Protein AF-A0A2G9SBF3-F1 (afdb_monomer)

Organism: Aquarana catesbeiana (NCBI:txid8400)

Sequence (450 aa):
YYYSLKDISVGGMCICYGHARSCPWDEVAQKLQCQCERNTCGESCNECCPGYHQNPWRPGTISVGNKCEKCNCHNKAEDCYYDQTVADRNMSLNNNEQYIGGGVCMNCTQFTAGINCESCIEGYYRPHKVSPYEEAPCYPCECDPFGSVSPVCVVDDKHAMQGSLPGKCHCKEGYTGTKCDQCAFGYKAYPHCVRCNCSLIGSVNDDPCTDQCICKEHVEGENCDRCKSGFYNLQERNPEGCTECFCFGVSGDCDELFWHTTQMSDIHGWHVSDLHGSERMYPQQDLFDGPHQISINNSEARKTLHSVYYWEAPSSYLGNKLTSYGGFLRYTVSYDIPVESLDGELVYNVDLVMQPYEEYTAEIKLLPENFLDFYTKRPVDRDRLMTVLANINRLLIRATYNNAKSAVTRLSSVTLDTATPNVIDLLPAVQVENCECPPGYAGTSCEVKS

Solvent-accessible surface area (backbone atoms only — not comparable to full-atom values): 24630 Å² total; per-residue (Å²): 141,82,88,84,81,92,78,87,88,84,89,81,76,85,73,19,50,61,33,41,95,51,52,56,77,35,82,88,78,72,41,72,34,36,52,47,39,59,49,26,25,66,66,33,29,81,37,50,29,86,17,12,20,18,47,83,80,56,71,21,48,99,87,45,66,56,59,41,38,57,45,34,18,47,88,30,34,77,35,36,44,65,38,70,70,38,29,78,65,42,64,10,45,32,83,85,77,41,55,50,36,14,23,32,43,41,79,44,39,64,54,25,23,65,48,29,24,68,45,38,32,92,41,22,13,25,52,81,92,61,51,56,64,48,90,71,40,39,42,74,36,70,32,28,82,73,23,20,75,48,59,51,33,26,35,25,73,90,66,35,54,97,95,54,52,34,44,32,31,48,49,35,91,45,27,28,69,55,30,8,79,39,44,19,91,57,27,41,63,70,81,62,47,38,73,31,69,24,27,83,42,18,29,71,52,93,59,31,68,50,94,75,53,44,48,19,82,32,26,31,69,82,30,10,77,40,51,33,91,38,22,25,53,79,30,65,89,38,84,39,10,27,43,74,51,71,16,74,85,77,34,52,51,40,40,51,27,84,28,16,45,40,76,49,68,75,82,70,72,48,27,37,23,33,95,84,63,84,43,76,50,69,56,70,90,51,96,79,56,54,102,63,47,50,48,44,51,38,55,64,46,44,76,72,39,63,92,64,36,22,39,34,59,28,73,90,80,33,39,68,42,51,53,24,38,66,28,40,44,32,35,31,43,35,38,37,50,56,76,86,65,69,86,76,75,90,79,89,80,90,91,70,90,78,67,58,58,55,76,49,76,49,80,44,55,48,47,32,93,74,40,59,39,88,86,80,66,40,77,39,48,62,69,60,48,51,57,42,25,55,48,29,86,78,51,75,43,82,54,63,85,67,88,60,55,72,24,36,36,32,45,30,69,50,32,36,29,31,44,37,85,90,57,93,87,53,61,60,28,42,70,21,60,35,33,62,53,58,95,56,36,36,65,50,33,34,78,38,79,104

Mean predicted aligned error: 12.18 Å

Structure (mmCIF, N/CA/C/O backbone):
data_AF-A0A2G9SBF3-F1
#
_entry.id   AF-A0A2G9SBF3-F1
#
loop_
_atom_site.group_PDB
_atom_site.id
_atom_site.type_symbol
_atom_site.label_atom_id
_atom_site.label_alt_id
_atom_site.label_comp_id
_atom_site.label_asym_id
_atom_site.label_entity_id
_atom_site.label_seq_id
_atom_site.pdbx_PDB_ins_code
_atom_site.Cartn_x
_atom_site.Cartn_y
_atom_site.Cartn_z
_atom_site.occupancy
_atom_site.B_iso_or_equiv
_atom_site.auth_seq_id
_atom_site.auth_comp_id
_atom_site.auth_asym_id
_atom_site.auth_atom_id
_atom_site.pdbx_PDB_model_num
ATOM 1 N N . TYR A 1 1 ? 21.551 28.337 -91.932 1.00 57.91 1 TYR A N 1
ATOM 2 C CA . TYR A 1 1 ? 21.945 28.915 -90.633 1.00 57.91 1 TYR A CA 1
ATOM 3 C C . TYR A 1 1 ? 22.255 27.772 -89.681 1.00 57.91 1 TYR A C 1
ATOM 5 O O . TYR A 1 1 ? 21.426 26.878 -89.579 1.00 57.91 1 TYR A O 1
ATOM 13 N N . TYR A 1 2 ? 23.440 27.748 -89.067 1.00 77.94 2 TYR A N 1
ATOM 14 C CA . TYR A 1 2 ? 23.852 26.729 -88.091 1.00 77.94 2 TYR A CA 1
ATOM 15 C C . TYR A 1 2 ? 24.561 27.394 -86.907 1.00 77.94 2 TYR A C 1
ATOM 17 O O . TYR A 1 2 ? 25.133 28.474 -87.058 1.00 77.94 2 TYR A O 1
ATOM 25 N N . TYR A 1 3 ? 24.519 26.746 -85.744 1.00 82.25 3 TYR A N 1
ATOM 26 C CA . TYR A 1 3 ? 25.309 27.130 -84.575 1.00 82.25 3 TYR A CA 1
ATOM 27 C C . TYR A 1 3 ? 26.646 26.386 -84.597 1.00 82.25 3 TYR A C 1
ATOM 29 O O . TYR A 1 3 ? 26.692 25.212 -84.961 1.00 82.25 3 TYR A O 1
ATOM 37 N N . SER A 1 4 ? 27.729 27.054 -84.201 1.00 84.44 4 SER A N 1
ATOM 38 C CA . SER A 1 4 ? 29.027 26.413 -83.974 1.00 84.44 4 SER A CA 1
ATOM 39 C C . SER A 1 4 ? 29.553 26.838 -82.609 1.00 84.44 4 SER A C 1
ATOM 41 O O . SER A 1 4 ? 29.644 28.035 -82.334 1.00 84.44 4 SER A O 1
ATOM 43 N N . LEU A 1 5 ? 29.890 25.864 -81.772 1.00 87.12 5 LEU A N 1
ATOM 44 C CA . LEU A 1 5 ? 30.454 26.069 -80.444 1.00 87.12 5 LEU A CA 1
ATOM 45 C C . LEU A 1 5 ? 31.962 25.847 -80.516 1.00 87.12 5 LEU A C 1
ATOM 47 O O . LEU A 1 5 ? 32.412 24.823 -81.025 1.00 87.12 5 LEU A O 1
ATOM 51 N N . LYS A 1 6 ? 32.732 26.822 -80.028 1.00 89.50 6 LYS A N 1
ATOM 52 C CA . LYS A 1 6 ? 34.196 26.731 -79.971 1.00 89.50 6 LYS A CA 1
ATOM 53 C C . LYS A 1 6 ? 34.674 25.987 -78.723 1.00 89.50 6 LYS A C 1
ATOM 55 O O . LYS A 1 6 ? 35.661 25.270 -78.801 1.00 89.50 6 LYS A O 1
ATOM 60 N N . ASP A 1 7 ? 33.988 26.187 -77.601 1.00 90.69 7 ASP A N 1
ATOM 61 C CA . ASP A 1 7 ? 34.281 25.555 -76.317 1.00 90.69 7 ASP A CA 1
ATOM 62 C C . ASP A 1 7 ? 33.029 25.572 -75.427 1.00 90.69 7 ASP A C 1
ATOM 64 O O . ASP A 1 7 ? 32.196 26.477 -75.548 1.00 90.69 7 ASP A O 1
ATOM 68 N N . ILE A 1 8 ? 32.907 24.578 -74.546 1.00 86.94 8 ILE A N 1
ATOM 69 C CA . ILE A 1 8 ? 31.938 24.556 -73.447 1.00 86.94 8 ILE A CA 1
ATOM 70 C C . ILE A 1 8 ? 32.706 24.182 -72.184 1.00 86.94 8 ILE A C 1
ATOM 72 O O . ILE A 1 8 ? 33.192 23.061 -72.059 1.00 86.94 8 ILE A O 1
ATOM 76 N N . SER A 1 9 ? 32.741 25.102 -71.224 1.00 88.88 9 SER A N 1
ATOM 77 C CA . SER A 1 9 ? 33.284 24.856 -69.893 1.00 88.88 9 SER A CA 1
ATOM 78 C C . SER A 1 9 ? 32.162 24.869 -68.861 1.00 88.88 9 SER A C 1
ATOM 80 O O . SER A 1 9 ? 31.344 25.790 -68.831 1.00 88.88 9 SER A O 1
ATOM 82 N N . VAL A 1 10 ? 32.126 23.836 -68.019 1.00 86.06 10 VAL A N 1
ATOM 83 C CA . VAL A 1 10 ? 31.181 23.702 -66.906 1.00 86.06 10 VAL A CA 1
ATOM 84 C C . VAL A 1 10 ? 31.989 23.513 -65.628 1.00 86.06 10 VAL A C 1
ATOM 86 O O . VAL A 1 10 ? 32.541 22.444 -65.379 1.00 86.06 10 VAL A O 1
ATOM 89 N N . GLY A 1 11 ? 32.083 24.574 -64.828 1.00 84.94 11 GLY A N 1
ATOM 90 C CA . GLY A 1 11 ? 32.665 24.509 -63.490 1.00 84.94 11 GLY A CA 1
ATOM 91 C C . GLY A 1 11 ? 31.658 23.950 -62.487 1.00 84.94 11 GLY A C 1
ATOM 92 O O . GLY A 1 11 ? 30.490 24.334 -62.504 1.00 84.94 11 GLY A O 1
ATOM 93 N N . GLY A 1 12 ? 32.108 23.066 -61.598 1.00 85.62 12 GLY A N 1
ATOM 94 C CA . GLY A 1 12 ? 31.272 22.473 -60.559 1.00 85.62 12 GLY A CA 1
ATOM 95 C C . GLY A 1 12 ? 32.092 21.961 -59.379 1.00 85.62 12 GLY A C 1
ATOM 96 O O . GLY A 1 12 ? 33.311 21.823 -59.463 1.00 85.62 12 GLY A O 1
ATOM 97 N N . MET A 1 13 ? 31.403 21.687 -58.274 1.00 87.12 13 MET A N 1
ATOM 98 C CA . MET A 1 13 ? 31.958 21.050 -57.081 1.00 87.12 13 MET A CA 1
ATOM 99 C C . MET A 1 13 ? 31.027 19.927 -56.633 1.00 87.12 13 MET A C 1
ATOM 101 O O . MET A 1 13 ? 29.812 20.022 -56.808 1.00 87.12 13 MET A O 1
ATOM 105 N N . CYS A 1 14 ? 31.585 18.875 -56.040 1.00 89.31 14 CYS A N 1
ATOM 106 C CA . CYS A 1 14 ? 30.773 17.816 -55.457 1.00 89.31 14 CYS A CA 1
ATOM 107 C C . CYS A 1 14 ? 29.955 18.347 -54.277 1.00 89.31 14 CYS A C 1
ATOM 109 O O . CYS A 1 14 ? 30.471 19.055 -53.407 1.00 89.31 14 CYS A O 1
ATOM 111 N N . ILE A 1 15 ? 28.675 17.984 -54.242 1.00 92.25 15 ILE A N 1
ATOM 112 C CA . ILE A 1 15 ? 27.766 18.359 -53.162 1.00 92.25 15 ILE A CA 1
ATOM 113 C C . ILE A 1 15 ? 27.890 17.303 -52.066 1.00 92.25 15 ILE A C 1
ATOM 115 O O . ILE A 1 15 ? 27.311 16.227 -52.170 1.00 92.25 15 ILE A O 1
ATOM 119 N N . CYS A 1 16 ? 28.657 17.630 -51.026 1.00 93.75 16 CYS A N 1
ATOM 120 C CA . CYS A 1 16 ? 28.867 16.764 -49.861 1.00 93.75 16 CYS A CA 1
ATOM 121 C C . CYS A 1 16 ? 28.348 17.389 -48.550 1.00 93.75 16 CYS A C 1
ATOM 123 O O . CYS A 1 16 ? 28.812 17.042 -47.467 1.00 93.75 16 CYS A O 1
ATOM 125 N N . TYR A 1 17 ? 27.490 18.414 -48.648 1.00 93.44 17 TYR A N 1
ATOM 126 C CA . TYR A 1 17 ? 26.896 19.156 -47.521 1.00 93.44 17 TYR A CA 1
ATOM 127 C C . TYR A 1 17 ? 27.879 19.592 -46.414 1.00 93.44 17 TYR A C 1
ATOM 129 O O . TYR A 1 17 ? 27.507 19.672 -45.247 1.00 93.44 17 TYR A O 1
ATOM 137 N N . GLY A 1 18 ? 29.136 19.885 -46.767 1.00 91.56 18 GLY A N 1
ATOM 138 C CA . GLY A 1 18 ? 30.164 20.320 -45.812 1.00 91.56 18 GLY A CA 1
ATOM 139 C C . GLY A 1 18 ? 30.776 19.203 -44.956 1.00 91.56 18 GLY A C 1
ATOM 140 O O . GLY A 1 18 ? 31.465 19.505 -43.978 1.00 91.56 18 GLY A O 1
ATOM 141 N N . HIS A 1 19 ? 30.547 17.939 -45.327 1.00 94.62 19 HIS A N 1
ATOM 142 C CA . HIS A 1 19 ? 30.987 16.747 -44.595 1.00 94.62 19 HIS A CA 1
ATOM 143 C C . HIS A 1 19 ? 32.034 15.902 -45.325 1.00 94.62 19 HIS A C 1
ATOM 145 O O . HIS A 1 19 ? 32.412 14.853 -44.823 1.00 94.62 19 HIS A O 1
ATOM 151 N N . ALA A 1 20 ? 32.545 16.345 -46.473 1.00 93.50 20 ALA A N 1
ATOM 152 C CA . ALA A 1 20 ? 33.676 15.705 -47.142 1.00 93.50 20 ALA A CA 1
ATOM 153 C C . ALA A 1 20 ? 34.645 16.755 -47.688 1.00 93.50 20 ALA A C 1
ATOM 155 O O . ALA A 1 20 ? 34.234 17.844 -48.099 1.00 93.50 20 ALA A O 1
ATOM 156 N N . ARG A 1 21 ? 35.935 16.411 -47.713 1.00 90.44 21 ARG A N 1
ATOM 157 C CA . ARG A 1 21 ? 36.997 17.244 -48.305 1.00 90.44 21 ARG A CA 1
ATOM 158 C C . ARG A 1 21 ? 37.285 16.899 -49.767 1.00 90.44 21 ARG A C 1
ATOM 160 O O . ARG A 1 21 ? 37.868 17.712 -50.479 1.00 90.44 21 ARG A O 1
ATOM 167 N N . SER A 1 22 ? 36.876 15.713 -50.205 1.00 91.62 22 SER A N 1
ATOM 168 C CA . SER A 1 22 ? 37.153 15.152 -51.528 1.00 91.62 22 SER A CA 1
ATOM 169 C C . SER A 1 22 ? 36.027 14.225 -51.983 1.00 91.62 22 SER A C 1
ATOM 171 O O . SER A 1 22 ? 35.306 13.641 -51.172 1.00 91.62 22 SER A O 1
ATOM 173 N N . CYS A 1 23 ? 35.897 14.085 -53.301 1.00 92.81 23 CYS A N 1
ATOM 174 C CA . CYS A 1 23 ? 34.967 13.171 -53.957 1.00 92.81 23 CYS A CA 1
ATOM 175 C C . CYS A 1 23 ? 35.697 12.379 -55.057 1.00 92.81 23 CYS A C 1
ATOM 177 O O . CYS A 1 23 ? 35.617 12.738 -56.233 1.00 92.81 23 CYS A O 1
ATOM 179 N N . PRO A 1 24 ? 36.512 11.374 -54.698 1.00 92.25 24 PRO A N 1
ATOM 180 C CA . PRO A 1 24 ? 37.206 10.560 -55.687 1.00 92.25 24 PRO A CA 1
ATOM 181 C C . PRO A 1 24 ? 36.224 9.747 -56.541 1.00 92.25 24 PRO A C 1
ATOM 183 O O . PRO A 1 24 ? 35.046 9.593 -56.218 1.00 92.25 24 PRO A O 1
ATOM 186 N N . TRP A 1 25 ? 36.740 9.219 -57.646 1.00 89.75 25 TRP A N 1
ATOM 187 C CA . TRP A 1 25 ? 36.023 8.269 -58.486 1.00 89.75 25 TRP A CA 1
ATOM 188 C C . TRP A 1 25 ? 35.882 6.921 -57.773 1.00 89.75 25 TRP A C 1
ATOM 190 O O . TRP A 1 25 ? 36.884 6.347 -57.348 1.00 89.75 25 TRP A O 1
ATOM 200 N N . ASP A 1 26 ? 34.653 6.424 -57.663 1.00 87.88 26 ASP A N 1
ATOM 201 C CA . ASP A 1 26 ? 34.345 5.079 -57.187 1.00 87.88 26 ASP A CA 1
ATOM 202 C C . ASP A 1 26 ? 34.255 4.120 -58.386 1.00 87.88 26 ASP A C 1
ATOM 204 O O . ASP A 1 26 ? 33.416 4.284 -59.277 1.00 87.88 26 ASP A O 1
ATOM 208 N N . GLU A 1 27 ? 35.139 3.119 -58.427 1.00 89.19 27 GLU A N 1
ATOM 209 C CA . GLU A 1 27 ? 35.211 2.153 -59.530 1.00 89.19 27 GLU A CA 1
ATOM 210 C C . GLU A 1 27 ? 34.026 1.179 -59.568 1.00 89.19 27 GLU A C 1
ATOM 212 O O . GLU A 1 27 ? 33.677 0.689 -60.643 1.00 89.19 27 GLU A O 1
ATOM 217 N N . VAL A 1 28 ? 33.384 0.910 -58.430 1.00 87.69 28 VAL A N 1
ATOM 218 C CA . VAL A 1 28 ? 32.243 -0.009 -58.337 1.00 87.69 28 VAL A CA 1
ATOM 219 C C . VAL A 1 28 ? 30.970 0.704 -58.775 1.00 87.69 28 VAL A C 1
ATOM 221 O O . VAL A 1 28 ? 30.210 0.182 -59.589 1.00 87.69 28 VAL A O 1
ATOM 224 N N . ALA A 1 29 ? 30.753 1.917 -58.270 1.00 83.62 29 ALA A N 1
ATOM 225 C CA . ALA A 1 29 ? 29.569 2.710 -58.572 1.00 83.62 29 ALA A CA 1
ATOM 226 C C . ALA A 1 29 ? 29.686 3.520 -59.878 1.00 83.62 29 ALA A C 1
ATOM 228 O O . ALA A 1 29 ? 28.693 4.105 -60.315 1.00 83.62 29 ALA A O 1
ATOM 229 N N . GLN A 1 30 ? 30.877 3.556 -60.494 1.00 89.81 30 GLN A N 1
ATOM 230 C CA . GLN A 1 30 ? 31.182 4.284 -61.734 1.00 89.81 30 GLN A CA 1
ATOM 231 C C . GLN A 1 30 ? 30.765 5.765 -61.668 1.00 89.81 30 GLN A C 1
ATOM 233 O O . GLN A 1 30 ? 30.199 6.319 -62.614 1.00 89.81 30 GLN A O 1
ATOM 238 N N . LYS A 1 31 ? 31.016 6.410 -60.522 1.00 87.38 31 LYS A N 1
ATOM 239 C CA . LYS A 1 31 ? 30.671 7.817 -60.270 1.00 87.38 31 LYS A CA 1
ATOM 240 C C . LYS A 1 31 ? 31.597 8.466 -59.246 1.00 87.38 31 LYS A C 1
ATOM 242 O O . LYS A 1 31 ? 32.291 7.784 -58.500 1.00 87.38 31 LYS A O 1
ATOM 247 N N . LEU A 1 32 ? 31.589 9.799 -59.191 1.00 87.31 32 LEU A N 1
ATOM 248 C CA . LEU A 1 32 ? 32.262 10.558 -58.132 1.00 87.31 32 LEU A CA 1
ATOM 249 C C . LEU A 1 32 ? 31.429 10.484 -56.847 1.00 87.31 32 LEU A C 1
ATOM 251 O O . LEU A 1 32 ? 30.266 10.886 -56.854 1.00 87.31 32 LEU A O 1
ATOM 255 N N . GLN A 1 33 ? 32.025 10.002 -55.757 1.00 90.69 33 GLN A N 1
ATOM 256 C CA . GLN A 1 33 ? 31.345 9.816 -54.473 1.00 90.69 33 GLN A CA 1
ATOM 257 C C . GLN A 1 33 ? 32.085 10.548 -53.356 1.00 90.69 33 GLN A C 1
ATOM 259 O O . GLN A 1 33 ? 33.313 10.536 -53.299 1.00 90.69 33 GLN A O 1
ATOM 264 N N . CYS A 1 34 ? 31.343 11.204 -52.462 1.00 93.88 34 CYS A N 1
ATOM 265 C CA . CYS A 1 34 ? 31.932 11.930 -51.343 1.00 93.88 34 CYS A CA 1
ATOM 266 C C . CYS A 1 34 ? 32.614 10.971 -50.353 1.00 93.88 34 CYS A C 1
ATOM 268 O O . CYS A 1 34 ? 32.027 9.980 -49.923 1.00 93.88 34 CYS A O 1
ATOM 270 N N . GLN A 1 35 ? 33.840 11.296 -49.933 1.00 94.25 35 GLN A N 1
ATOM 271 C CA . GLN A 1 35 ? 34.484 10.644 -48.789 1.00 94.25 35 GLN A CA 1
ATOM 272 C C . GLN A 1 35 ? 33.958 11.268 -47.498 1.00 94.25 35 GLN A C 1
ATOM 274 O O . GLN A 1 35 ? 34.522 12.239 -46.991 1.00 94.25 35 GLN A O 1
ATOM 279 N N . CYS A 1 36 ? 32.832 10.750 -47.016 1.00 94.06 36 CYS A N 1
ATOM 280 C CA . CYS A 1 36 ? 32.137 11.329 -45.878 1.00 94.06 36 CYS A CA 1
ATOM 281 C C . CYS A 1 36 ? 32.938 11.220 -44.575 1.00 94.06 36 CYS A C 1
ATOM 283 O O . CYS A 1 36 ? 33.479 10.175 -44.219 1.00 94.06 36 CYS A O 1
ATOM 285 N N . GLU A 1 37 ? 32.992 12.332 -43.851 1.00 93.38 37 GLU A N 1
ATOM 286 C CA . GLU A 1 37 ? 33.578 12.476 -42.526 1.00 93.38 37 GLU A CA 1
ATOM 287 C C . GLU A 1 37 ? 32.460 12.680 -41.484 1.00 93.38 37 GLU A C 1
ATOM 289 O O . GLU A 1 37 ? 31.266 12.707 -41.790 1.00 93.38 37 GLU A O 1
ATOM 294 N N . ARG A 1 38 ? 32.841 12.852 -40.211 1.00 92.50 38 ARG A N 1
ATOM 295 C CA . ARG A 1 38 ? 31.926 13.272 -39.128 1.00 92.50 38 ARG A CA 1
ATOM 296 C C . ARG A 1 38 ? 30.706 12.357 -38.935 1.00 92.50 38 ARG A C 1
ATOM 298 O O . ARG A 1 38 ? 29.650 12.817 -38.501 1.00 92.50 38 ARG A O 1
ATOM 305 N N . ASN A 1 39 ? 30.897 11.062 -39.186 1.00 96.31 39 ASN A N 1
ATOM 306 C CA . ASN A 1 39 ? 29.877 10.018 -39.059 1.00 96.31 39 ASN A CA 1
ATOM 307 C C . ASN A 1 39 ? 28.639 10.267 -39.935 1.00 96.31 39 ASN A C 1
ATOM 309 O O . ASN A 1 39 ? 27.523 9.915 -39.553 1.00 96.31 39 ASN A O 1
ATOM 313 N N . THR A 1 40 ? 28.842 10.900 -41.089 1.00 96.31 40 THR A N 1
ATOM 314 C CA . THR A 1 40 ? 27.826 11.004 -42.137 1.00 96.31 40 THR A CA 1
ATOM 315 C C . THR A 1 40 ? 28.063 9.936 -43.192 1.00 96.31 40 THR A C 1
ATOM 317 O O . THR A 1 40 ? 29.199 9.529 -43.434 1.00 96.31 40 THR A O 1
ATOM 320 N N . CYS A 1 41 ? 26.978 9.461 -43.783 1.00 95.00 41 CYS A N 1
ATOM 321 C CA . CYS A 1 41 ? 26.955 8.385 -44.758 1.00 95.00 41 CYS A CA 1
ATOM 322 C C . CYS A 1 41 ? 26.063 8.788 -45.947 1.00 95.00 41 CYS A C 1
ATOM 324 O O . CYS A 1 41 ? 25.537 9.905 -46.001 1.00 95.00 41 CYS A O 1
ATOM 326 N N . GLY A 1 42 ? 25.954 7.900 -46.932 1.00 91.69 42 GLY A N 1
ATOM 327 C CA . GLY A 1 42 ? 25.294 8.176 -48.205 1.00 91.69 42 GLY A CA 1
ATOM 328 C C . GLY A 1 42 ? 26.248 8.772 -49.241 1.00 91.69 42 GLY A C 1
ATOM 329 O O . GLY A 1 42 ? 27.372 9.177 -48.945 1.00 91.69 42 GLY A O 1
ATOM 330 N N . GLU A 1 43 ? 25.802 8.827 -50.492 1.00 89.62 43 GLU A N 1
ATOM 331 C CA . GLU A 1 43 ? 26.644 9.213 -51.637 1.00 89.62 43 GLU A CA 1
ATOM 332 C C . GLU A 1 43 ? 27.140 10.663 -51.558 1.00 89.62 43 GLU A C 1
ATOM 334 O O . GLU A 1 43 ? 28.233 10.991 -52.029 1.00 89.62 43 GLU A O 1
ATOM 339 N N . SER A 1 44 ? 26.332 11.513 -50.924 1.00 92.62 44 SER A N 1
ATOM 340 C CA . SER A 1 44 ? 26.573 12.940 -50.732 1.00 92.62 44 SER A CA 1
ATOM 341 C C . SER A 1 44 ? 26.726 13.325 -49.261 1.00 92.62 44 SER A C 1
ATOM 343 O O . SER A 1 44 ? 26.692 14.511 -48.950 1.00 92.62 44 SER A O 1
ATOM 345 N N . CYS A 1 45 ? 26.892 12.369 -48.342 1.00 95.19 45 CYS A N 1
ATOM 346 C CA . CYS A 1 45 ? 26.938 12.645 -46.897 1.00 95.19 45 CYS A CA 1
ATOM 347 C C . CYS A 1 45 ? 25.638 13.276 -46.362 1.00 95.19 45 CYS A C 1
ATOM 349 O O . CYS A 1 45 ? 25.652 14.147 -45.487 1.00 95.19 45 CYS A O 1
ATOM 351 N N . ASN A 1 46 ? 24.513 12.884 -46.960 1.00 94.50 46 ASN A N 1
ATOM 352 C CA . ASN A 1 46 ? 23.181 13.453 -46.754 1.00 94.50 46 ASN A CA 1
ATOM 353 C C . ASN A 1 46 ? 22.387 12.774 -45.627 1.00 94.50 46 ASN A C 1
ATOM 355 O O . ASN A 1 46 ? 21.229 13.119 -45.407 1.00 94.50 46 ASN A O 1
ATOM 359 N N . GLU A 1 47 ? 22.997 11.822 -44.928 1.00 96.19 47 GLU A N 1
ATOM 360 C CA . GLU A 1 47 ? 22.414 11.115 -43.792 1.00 96.19 47 GLU A CA 1
ATOM 361 C C . GLU A 1 47 ? 23.483 10.829 -42.731 1.00 96.19 47 GLU A C 1
ATOM 363 O O . GLU A 1 47 ? 24.688 10.945 -42.980 1.00 96.19 47 GLU A O 1
ATOM 368 N N . CYS A 1 48 ? 23.050 10.498 -41.517 1.00 97.75 48 CYS A N 1
ATOM 369 C CA . CYS A 1 48 ? 23.956 9.987 -40.496 1.00 97.75 48 CYS A CA 1
ATOM 370 C C . CYS A 1 48 ? 24.242 8.505 -40.757 1.00 97.75 48 CYS A C 1
ATOM 372 O O . CYS A 1 48 ? 23.426 7.788 -41.327 1.00 97.75 48 CYS A O 1
ATOM 374 N N . CYS A 1 49 ? 25.424 8.042 -40.359 1.00 97.31 49 CYS A N 1
ATOM 375 C CA . CYS A 1 49 ? 25.741 6.621 -40.443 1.00 97.31 49 CYS A CA 1
ATOM 376 C C . CYS A 1 49 ? 24.886 5.790 -39.470 1.00 97.31 49 CYS A C 1
ATOM 378 O O . CYS A 1 49 ? 24.480 6.317 -38.428 1.00 97.31 49 CYS A O 1
ATOM 380 N N . PRO A 1 50 ? 24.677 4.488 -39.752 1.00 97.00 50 PRO A N 1
ATOM 381 C CA . PRO A 1 50 ? 24.039 3.562 -38.817 1.00 97.00 50 PRO A CA 1
ATOM 382 C C . PRO A 1 50 ? 24.632 3.673 -37.406 1.00 97.00 50 PRO A C 1
ATOM 384 O O . PRO A 1 50 ? 25.852 3.731 -37.235 1.00 97.00 50 PRO A O 1
ATOM 387 N N . GLY A 1 51 ? 23.765 3.775 -36.402 1.00 96.88 51 GLY A N 1
ATOM 388 C CA . GLY A 1 51 ? 24.117 3.965 -34.995 1.00 96.88 51 GLY A CA 1
ATOM 389 C C . GLY A 1 51 ? 24.413 5.411 -34.579 1.00 96.88 51 GLY A C 1
ATOM 390 O O . GLY A 1 51 ? 24.666 5.645 -33.398 1.00 96.88 51 GLY A O 1
ATOM 391 N N . TYR A 1 52 ? 24.371 6.393 -35.493 1.00 97.81 52 TYR A N 1
ATOM 392 C CA . TYR A 1 52 ? 24.689 7.808 -35.224 1.00 97.81 52 TYR A CA 1
ATOM 393 C C . TYR A 1 52 ? 23.484 8.760 -35.291 1.00 97.81 52 TYR A C 1
ATOM 395 O O . TYR A 1 52 ? 23.621 9.932 -35.647 1.00 97.81 52 TYR A O 1
ATOM 403 N N . HIS A 1 53 ? 22.305 8.273 -34.909 1.00 97.69 53 HIS A N 1
ATOM 404 C CA . HIS A 1 53 ? 21.042 9.012 -34.974 1.00 97.69 53 HIS A CA 1
ATOM 405 C C . HIS A 1 53 ? 20.591 9.607 -33.626 1.00 97.69 53 HIS A C 1
ATOM 407 O O . HIS A 1 53 ? 19.395 9.778 -33.402 1.00 97.69 53 HIS A O 1
ATOM 413 N N . GLN A 1 54 ? 21.513 9.967 -32.718 1.00 97.69 54 GLN A N 1
ATOM 414 C CA . GLN A 1 54 ? 21.129 10.605 -31.443 1.00 97.69 54 GLN A CA 1
ATOM 415 C C . GLN A 1 54 ? 20.461 11.975 -31.656 1.00 97.69 54 GLN A C 1
ATOM 417 O O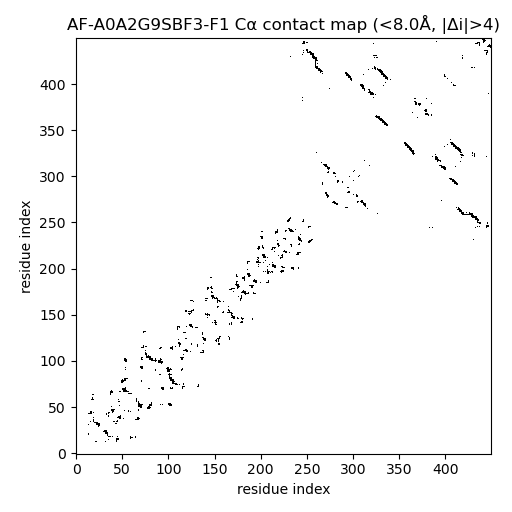 . GLN A 1 54 ? 19.596 12.389 -30.885 1.00 97.69 54 GLN A O 1
ATOM 422 N N . ASN A 1 55 ? 20.853 12.675 -32.721 1.00 95.69 55 ASN A N 1
ATOM 423 C CA . ASN A 1 55 ? 20.364 13.992 -33.112 1.00 95.69 55 ASN A CA 1
ATOM 424 C C . ASN A 1 55 ? 20.007 13.998 -34.609 1.00 95.69 55 ASN A C 1
ATOM 426 O O . ASN A 1 55 ? 20.570 13.201 -35.365 1.00 95.69 55 ASN A O 1
ATOM 430 N N . PRO A 1 56 ? 19.127 14.907 -35.070 1.00 95.88 56 PRO A N 1
ATOM 431 C CA . PRO A 1 56 ? 18.778 14.984 -36.481 1.00 95.88 56 PRO A CA 1
ATOM 432 C C . PRO A 1 56 ? 19.979 15.459 -37.308 1.00 95.88 56 PRO A C 1
ATOM 434 O O . PRO A 1 56 ? 20.732 16.342 -36.883 1.00 95.88 56 PRO A O 1
ATOM 437 N N . TRP A 1 57 ? 20.131 14.907 -38.514 1.00 96.38 57 TRP A N 1
ATOM 438 C CA . TRP A 1 57 ? 21.188 15.304 -39.445 1.00 96.38 57 TRP A CA 1
ATOM 439 C C . TRP A 1 57 ? 21.098 16.799 -39.788 1.00 96.38 57 TRP A C 1
ATOM 441 O O . TRP A 1 57 ? 20.011 17.351 -39.982 1.00 96.38 57 TRP A O 1
ATOM 451 N N . ARG A 1 58 ? 22.254 17.465 -39.881 1.00 95.25 58 ARG A N 1
ATOM 452 C CA . ARG A 1 58 ? 22.367 18.868 -40.307 1.00 95.25 58 ARG A CA 1
ATOM 453 C C . ARG A 1 58 ? 23.572 19.044 -41.237 1.00 95.25 58 ARG A C 1
ATOM 455 O O . ARG A 1 58 ? 24.602 18.401 -41.018 1.00 95.25 58 ARG A O 1
ATOM 462 N N . PRO A 1 59 ? 23.498 19.939 -42.238 1.00 94.00 59 PRO A N 1
ATOM 463 C CA . PRO A 1 59 ? 24.636 20.225 -43.107 1.00 94.00 59 PRO A CA 1
ATOM 464 C C . PRO A 1 59 ? 25.780 20.869 -42.313 1.00 94.00 59 PRO A C 1
ATOM 466 O O . PRO A 1 59 ? 25.543 21.696 -41.432 1.00 94.00 59 PRO A O 1
ATOM 469 N N . GLY A 1 60 ? 27.025 20.512 -42.619 1.00 90.31 60 GLY A N 1
ATOM 470 C CA . GLY A 1 60 ? 28.218 21.104 -42.020 1.00 90.31 60 GLY A CA 1
ATOM 471 C C . GLY A 1 60 ? 28.505 22.503 -42.569 1.00 90.31 60 GLY A C 1
ATOM 472 O O . GLY A 1 60 ? 28.301 22.784 -43.749 1.00 90.31 60 GLY A O 1
ATOM 473 N N . THR A 1 61 ? 29.023 23.388 -41.719 1.00 85.88 61 THR A N 1
ATOM 474 C CA . THR A 1 61 ? 29.545 24.703 -42.117 1.00 85.88 61 THR A CA 1
ATOM 475 C C . THR A 1 61 ? 31.043 24.801 -41.815 1.00 85.88 61 THR A C 1
ATOM 477 O O . THR A 1 61 ? 31.643 23.902 -41.225 1.00 85.88 61 THR A O 1
ATOM 480 N N . ILE A 1 62 ? 31.673 25.902 -42.233 1.00 76.44 62 ILE A N 1
ATOM 481 C CA . ILE A 1 62 ? 33.104 26.157 -41.987 1.00 76.44 62 ILE A CA 1
ATOM 482 C C . ILE A 1 62 ? 33.394 26.291 -40.480 1.00 76.44 62 ILE A C 1
ATOM 484 O O . ILE A 1 62 ? 34.463 25.896 -40.024 1.00 76.44 62 ILE A O 1
ATOM 488 N N . SER A 1 63 ? 32.444 26.822 -39.703 1.00 79.50 63 SER A N 1
ATOM 489 C CA . SER A 1 63 ? 32.578 27.053 -38.260 1.00 79.50 63 SER A CA 1
ATOM 490 C C . SER A 1 63 ? 31.949 25.958 -37.395 1.00 79.50 63 SER A C 1
ATOM 492 O O . SER A 1 63 ? 32.410 25.735 -36.279 1.00 79.50 63 SER A O 1
ATOM 494 N N . VAL A 1 64 ? 30.915 25.267 -37.887 1.00 82.50 64 VAL A N 1
ATOM 495 C CA . VAL A 1 64 ? 30.169 24.255 -37.128 1.00 82.50 64 VAL A CA 1
ATOM 496 C C . VAL A 1 64 ? 30.158 22.942 -37.894 1.00 82.50 64 VAL A C 1
ATOM 498 O O . VAL A 1 64 ? 29.581 22.829 -38.972 1.00 82.50 64 VAL A O 1
ATOM 501 N N . GLY A 1 65 ? 30.785 21.924 -37.308 1.00 81.44 65 GLY A N 1
ATOM 502 C CA . GLY A 1 65 ? 30.968 20.645 -37.981 1.00 81.44 65 GLY A CA 1
ATOM 503 C C . GLY A 1 65 ? 29.691 19.820 -38.168 1.00 81.44 65 GLY A C 1
ATOM 504 O O . GLY A 1 65 ? 29.650 19.018 -39.094 1.00 81.44 65 GLY A O 1
ATOM 505 N N . ASN A 1 66 ? 28.677 20.007 -37.308 1.00 91.19 66 ASN A N 1
ATOM 506 C CA . ASN A 1 66 ? 27.417 19.243 -37.291 1.00 91.19 66 ASN A CA 1
ATOM 507 C C . ASN A 1 66 ? 27.629 17.726 -37.438 1.00 91.19 66 ASN A C 1
ATOM 509 O O . ASN A 1 66 ? 27.045 17.069 -38.293 1.00 91.19 66 ASN A O 1
ATOM 513 N N . LYS A 1 67 ? 28.524 17.189 -36.604 1.00 94.12 67 LYS A N 1
ATOM 514 C CA . LYS A 1 67 ? 28.848 15.762 -36.556 1.00 94.12 67 LYS A CA 1
ATOM 515 C C . LYS A 1 67 ? 27.655 14.961 -36.028 1.00 94.12 67 LYS A C 1
ATOM 517 O O . LYS A 1 67 ? 27.078 15.347 -35.014 1.00 94.12 67 LYS A O 1
ATOM 522 N N . CYS A 1 68 ? 27.362 13.824 -36.654 1.00 96.62 68 CYS A N 1
ATOM 523 C CA . CYS A 1 68 ? 26.353 12.894 -36.156 1.00 96.62 68 CYS A CA 1
ATOM 524 C C . CYS A 1 68 ? 26.840 12.182 -34.881 1.00 96.62 68 CYS A C 1
ATOM 526 O O . CYS A 1 68 ? 27.986 11.713 -34.796 1.00 96.62 68 CYS A O 1
ATOM 528 N N . GLU A 1 69 ? 25.971 12.125 -33.874 1.00 96.69 69 GLU A N 1
ATOM 529 C CA . GLU A 1 69 ? 26.273 11.596 -32.543 1.00 96.69 69 GLU A CA 1
ATOM 530 C C . GLU A 1 69 ? 25.776 10.155 -32.396 1.00 96.69 69 GLU A C 1
ATOM 532 O O . GLU A 1 69 ? 24.651 9.838 -32.773 1.00 96.69 69 GLU A O 1
ATOM 537 N N . LYS A 1 70 ? 26.633 9.290 -31.835 1.00 97.50 70 LYS A N 1
ATOM 538 C CA . LYS A 1 70 ? 26.335 7.870 -31.624 1.00 97.50 70 LYS A CA 1
ATOM 539 C C . LYS A 1 70 ? 25.221 7.712 -30.590 1.00 97.50 70 LYS A C 1
ATOM 541 O O . LYS A 1 70 ? 25.320 8.308 -29.521 1.00 97.50 70 LYS A O 1
ATOM 546 N N . CYS A 1 71 ? 24.228 6.877 -30.862 1.00 98.06 71 CYS A N 1
ATOM 547 C CA . CYS A 1 71 ? 23.230 6.510 -29.864 1.00 98.06 71 CYS A CA 1
ATOM 548 C C . CYS A 1 71 ? 23.860 5.703 -28.726 1.00 98.06 71 CYS A C 1
ATOM 550 O O . CYS A 1 71 ? 24.780 4.909 -28.948 1.00 98.06 71 CYS A O 1
ATOM 552 N N . ASN A 1 72 ? 23.344 5.877 -27.511 1.00 98.12 72 ASN A N 1
ATOM 553 C CA . ASN A 1 72 ? 23.697 5.009 -26.396 1.00 98.12 72 ASN A CA 1
ATOM 554 C C . ASN A 1 72 ? 22.708 3.841 -26.326 1.00 98.12 72 ASN A C 1
ATOM 556 O O . ASN A 1 72 ? 21.560 4.024 -25.939 1.00 98.12 72 ASN A O 1
ATOM 560 N N . CYS A 1 73 ? 23.157 2.645 -26.692 1.00 97.88 73 CYS A N 1
ATOM 561 C CA . CYS A 1 73 ? 22.340 1.431 -26.648 1.00 97.88 73 CYS A CA 1
ATOM 562 C C . CYS A 1 73 ? 22.862 0.393 -25.648 1.00 97.88 73 CYS A C 1
ATOM 564 O O . CYS A 1 73 ? 22.623 -0.796 -25.831 1.00 97.88 73 CYS A O 1
ATOM 566 N N . HIS A 1 74 ? 23.671 0.798 -24.661 1.00 96.94 74 HIS A N 1
ATOM 567 C CA . HIS A 1 74 ? 24.276 -0.101 -23.663 1.00 96.94 74 HIS A CA 1
ATOM 568 C C . HIS A 1 74 ? 25.027 -1.323 -24.247 1.00 96.94 74 HIS A C 1
ATOM 570 O O . HIS A 1 74 ? 25.114 -2.388 -23.629 1.00 96.94 74 HIS A O 1
ATOM 576 N N . ASN A 1 75 ? 25.581 -1.174 -25.457 1.00 96.25 75 ASN A N 1
ATOM 577 C CA . ASN A 1 75 ? 26.190 -2.247 -26.258 1.00 96.25 75 ASN A CA 1
ATOM 578 C C . ASN A 1 75 ? 25.231 -3.405 -26.609 1.00 96.25 75 ASN A C 1
ATOM 580 O O . ASN A 1 75 ? 25.675 -4.531 -26.811 1.00 96.25 75 ASN A O 1
ATOM 584 N N . LYS A 1 76 ? 23.921 -3.139 -26.664 1.00 97.25 76 LYS A N 1
ATOM 585 C CA . LYS A 1 76 ? 22.863 -4.117 -26.969 1.00 97.25 76 LYS A CA 1
ATOM 586 C C . LYS A 1 76 ? 22.252 -3.950 -28.352 1.00 97.25 76 LYS A C 1
ATOM 588 O O . LYS A 1 76 ? 21.539 -4.843 -28.796 1.00 97.25 76 LYS A O 1
ATOM 593 N N . ALA A 1 77 ? 22.536 -2.846 -29.028 1.00 97.50 77 ALA A N 1
ATOM 594 C CA . ALA A 1 77 ? 22.154 -2.604 -30.410 1.00 97.50 77 ALA A CA 1
ATOM 595 C C . ALA A 1 77 ? 23.287 -1.880 -31.142 1.00 97.50 77 ALA A C 1
ATOM 597 O O . ALA A 1 77 ? 23.991 -1.054 -30.551 1.00 97.50 77 ALA A O 1
ATOM 598 N N . GLU A 1 78 ? 23.457 -2.202 -32.422 1.00 96.12 78 GLU A N 1
ATOM 599 C CA . GLU A 1 78 ? 24.439 -1.550 -33.297 1.00 96.12 78 GLU A CA 1
ATOM 600 C C . GLU A 1 78 ? 23.872 -0.297 -33.973 1.00 96.12 78 GLU A C 1
ATOM 602 O O . GLU A 1 78 ? 24.616 0.651 -34.226 1.00 96.12 78 GLU A O 1
ATOM 607 N N . ASP A 1 79 ? 22.562 -0.282 -34.228 1.00 97.38 79 ASP A N 1
ATOM 608 C CA . ASP A 1 79 ? 21.877 0.769 -34.975 1.00 97.38 79 ASP A CA 1
ATOM 609 C C . ASP A 1 79 ? 20.719 1.387 -34.174 1.00 97.38 79 ASP A C 1
ATOM 611 O O . ASP A 1 79 ? 20.206 0.814 -33.207 1.00 97.38 79 ASP A O 1
ATOM 615 N N . CYS A 1 80 ? 20.319 2.586 -34.578 1.00 98.00 80 CYS A N 1
ATOM 616 C CA . CYS A 1 80 ? 19.254 3.374 -33.980 1.00 98.00 80 CYS A CA 1
ATOM 617 C C . CYS A 1 80 ? 18.646 4.321 -35.019 1.00 98.00 80 CYS A C 1
ATOM 619 O O . CYS A 1 80 ? 19.318 4.703 -35.976 1.00 98.00 80 CYS A O 1
ATOM 621 N N . TYR A 1 81 ? 17.415 4.773 -34.792 1.00 97.94 81 TYR A N 1
ATOM 622 C CA . TYR A 1 81 ? 16.787 5.845 -35.570 1.00 97.94 81 TYR A CA 1
ATOM 623 C C . TYR A 1 81 ? 16.500 7.065 -34.692 1.00 97.94 81 TYR A C 1
ATOM 625 O O . TYR A 1 81 ? 16.506 6.973 -33.468 1.00 97.94 81 TYR A O 1
ATOM 633 N N . TYR A 1 82 ? 16.259 8.218 -35.316 1.00 98.19 82 TYR A N 1
ATOM 634 C CA . TYR A 1 82 ? 15.892 9.441 -34.604 1.00 98.19 82 TYR A CA 1
ATOM 635 C C . TYR A 1 82 ? 14.370 9.595 -34.520 1.00 98.19 82 TYR A C 1
ATOM 637 O O . TYR A 1 82 ? 13.688 9.537 -35.545 1.00 98.19 82 TYR A O 1
ATOM 645 N N . ASP A 1 83 ? 13.855 9.873 -33.325 1.00 98.44 83 ASP A N 1
ATOM 646 C CA . ASP A 1 83 ? 12.456 10.208 -33.064 1.00 98.44 83 ASP A CA 1
ATOM 647 C C . ASP A 1 83 ? 12.346 11.569 -32.352 1.00 98.44 83 ASP A C 1
ATOM 649 O O . ASP A 1 83 ? 12.906 11.794 -31.275 1.00 98.44 83 ASP A O 1
ATOM 653 N N . GLN A 1 84 ? 11.594 12.493 -32.956 1.00 97.50 84 GLN A N 1
ATOM 654 C CA . GLN A 1 84 ? 11.396 13.842 -32.418 1.00 97.50 84 GLN A CA 1
ATOM 655 C C . GLN A 1 84 ? 10.619 13.831 -31.093 1.00 97.50 84 GLN A C 1
ATOM 657 O O . GLN A 1 84 ? 10.945 14.583 -30.182 1.00 97.50 84 GLN A O 1
ATOM 662 N N . THR A 1 85 ? 9.625 12.954 -30.951 1.00 98.06 85 THR A N 1
ATOM 663 C CA . THR A 1 85 ? 8.795 12.840 -29.741 1.00 98.06 85 THR A CA 1
ATOM 664 C C . THR A 1 85 ? 9.624 12.369 -28.551 1.00 98.06 85 THR A C 1
ATOM 666 O O . THR A 1 85 ? 9.418 12.818 -27.423 1.00 98.06 85 THR A O 1
ATOM 669 N N . VAL A 1 86 ? 10.574 11.464 -28.802 1.00 97.81 86 VAL A N 1
ATOM 670 C CA . VAL A 1 86 ? 11.543 10.989 -27.804 1.00 97.81 86 VAL A CA 1
ATOM 671 C C . VAL A 1 86 ? 12.469 12.118 -27.358 1.00 97.81 86 VAL A C 1
ATOM 673 O O . VAL A 1 86 ? 12.721 12.252 -26.157 1.00 97.81 86 VAL A O 1
ATOM 676 N N . ALA A 1 87 ? 12.914 12.954 -28.300 1.00 97.06 87 ALA A N 1
ATOM 677 C CA . ALA A 1 87 ? 13.732 14.126 -28.007 1.00 97.06 87 ALA A CA 1
ATOM 678 C C . ALA A 1 87 ? 12.978 15.180 -27.192 1.00 97.06 87 ALA A C 1
ATOM 680 O O . ALA A 1 87 ? 13.475 15.621 -26.159 1.00 97.06 87 ALA A O 1
ATOM 681 N N . ASP A 1 88 ? 11.764 15.537 -27.607 1.00 97.50 88 ASP A N 1
ATOM 682 C CA . ASP A 1 88 ? 10.954 16.566 -26.946 1.00 97.50 88 ASP A CA 1
ATOM 683 C C . ASP A 1 88 ? 10.597 16.182 -25.500 1.00 97.50 88 ASP A C 1
ATOM 685 O O . ASP A 1 88 ? 10.403 17.047 -24.645 1.00 97.50 88 ASP A O 1
ATOM 689 N N . ARG A 1 89 ? 10.527 14.876 -25.214 1.00 97.56 89 ARG A N 1
ATOM 690 C CA . ARG A 1 89 ? 10.242 14.329 -23.881 1.00 97.56 89 ARG A CA 1
ATOM 691 C C . ARG A 1 89 ? 11.487 14.012 -23.051 1.00 97.56 89 ARG A C 1
ATOM 693 O O . ARG A 1 89 ? 11.325 13.524 -21.936 1.00 97.56 89 ARG A O 1
ATOM 700 N N . ASN A 1 90 ? 12.697 14.271 -23.555 1.00 97.00 90 ASN A N 1
ATOM 701 C CA . ASN A 1 90 ? 13.961 13.930 -22.891 1.00 97.00 90 ASN A CA 1
ATOM 702 C C . ASN A 1 90 ? 14.008 12.456 -22.439 1.00 97.00 90 ASN A C 1
ATOM 704 O O . ASN A 1 90 ? 14.262 12.162 -21.274 1.00 97.00 90 ASN A O 1
ATOM 708 N N . MET A 1 91 ? 13.705 11.519 -23.345 1.00 96.75 91 MET A N 1
ATOM 709 C CA . MET A 1 91 ? 13.645 10.088 -23.002 1.00 96.75 91 MET A CA 1
ATOM 710 C C . MET A 1 91 ? 14.839 9.270 -23.508 1.00 96.75 91 MET A C 1
ATOM 712 O O . MET A 1 91 ? 15.055 8.173 -23.005 1.00 96.75 91 MET A O 1
ATOM 716 N N . SER A 1 92 ? 15.619 9.778 -24.469 1.00 97.75 92 SER A N 1
ATOM 717 C CA . SER A 1 92 ? 16.829 9.099 -24.953 1.00 97.75 92 SER A CA 1
ATOM 718 C C . SER A 1 92 ? 18.059 9.528 -24.158 1.00 97.75 92 SER A C 1
ATOM 720 O O . SER A 1 92 ? 18.348 10.719 -24.036 1.00 97.75 92 SER A O 1
ATOM 722 N N . LEU A 1 93 ? 18.802 8.553 -23.646 1.00 97.06 93 LEU A N 1
ATOM 723 C CA . LEU A 1 93 ? 20.091 8.747 -22.995 1.00 97.06 93 LEU A CA 1
ATOM 724 C C . LEU A 1 93 ? 21.207 8.874 -24.042 1.00 97.06 93 LEU A C 1
ATOM 726 O O . LEU A 1 93 ? 21.283 8.074 -24.974 1.00 97.06 93 LEU A O 1
ATOM 730 N N . ASN A 1 94 ? 22.111 9.837 -23.878 1.00 96.00 94 ASN A N 1
ATOM 731 C CA . ASN A 1 94 ? 23.320 9.942 -24.696 1.00 96.00 94 ASN A CA 1
ATOM 732 C C . ASN A 1 94 ? 24.524 9.220 -24.047 1.00 96.00 94 ASN A C 1
ATOM 734 O O . ASN A 1 94 ? 24.419 8.609 -22.981 1.00 96.00 94 ASN A O 1
ATOM 738 N N . ASN A 1 95 ? 25.704 9.290 -24.675 1.00 94.75 95 ASN A N 1
ATOM 739 C CA . ASN A 1 95 ? 26.924 8.652 -24.144 1.00 94.75 95 ASN A CA 1
ATOM 740 C C . ASN A 1 95 ? 27.532 9.372 -22.924 1.00 94.75 95 ASN A C 1
ATOM 742 O O . ASN A 1 95 ? 28.431 8.828 -22.293 1.00 94.75 95 ASN A O 1
ATOM 746 N N . ASN A 1 96 ? 27.057 10.578 -22.597 1.00 95.12 96 ASN A N 1
ATOM 747 C CA . ASN A 1 96 ? 27.455 11.330 -21.403 1.00 95.12 96 ASN A CA 1
ATOM 748 C C . ASN A 1 96 ? 26.451 11.143 -20.249 1.00 95.12 96 ASN A C 1
ATOM 750 O O . ASN A 1 96 ? 26.449 11.943 -19.316 1.00 95.12 96 ASN A O 1
ATOM 754 N N . GLU A 1 97 ? 25.575 10.135 -20.340 1.00 93.06 97 GLU A N 1
ATOM 755 C CA . GLU A 1 97 ? 24.539 9.814 -19.347 1.00 93.06 97 GLU A CA 1
ATOM 756 C C . GLU A 1 97 ? 23.526 10.948 -19.107 1.00 93.06 97 GLU A C 1
ATOM 758 O O . GLU A 1 97 ? 22.947 11.091 -18.031 1.00 93.06 97 GLU A O 1
ATOM 763 N N . GLN A 1 98 ? 23.277 11.758 -20.135 1.00 96.81 98 GLN A N 1
ATOM 764 C CA . GLN A 1 98 ? 22.289 12.832 -20.120 1.00 96.81 98 GLN A CA 1
ATOM 765 C C . GLN A 1 98 ? 21.094 12.450 -20.990 1.00 96.81 98 GLN A C 1
ATOM 767 O O . GLN A 1 98 ? 21.262 11.970 -22.111 1.00 96.81 98 GLN A O 1
ATOM 772 N N . TYR A 1 99 ? 19.885 12.690 -20.483 1.00 96.25 99 TYR A N 1
ATOM 773 C CA . TYR A 1 99 ? 18.636 12.468 -21.212 1.00 96.25 99 TYR A CA 1
ATOM 774 C C . TYR A 1 99 ? 18.394 13.593 -22.227 1.00 96.25 99 TYR A C 1
ATOM 776 O O . TYR A 1 99 ? 17.582 14.489 -22.005 1.00 96.25 99 TYR A O 1
ATOM 784 N N . ILE A 1 100 ? 19.171 13.586 -23.310 1.00 95.06 100 ILE A N 1
ATOM 785 C CA . ILE A 1 100 ? 19.113 14.570 -24.392 1.00 95.06 100 ILE A CA 1
ATOM 786 C C . ILE A 1 100 ? 19.233 13.880 -25.752 1.00 95.06 100 ILE A C 1
ATOM 788 O O . ILE A 1 100 ? 20.033 12.963 -25.927 1.00 95.06 100 ILE A O 1
ATOM 792 N N . GLY A 1 101 ? 18.492 14.375 -26.742 1.00 95.62 101 GLY A N 1
ATOM 793 C CA . GLY A 1 101 ? 18.429 13.781 -28.080 1.00 95.62 101 GLY A CA 1
ATOM 794 C C . GLY A 1 101 ? 17.272 12.792 -28.232 1.00 95.62 101 GLY A C 1
ATOM 795 O O . GLY A 1 101 ? 16.493 12.579 -27.308 1.00 95.62 101 GLY A O 1
ATOM 796 N N . GLY A 1 102 ? 17.134 12.230 -29.430 1.00 97.44 102 GLY A N 1
ATOM 797 C CA . GLY A 1 102 ? 15.981 11.420 -29.845 1.00 97.44 102 GLY A CA 1
ATOM 798 C C . GLY A 1 102 ? 16.346 10.041 -30.377 1.00 97.44 102 GLY A C 1
ATOM 799 O O . GLY A 1 102 ? 15.545 9.450 -31.091 1.00 97.44 102 GLY A O 1
ATOM 800 N N . GLY A 1 103 ? 17.554 9.547 -30.099 1.00 98.12 103 GLY A N 1
ATOM 801 C CA . GLY A 1 103 ? 17.996 8.242 -30.587 1.00 98.12 103 GLY A CA 1
ATOM 802 C C . GLY A 1 103 ? 17.192 7.102 -29.958 1.00 98.12 103 GLY A C 1
ATOM 803 O O . GLY A 1 103 ? 17.088 7.027 -28.734 1.00 98.12 103 GLY A O 1
ATOM 804 N N . VAL A 1 104 ? 16.652 6.209 -30.783 1.00 98.50 104 VAL A N 1
ATOM 805 C CA . VAL A 1 104 ? 15.937 4.996 -30.372 1.00 98.50 104 VAL A CA 1
ATOM 806 C C . VAL A 1 104 ? 16.646 3.784 -30.957 1.00 98.50 104 VAL A C 1
ATOM 808 O O . VAL A 1 104 ? 16.746 3.633 -32.175 1.00 98.50 104 VAL A O 1
ATOM 811 N N . CYS A 1 105 ? 17.157 2.926 -30.084 1.00 98.44 105 CYS A N 1
ATOM 812 C CA . CYS A 1 105 ? 17.904 1.732 -30.451 1.00 98.44 105 CYS A CA 1
ATOM 813 C C . CYS A 1 105 ? 17.020 0.708 -31.168 1.00 98.44 105 CYS A C 1
ATOM 815 O O . CYS A 1 105 ? 15.844 0.533 -30.848 1.00 98.44 105 CYS A O 1
ATOM 817 N N . MET A 1 106 ? 17.601 0.011 -32.142 1.00 97.81 106 MET A N 1
ATOM 818 C CA . MET A 1 106 ? 16.909 -0.993 -32.945 1.00 97.81 106 MET A CA 1
ATOM 819 C C . MET A 1 106 ? 17.445 -2.389 -32.650 1.00 97.81 106 MET A C 1
ATOM 821 O O . MET A 1 106 ? 18.647 -2.572 -32.495 1.00 97.81 106 MET A O 1
ATOM 825 N N . ASN A 1 107 ? 16.560 -3.390 -32.639 1.00 97.00 107 ASN A N 1
ATOM 826 C CA . ASN A 1 107 ? 16.928 -4.798 -32.448 1.00 97.00 107 ASN A CA 1
ATOM 827 C C . ASN A 1 107 ? 17.786 -5.027 -31.191 1.00 97.00 107 ASN A C 1
ATOM 829 O O . ASN A 1 107 ? 18.854 -5.634 -31.265 1.00 97.00 107 ASN A O 1
ATOM 833 N N . CYS A 1 108 ? 17.313 -4.534 -30.041 1.00 97.62 108 CYS A N 1
ATOM 834 C CA . CYS A 1 108 ? 17.949 -4.795 -28.753 1.00 97.62 108 CYS A CA 1
ATOM 835 C C . CYS A 1 108 ? 18.188 -6.304 -28.559 1.00 97.62 108 CYS A C 1
ATOM 837 O O . CYS A 1 108 ? 17.277 -7.126 -28.665 1.00 97.62 108 CYS A O 1
ATOM 839 N N . THR A 1 109 ? 19.439 -6.664 -28.297 1.00 96.81 109 THR A N 1
ATOM 840 C CA . THR A 1 109 ? 19.894 -8.046 -28.107 1.00 96.81 109 THR A CA 1
ATOM 841 C C . THR A 1 109 ? 19.892 -8.430 -26.625 1.00 96.81 109 THR A C 1
ATOM 843 O O . THR A 1 109 ? 19.582 -7.616 -25.755 1.00 96.81 109 THR A O 1
ATOM 846 N N . GLN A 1 110 ? 20.220 -9.689 -26.313 1.00 96.19 110 GLN A N 1
ATOM 847 C CA . GLN A 1 110 ? 20.408 -10.164 -24.929 1.00 96.19 110 GLN A CA 1
ATOM 848 C C . GLN A 1 110 ? 19.167 -9.944 -24.039 1.00 96.19 110 GLN A C 1
ATOM 850 O O . GLN A 1 110 ? 19.282 -9.632 -22.856 1.00 96.19 110 GLN A O 1
ATOM 855 N N . PHE A 1 111 ? 17.977 -10.099 -24.636 1.00 97.06 111 PHE A N 1
ATOM 856 C CA . PHE A 1 111 ? 16.671 -9.949 -23.979 1.00 97.06 111 PHE A CA 1
ATOM 857 C C . PHE A 1 111 ? 16.442 -8.562 -23.353 1.00 97.06 111 PHE A C 1
ATOM 859 O O . PHE A 1 111 ? 15.664 -8.417 -22.409 1.00 97.06 111 PHE A O 1
ATOM 866 N N . THR A 1 112 ? 17.107 -7.533 -23.884 1.00 97.31 112 THR A N 1
ATOM 867 C CA . THR A 1 112 ? 16.921 -6.144 -23.455 1.00 97.31 112 THR A CA 1
ATOM 868 C C . THR A 1 112 ? 15.810 -5.444 -24.238 1.00 97.31 112 THR A C 1
ATOM 870 O O . THR A 1 112 ? 15.454 -5.846 -25.345 1.00 97.31 112 THR A O 1
ATOM 873 N N . ALA A 1 113 ? 15.247 -4.396 -23.646 1.00 96.12 113 ALA A N 1
ATOM 874 C CA . ALA A 1 113 ? 14.183 -3.574 -24.215 1.00 96.12 113 ALA A CA 1
ATOM 875 C C . ALA A 1 113 ? 14.318 -2.116 -23.753 1.00 96.12 113 ALA A C 1
ATOM 877 O O . ALA A 1 113 ? 15.142 -1.806 -22.893 1.00 96.12 113 ALA A O 1
ATOM 878 N N . GLY A 1 114 ? 13.484 -1.230 -24.295 1.00 95.75 114 GLY A N 1
ATOM 879 C CA . GLY A 1 114 ? 13.511 0.204 -23.992 1.00 95.75 114 GLY A CA 1
ATOM 880 C C . GLY A 1 114 ? 14.174 1.030 -25.093 1.00 95.75 114 GLY A C 1
ATOM 881 O O . GLY A 1 114 ? 14.642 0.491 -26.096 1.00 95.75 114 GLY A O 1
ATOM 882 N N . ILE A 1 115 ? 14.185 2.351 -24.915 1.00 97.56 115 ILE A N 1
ATOM 883 C CA . ILE A 1 115 ? 14.661 3.311 -25.929 1.00 97.56 115 ILE A CA 1
ATOM 884 C C . ILE A 1 115 ? 16.163 3.159 -26.168 1.00 97.56 115 ILE A C 1
ATOM 886 O O . ILE A 1 115 ? 16.634 3.252 -27.298 1.00 97.56 115 ILE A O 1
ATOM 890 N N . ASN A 1 116 ? 16.902 2.887 -25.100 1.00 97.88 116 ASN A N 1
ATOM 891 C CA . ASN A 1 116 ? 18.343 2.719 -25.057 1.00 97.88 116 ASN A CA 1
ATOM 892 C C . ASN A 1 116 ? 18.739 1.254 -24.781 1.00 97.88 116 ASN A C 1
ATOM 894 O O . ASN A 1 116 ? 19.887 0.996 -24.422 1.00 97.88 116 ASN A O 1
ATOM 898 N N . CYS A 1 117 ? 17.819 0.287 -24.913 1.00 97.25 117 CYS A N 1
ATOM 899 C CA . CYS A 1 117 ? 18.000 -1.100 -24.454 1.00 97.25 117 CYS A CA 1
ATOM 900 C C . CYS A 1 117 ? 18.340 -1.200 -22.946 1.00 97.25 117 CYS A C 1
ATOM 902 O O . CYS A 1 117 ? 19.131 -2.032 -22.499 1.00 97.25 117 CYS A O 1
ATOM 904 N N . GLU A 1 118 ? 17.779 -0.290 -22.155 1.00 94.62 118 GLU A N 1
ATOM 905 C CA . GLU A 1 118 ? 18.077 -0.069 -20.745 1.00 94.62 118 GLU A CA 1
ATOM 906 C C . GLU A 1 118 ? 17.244 -0.921 -19.785 1.00 94.62 118 GLU A C 1
ATOM 908 O O . GLU A 1 118 ? 17.585 -0.972 -18.605 1.00 94.62 118 GLU A O 1
ATOM 913 N N . SER A 1 119 ? 16.205 -1.609 -20.253 1.00 95.44 119 SER A N 1
ATOM 914 C CA . SER A 1 119 ? 15.363 -2.526 -19.469 1.00 95.44 119 SER A CA 1
ATOM 915 C C . SER A 1 119 ? 15.377 -3.932 -20.087 1.00 95.44 119 SER A C 1
ATOM 917 O O . SER A 1 119 ? 16.211 -4.224 -20.948 1.00 95.44 119 SER A O 1
ATOM 919 N N . CYS A 1 120 ? 14.505 -4.824 -19.627 1.00 96.94 120 CYS A N 1
ATOM 920 C CA . CYS A 1 120 ? 14.363 -6.184 -20.146 1.00 96.94 120 CYS A CA 1
ATOM 921 C C . CYS A 1 120 ? 13.031 -6.353 -20.881 1.00 96.94 120 CYS A C 1
ATOM 923 O O . CYS A 1 120 ? 12.069 -5.632 -20.618 1.00 96.94 120 CYS A O 1
ATOM 925 N N . ILE A 1 121 ? 12.981 -7.295 -21.823 1.00 96.00 121 ILE A N 1
ATOM 926 C CA . ILE A 1 121 ? 11.721 -7.682 -22.469 1.00 96.00 121 ILE A CA 1
ATOM 927 C C . ILE A 1 121 ? 10.753 -8.304 -21.449 1.00 96.00 121 ILE A C 1
ATOM 929 O O . ILE A 1 121 ? 11.159 -8.769 -20.384 1.00 96.00 121 ILE A O 1
ATOM 933 N N . GLU A 1 122 ? 9.466 -8.350 -21.794 1.00 93.19 122 GLU A N 1
ATOM 934 C CA . GLU A 1 122 ? 8.445 -8.994 -20.965 1.00 93.19 122 GLU A CA 1
ATOM 935 C C . GLU A 1 122 ? 8.798 -10.466 -20.675 1.00 93.19 122 GLU A C 1
ATOM 937 O O . GLU A 1 122 ? 9.247 -11.200 -21.557 1.00 93.19 122 GLU A O 1
ATOM 942 N N . GLY A 1 123 ? 8.617 -10.892 -19.422 1.00 94.62 123 GLY A N 1
ATOM 943 C CA . GLY A 1 123 ? 9.015 -12.226 -18.961 1.00 94.62 123 GLY A CA 1
ATOM 944 C C . GLY A 1 123 ? 10.505 -12.360 -18.629 1.00 94.62 123 GLY A C 1
ATOM 945 O O . GLY A 1 123 ? 10.947 -13.461 -18.316 1.00 94.62 123 GLY A O 1
ATOM 946 N N . TYR A 1 124 ? 11.272 -11.268 -18.667 1.00 97.12 124 TYR A N 1
ATOM 947 C CA . TYR A 1 124 ? 12.648 -11.201 -18.183 1.00 97.12 124 TYR A CA 1
ATOM 948 C C . TYR A 1 124 ? 12.806 -10.065 -17.169 1.00 97.12 124 TYR A C 1
ATOM 950 O O . TYR A 1 124 ? 12.052 -9.095 -17.174 1.00 97.12 124 TYR A O 1
ATOM 958 N N . TYR A 1 125 ? 13.815 -10.167 -16.311 1.00 97.12 125 TYR A N 1
ATOM 959 C CA . TYR A 1 125 ? 14.147 -9.146 -15.328 1.00 97.12 125 TYR A CA 1
ATOM 960 C C . TYR A 1 125 ? 15.654 -8.949 -15.198 1.00 97.12 125 TYR A C 1
ATOM 962 O O . TYR A 1 125 ? 16.449 -9.851 -15.465 1.00 97.12 125 TYR A O 1
ATOM 970 N N . ARG A 1 126 ? 16.050 -7.764 -14.743 1.00 96.88 126 ARG A N 1
ATOM 971 C CA . ARG A 1 126 ? 17.420 -7.443 -14.366 1.00 96.88 126 ARG A CA 1
ATOM 972 C C . ARG A 1 126 ? 17.584 -7.586 -12.855 1.00 96.88 126 ARG A C 1
ATOM 974 O O . ARG A 1 126 ? 16.916 -6.862 -12.117 1.00 96.88 126 ARG A O 1
ATOM 981 N N . PRO A 1 127 ? 18.468 -8.473 -12.368 1.00 94.88 127 PRO A N 1
ATOM 982 C CA . PRO A 1 127 ? 18.725 -8.605 -10.942 1.00 94.88 127 PRO A CA 1
ATOM 983 C C . PRO A 1 127 ? 19.239 -7.300 -10.327 1.00 94.88 127 PRO A C 1
ATOM 985 O O . PRO A 1 127 ? 19.861 -6.471 -10.995 1.00 94.88 127 PRO A O 1
ATOM 988 N N . HIS A 1 128 ? 19.006 -7.148 -9.026 1.00 92.38 128 HIS A N 1
ATOM 989 C CA . HIS A 1 128 ? 19.406 -5.962 -8.276 1.00 92.38 128 HIS A CA 1
ATOM 990 C C . HIS A 1 128 ? 20.896 -5.636 -8.476 1.00 92.38 128 HIS A C 1
ATOM 992 O O . HIS A 1 128 ? 21.750 -6.514 -8.326 1.00 92.38 128 HIS A O 1
ATOM 998 N N . LYS A 1 129 ? 21.205 -4.366 -8.777 1.00 90.88 129 LYS A N 1
ATOM 999 C CA . LYS A 1 129 ? 22.570 -3.837 -9.023 1.00 90.88 129 LYS A CA 1
ATOM 1000 C C . LYS A 1 129 ? 23.308 -4.382 -10.253 1.00 90.88 129 LYS A C 1
ATOM 1002 O O . LYS A 1 129 ? 24.479 -4.052 -10.436 1.00 90.88 129 LYS A O 1
ATOM 1007 N N . VAL A 1 130 ? 22.667 -5.170 -11.112 1.00 94.31 130 VAL A N 1
ATOM 1008 C CA . VAL A 1 130 ? 23.264 -5.551 -12.400 1.00 94.31 130 VAL A CA 1
ATOM 1009 C C . VAL A 1 130 ? 23.206 -4.349 -13.348 1.00 94.31 130 VAL A C 1
ATOM 1011 O O . VAL A 1 130 ? 22.184 -3.671 -13.442 1.00 94.31 130 VAL A O 1
ATOM 1014 N N . SER A 1 131 ? 24.310 -4.050 -14.036 1.00 94.31 131 SER A N 1
ATOM 1015 C CA . SER A 1 131 ? 24.390 -2.929 -14.981 1.00 94.31 131 SER A CA 1
ATOM 1016 C C . SER A 1 131 ? 23.769 -3.298 -16.339 1.00 94.31 131 SER A C 1
ATOM 1018 O O . SER A 1 131 ? 23.952 -4.427 -16.794 1.00 94.31 131 SER A O 1
ATOM 1020 N N . PRO A 1 132 ? 23.089 -2.371 -17.047 1.00 94.25 132 PRO A N 1
ATOM 1021 C CA . PRO A 1 132 ? 22.640 -2.598 -18.429 1.00 94.25 132 PRO A CA 1
ATOM 1022 C C . PRO A 1 132 ? 23.787 -2.901 -19.407 1.00 94.25 132 PRO A C 1
ATOM 1024 O O . PRO A 1 132 ? 23.555 -3.502 -20.455 1.00 94.25 132 PRO A O 1
ATOM 1027 N N . TYR A 1 133 ? 25.019 -2.501 -19.076 1.00 94.50 133 TYR A N 1
ATOM 1028 C CA . TYR A 1 133 ? 26.199 -2.742 -19.909 1.00 94.50 133 TYR A CA 1
ATOM 1029 C C . TYR A 1 133 ? 26.778 -4.159 -19.775 1.00 94.50 133 TYR A C 1
ATOM 1031 O O . TYR A 1 133 ? 27.609 -4.528 -20.602 1.00 94.50 133 TYR A O 1
ATOM 1039 N N . GLU A 1 134 ? 26.348 -4.952 -18.785 1.00 96.00 134 GLU A N 1
ATOM 1040 C CA . GLU A 1 134 ? 26.781 -6.350 -18.635 1.00 96.00 134 GLU A CA 1
ATOM 1041 C C . GLU A 1 134 ? 26.432 -7.187 -19.873 1.00 96.00 134 GLU A C 1
ATOM 1043 O O . GLU A 1 134 ? 25.506 -6.859 -20.617 1.00 96.00 134 GLU A O 1
ATOM 1048 N N . GLU A 1 135 ? 27.163 -8.280 -20.106 1.00 92.75 135 GLU A N 1
ATOM 1049 C CA . GLU A 1 135 ? 26.968 -9.141 -21.284 1.00 92.75 135 GLU A CA 1
ATOM 1050 C C . GLU A 1 135 ? 25.619 -9.879 -21.268 1.00 92.75 135 GLU A C 1
ATOM 1052 O O . GLU A 1 135 ? 25.028 -10.112 -22.310 1.00 92.75 135 GLU A O 1
ATOM 1057 N N . ALA A 1 136 ? 25.082 -10.234 -20.104 1.00 93.44 136 ALA A N 1
ATOM 1058 C CA . ALA A 1 136 ? 23.769 -10.872 -20.000 1.00 93.44 136 ALA A CA 1
ATOM 1059 C C . ALA A 1 136 ? 22.998 -10.285 -18.810 1.00 93.44 136 ALA A C 1
ATOM 1061 O O . ALA A 1 136 ? 22.964 -10.883 -17.733 1.00 93.44 136 ALA A O 1
ATOM 1062 N N . PRO A 1 137 ? 22.412 -9.083 -18.964 1.00 95.62 137 PRO A N 1
ATOM 1063 C CA . PRO A 1 137 ? 21.813 -8.371 -17.842 1.00 95.62 137 PRO A CA 1
ATOM 1064 C C . PRO A 1 137 ? 20.389 -8.845 -17.517 1.00 95.62 137 PRO A C 1
ATOM 1066 O O . PRO A 1 137 ? 19.892 -8.525 -16.442 1.00 95.62 137 PRO A O 1
ATOM 1069 N N . CYS A 1 138 ? 19.727 -9.571 -18.422 1.00 97.31 138 CYS A N 1
ATOM 1070 C CA . CYS A 1 138 ? 18.321 -9.956 -18.312 1.00 97.31 138 CYS A CA 1
ATOM 1071 C C . CYS A 1 138 ? 18.162 -11.475 -18.160 1.00 97.31 138 CYS A C 1
ATOM 1073 O O . CYS A 1 138 ? 18.620 -12.244 -19.005 1.00 97.31 138 CYS A O 1
ATOM 1075 N N . TYR A 1 139 ? 17.474 -11.893 -17.099 1.00 96.50 139 TYR A N 1
ATOM 1076 C CA . TYR A 1 139 ? 17.217 -13.284 -16.723 1.00 96.50 139 TYR A CA 1
ATOM 1077 C C . TYR A 1 139 ? 15.729 -13.602 -16.878 1.00 96.50 139 TYR A C 1
ATOM 1079 O O . TYR A 1 139 ? 14.910 -12.720 -16.622 1.00 96.50 139 TYR A O 1
ATOM 1087 N N . PRO A 1 140 ? 15.352 -14.821 -17.295 1.00 97.25 140 PRO A N 1
ATOM 1088 C CA . PRO A 1 140 ? 13.947 -15.179 -17.438 1.00 97.25 140 PRO A CA 1
ATOM 1089 C C . PRO A 1 140 ? 13.240 -15.167 -16.077 1.00 97.25 140 PRO A C 1
ATOM 1091 O O . PRO A 1 140 ? 13.798 -15.587 -15.064 1.00 97.25 140 PRO A O 1
ATOM 1094 N N . CYS A 1 141 ? 11.996 -14.701 -16.060 1.00 96.88 141 CYS A N 1
ATOM 1095 C CA . CYS A 1 141 ? 11.106 -14.858 -14.922 1.00 96.88 141 CYS A CA 1
ATOM 1096 C C . CYS A 1 141 ? 10.779 -16.346 -14.742 1.00 96.88 141 CYS A C 1
ATOM 1098 O O . CYS A 1 141 ? 10.444 -17.044 -15.699 1.00 96.88 141 CYS A O 1
ATOM 1100 N N . GLU A 1 142 ? 10.814 -16.825 -13.503 1.00 97.00 142 GLU A N 1
ATOM 1101 C CA . GLU A 1 142 ? 10.494 -18.217 -13.163 1.00 97.00 142 GLU A CA 1
ATOM 1102 C C . GLU A 1 142 ? 9.194 -18.294 -12.353 1.00 97.00 142 GLU A C 1
ATOM 1104 O O . GLU A 1 142 ? 9.129 -18.953 -11.322 1.00 97.00 142 GLU A O 1
ATOM 1109 N N . CYS A 1 143 ? 8.166 -17.569 -12.794 1.00 97.50 143 CYS A N 1
ATOM 1110 C CA . CYS A 1 143 ? 6.875 -17.515 -12.114 1.00 97.50 143 CYS A CA 1
ATOM 1111 C C . CYS A 1 143 ? 6.112 -18.834 -12.252 1.00 97.50 143 CYS A C 1
ATOM 1113 O O . CYS A 1 143 ? 5.877 -19.310 -13.364 1.00 97.50 143 CYS A O 1
ATOM 1115 N N . ASP A 1 144 ? 5.687 -19.403 -11.124 1.00 97.38 144 ASP A N 1
ATOM 1116 C CA . ASP A 1 144 ? 4.925 -20.643 -11.098 1.00 97.38 144 ASP A CA 1
ATOM 1117 C C . ASP A 1 144 ? 3.533 -20.441 -11.727 1.00 97.38 144 ASP A C 1
ATOM 1119 O O . ASP A 1 144 ? 2.813 -19.521 -11.321 1.00 97.38 144 ASP A O 1
ATOM 1123 N N . PRO A 1 145 ? 3.112 -21.271 -12.698 1.00 96.44 145 PRO A N 1
ATOM 1124 C CA . PRO A 1 145 ? 1.834 -21.093 -13.387 1.00 96.44 145 PRO A CA 1
ATOM 1125 C C . PRO A 1 145 ? 0.603 -21.328 -12.496 1.00 96.44 145 PRO A C 1
ATOM 1127 O O . PRO A 1 145 ? -0.477 -20.808 -12.797 1.00 96.44 145 PRO A O 1
ATOM 1130 N N . PHE A 1 146 ? 0.725 -22.099 -11.410 1.00 96.31 146 PHE A N 1
ATOM 1131 C CA . PHE A 1 146 ? -0.381 -22.342 -10.485 1.00 96.31 146 PHE A CA 1
ATOM 1132 C C . PHE A 1 146 ? -0.532 -21.183 -9.506 1.00 96.31 146 PHE A C 1
ATOM 1134 O O . PHE A 1 146 ? -1.640 -20.657 -9.366 1.00 96.31 146 PHE A O 1
ATOM 1141 N N . GLY A 1 147 ? 0.565 -20.744 -8.892 1.00 96.19 147 GLY A N 1
ATOM 1142 C CA . GLY A 1 147 ? 0.551 -19.723 -7.852 1.00 96.19 147 GLY A CA 1
ATOM 1143 C C . GLY A 1 147 ? 0.682 -18.283 -8.333 1.00 96.19 147 GLY A C 1
ATOM 1144 O O . GLY A 1 147 ? 0.308 -17.377 -7.594 1.00 96.19 147 GLY A O 1
ATOM 1145 N N . SER A 1 148 ? 1.151 -18.032 -9.556 1.00 97.00 148 SER A N 1
ATOM 1146 C CA . SER A 1 148 ? 1.295 -16.670 -10.093 1.00 97.00 148 SER A CA 1
ATOM 1147 C C . SER A 1 148 ? 0.057 -16.222 -10.869 1.00 97.00 148 SER A C 1
ATOM 1149 O O . SER A 1 148 ? -0.622 -17.017 -11.520 1.00 97.00 148 SER A O 1
ATOM 1151 N N . VAL A 1 149 ? -0.239 -14.922 -10.820 1.00 96.19 149 VAL A N 1
ATOM 1152 C CA . VAL A 1 149 ? -1.306 -14.275 -11.602 1.00 96.19 149 VAL A CA 1
ATOM 1153 C C . VAL A 1 149 ? -0.952 -14.245 -13.091 1.00 96.19 149 VAL A C 1
ATOM 1155 O O . VAL A 1 149 ? -1.823 -14.418 -13.940 1.00 96.19 149 VAL A O 1
ATOM 1158 N N . SER A 1 150 ? 0.326 -14.044 -13.409 1.00 95.12 150 SER A N 1
ATOM 1159 C CA . SER A 1 150 ? 0.864 -14.005 -14.768 1.00 95.12 150 SER A CA 1
ATOM 1160 C C . SER A 1 150 ? 2.318 -14.511 -14.771 1.00 95.12 150 SER A C 1
ATOM 1162 O O . SER A 1 150 ? 2.926 -14.615 -13.702 1.00 95.12 150 SER A O 1
ATOM 1164 N N . PRO A 1 151 ? 2.906 -14.819 -15.943 1.00 94.81 151 PRO A N 1
ATOM 1165 C CA . PRO A 1 151 ? 4.326 -15.168 -16.047 1.00 94.81 151 PRO A CA 1
ATOM 1166 C C . PRO A 1 151 ? 5.267 -13.950 -15.933 1.00 94.81 151 PRO A C 1
ATOM 1168 O O . PRO A 1 151 ? 6.480 -14.096 -16.068 1.00 94.81 151 PRO A O 1
ATOM 1171 N N . VAL A 1 152 ? 4.724 -12.744 -15.726 1.00 94.69 152 VAL A N 1
ATOM 1172 C CA . VAL A 1 152 ? 5.488 -11.494 -15.664 1.00 94.69 152 VAL A CA 1
ATOM 1173 C C . VAL A 1 152 ? 5.934 -11.238 -14.227 1.00 94.69 152 VAL A C 1
ATOM 1175 O O . VAL A 1 152 ? 5.124 -11.246 -13.298 1.00 94.69 152 VAL A O 1
ATOM 1178 N N . CYS A 1 153 ? 7.227 -10.984 -14.053 1.00 95.50 153 CYS A N 1
ATOM 1179 C CA . CYS A 1 153 ? 7.830 -10.604 -12.783 1.00 95.50 153 CYS A CA 1
ATOM 1180 C C . CYS A 1 153 ? 8.267 -9.133 -12.788 1.00 95.50 153 CYS A C 1
ATOM 1182 O O . CYS A 1 153 ? 8.279 -8.471 -13.827 1.00 95.50 153 CYS A O 1
ATOM 1184 N N . VAL A 1 154 ? 8.635 -8.608 -11.617 1.00 95.38 154 VAL A N 1
ATOM 1185 C CA . VAL A 1 154 ? 9.176 -7.247 -11.490 1.00 95.38 154 VAL A CA 1
ATOM 1186 C C . VAL A 1 154 ? 10.457 -7.118 -12.318 1.00 95.38 154 VAL A C 1
ATOM 1188 O O . VAL A 1 154 ? 11.451 -7.778 -12.022 1.00 95.38 154 VAL A O 1
ATOM 1191 N N . VAL A 1 155 ? 10.431 -6.260 -13.341 1.00 94.88 155 VAL A N 1
ATOM 1192 C CA . VAL A 1 155 ? 11.472 -6.200 -14.381 1.00 94.88 155 VAL A CA 1
ATOM 1193 C C . VAL A 1 155 ? 12.813 -5.653 -13.887 1.00 94.88 155 VAL A C 1
ATOM 1195 O O . VAL A 1 155 ? 13.855 -6.165 -14.274 1.00 94.88 155 VAL A O 1
ATOM 1198 N N . ASP A 1 156 ? 12.830 -4.630 -13.033 1.00 93.06 156 ASP A N 1
ATOM 1199 C CA . ASP A 1 156 ? 14.059 -4.019 -12.516 1.00 93.06 156 ASP A CA 1
ATOM 1200 C C . ASP A 1 156 ? 13.775 -3.177 -11.258 1.00 93.06 156 ASP A C 1
ATOM 1202 O O . ASP A 1 156 ? 12.634 -3.065 -10.801 1.00 93.06 156 ASP A O 1
ATOM 1206 N N . ASP A 1 157 ? 14.826 -2.583 -10.688 1.00 90.81 157 ASP A N 1
ATOM 1207 C CA . ASP A 1 157 ? 14.752 -1.788 -9.458 1.00 90.81 157 ASP A CA 1
ATOM 1208 C C . ASP A 1 157 ? 13.846 -0.549 -9.580 1.00 90.81 157 ASP A C 1
ATOM 1210 O O . ASP A 1 157 ? 13.300 -0.097 -8.576 1.00 90.81 157 ASP A O 1
ATOM 1214 N N . LYS A 1 158 ? 13.649 0.004 -10.788 1.00 88.81 158 LYS A N 1
ATOM 1215 C CA . LYS A 1 158 ? 12.768 1.169 -10.998 1.00 88.81 158 LYS A CA 1
ATOM 1216 C C . LYS A 1 158 ? 11.290 0.787 -10.910 1.00 88.81 158 LYS A C 1
ATOM 1218 O O . LYS A 1 158 ? 10.462 1.635 -10.591 1.00 88.81 158 LYS A O 1
ATOM 1223 N N . HIS A 1 159 ? 10.971 -0.473 -11.195 1.00 88.81 159 HIS A N 1
ATOM 1224 C CA . HIS A 1 159 ? 9.610 -1.012 -11.178 1.00 88.81 159 HIS A CA 1
ATOM 1225 C C . HIS A 1 159 ? 9.285 -1.768 -9.882 1.00 88.81 159 HIS A C 1
ATOM 1227 O O . HIS A 1 159 ? 8.160 -2.234 -9.691 1.00 88.81 159 HIS A O 1
ATOM 1233 N N . ALA A 1 160 ? 10.254 -1.896 -8.976 1.00 87.12 160 ALA A N 1
ATOM 1234 C CA . ALA A 1 160 ? 10.042 -2.486 -7.668 1.00 87.12 160 ALA A CA 1
ATOM 1235 C C . ALA A 1 160 ? 9.241 -1.532 -6.764 1.00 87.12 160 ALA A C 1
ATOM 1237 O O . ALA A 1 160 ? 9.682 -0.433 -6.432 1.00 87.12 160 ALA A O 1
ATOM 1238 N N . MET A 1 161 ? 8.053 -1.962 -6.329 1.00 83.00 161 MET A N 1
ATOM 1239 C CA . MET A 1 161 ? 7.312 -1.289 -5.254 1.00 83.00 161 MET A CA 1
ATOM 1240 C C . MET A 1 161 ? 7.967 -1.571 -3.892 1.00 83.00 161 MET A C 1
ATOM 1242 O O . MET A 1 161 ? 8.712 -2.543 -3.753 1.00 83.00 161 MET A O 1
ATOM 1246 N N . GLN A 1 162 ? 7.682 -0.744 -2.875 1.00 77.19 162 GLN A N 1
ATOM 1247 C CA . GLN A 1 162 ? 8.258 -0.899 -1.530 1.00 77.19 162 GLN A CA 1
ATOM 1248 C C . GLN A 1 162 ? 8.125 -2.344 -1.017 1.00 77.19 162 GLN A C 1
ATOM 1250 O O . GLN A 1 162 ? 7.024 -2.876 -0.898 1.00 77.19 162 GLN A O 1
ATOM 1255 N N . GLY A 1 163 ? 9.265 -2.979 -0.723 1.00 73.94 163 GLY A N 1
ATOM 1256 C CA . GLY A 1 163 ? 9.334 -4.359 -0.223 1.00 73.94 163 GLY A CA 1
ATOM 1257 C C . GLY A 1 163 ? 9.340 -5.459 -1.297 1.00 73.94 163 GLY A C 1
ATOM 1258 O O . GLY A 1 163 ? 9.366 -6.641 -0.951 1.00 73.94 163 GLY A O 1
ATOM 1259 N N . SER A 1 164 ? 9.334 -5.109 -2.586 1.00 86.00 164 SER A N 1
ATOM 1260 C CA . SER A 1 164 ? 9.543 -6.047 -3.695 1.00 86.00 164 SER A CA 1
ATOM 1261 C C . SER A 1 164 ? 10.961 -5.936 -4.260 1.00 86.00 164 SER A C 1
ATOM 1263 O O . SER A 1 164 ? 11.591 -4.888 -4.168 1.00 86.00 164 SER A O 1
ATOM 1265 N N . LEU A 1 165 ? 11.461 -7.018 -4.855 1.00 91.62 165 LEU A N 1
ATOM 1266 C CA . LEU A 1 165 ? 12.758 -7.066 -5.534 1.00 91.62 165 LEU A CA 1
ATOM 1267 C C . LEU A 1 165 ? 12.559 -7.454 -7.006 1.00 91.62 165 LEU A C 1
ATOM 1269 O O . LEU A 1 165 ? 11.572 -8.134 -7.313 1.00 91.62 165 LEU A O 1
ATOM 1273 N N . PRO A 1 166 ? 13.482 -7.071 -7.908 1.00 94.44 166 PRO A N 1
ATOM 1274 C CA . PRO A 1 166 ? 13.465 -7.555 -9.284 1.00 94.44 166 PRO A CA 1
ATOM 1275 C C . PRO A 1 166 ? 13.417 -9.083 -9.336 1.00 94.44 166 PRO A C 1
ATOM 1277 O O . PRO A 1 166 ? 14.082 -9.762 -8.551 1.00 94.44 166 PRO A O 1
ATOM 1280 N N . GLY A 1 167 ? 12.612 -9.624 -10.245 1.00 94.69 167 GLY A N 1
ATOM 1281 C CA . GLY A 1 167 ? 12.383 -11.061 -10.383 1.00 94.69 167 GLY A CA 1
ATOM 1282 C C . GLY A 1 167 ? 11.248 -11.614 -9.523 1.00 94.69 167 GLY A C 1
ATOM 1283 O O . GLY A 1 167 ? 10.846 -12.756 -9.730 1.00 94.69 167 GLY A O 1
ATOM 1284 N N . LYS A 1 168 ? 10.690 -10.834 -8.584 1.00 95.62 168 LYS A N 1
ATOM 1285 C CA . LYS A 1 168 ? 9.531 -11.274 -7.795 1.00 95.62 168 LYS A CA 1
ATOM 1286 C C . LYS A 1 168 ? 8.276 -11.334 -8.669 1.00 95.62 168 LYS A C 1
ATOM 1288 O O . LYS A 1 168 ? 7.945 -10.367 -9.354 1.00 95.62 168 LYS A O 1
ATOM 1293 N N . CYS A 1 169 ? 7.582 -12.461 -8.620 1.00 95.88 169 CYS A N 1
ATOM 1294 C CA . CYS A 1 169 ? 6.331 -12.705 -9.323 1.00 95.88 169 CYS A CA 1
ATOM 1295 C C . CYS A 1 169 ? 5.124 -12.183 -8.536 1.00 95.88 169 CYS A C 1
ATOM 1297 O O . CYS A 1 169 ? 5.158 -12.028 -7.312 1.00 95.88 169 CYS A O 1
ATOM 1299 N N . HIS A 1 170 ? 4.034 -11.921 -9.252 1.00 94.50 170 HIS A N 1
ATOM 1300 C CA . HIS A 1 170 ? 2.769 -11.517 -8.648 1.00 94.50 170 HIS A CA 1
ATOM 1301 C C . HIS A 1 170 ? 1.972 -12.757 -8.234 1.00 94.50 170 HIS A C 1
ATOM 1303 O O . HIS A 1 170 ? 1.392 -13.430 -9.085 1.00 94.50 170 HIS A O 1
ATOM 1309 N N . CYS A 1 171 ? 1.953 -13.066 -6.936 1.00 96.50 171 CYS A N 1
ATOM 1310 C CA . CYS A 1 171 ? 1.295 -14.264 -6.413 1.00 96.50 171 CYS A CA 1
ATOM 1311 C C . CYS A 1 171 ? -0.219 -14.084 -6.268 1.00 96.50 171 CYS A C 1
ATOM 1313 O O . CYS A 1 171 ? -0.699 -13.008 -5.911 1.00 96.50 171 CYS A O 1
ATOM 1315 N N . LYS A 1 172 ? -0.967 -15.158 -6.532 1.00 96.56 172 LYS A N 1
ATOM 1316 C CA . LYS A 1 172 ? -2.389 -15.288 -6.203 1.00 96.56 172 LYS A CA 1
ATOM 1317 C C . LYS A 1 172 ? -2.572 -15.358 -4.687 1.00 96.56 172 LYS A C 1
ATOM 1319 O O . LYS A 1 172 ? -1.642 -15.675 -3.944 1.00 96.56 172 LYS A O 1
ATOM 1324 N N . GLU A 1 173 ? -3.798 -15.112 -4.238 1.00 95.81 173 GLU A N 1
ATOM 1325 C CA . GLU A 1 173 ? -4.166 -15.318 -2.839 1.00 95.81 173 GLU A CA 1
ATOM 1326 C C . GLU A 1 173 ? -3.866 -16.761 -2.404 1.00 95.81 173 GLU A C 1
ATOM 1328 O O . GLU A 1 173 ? -4.145 -17.715 -3.131 1.00 95.81 173 GLU A O 1
ATOM 1333 N N . GLY A 1 174 ? -3.260 -16.906 -1.226 1.00 95.88 174 GLY A N 1
ATOM 1334 C CA . GLY A 1 174 ? -2.855 -18.201 -0.688 1.00 95.88 174 GLY A CA 1
ATOM 1335 C C . GLY A 1 174 ? -1.509 -18.728 -1.188 1.00 95.88 174 GLY A C 1
ATOM 1336 O O . GLY A 1 174 ? -1.103 -19.801 -0.746 1.00 95.88 174 GLY A O 1
ATOM 1337 N N . TYR A 1 175 ? -0.787 -17.987 -2.038 1.00 97.62 175 TYR A N 1
ATOM 1338 C CA . TYR A 1 175 ? 0.554 -18.344 -2.524 1.00 97.62 175 TYR A CA 1
ATOM 1339 C C . TYR A 1 175 ? 1.605 -17.318 -2.089 1.00 97.62 175 TYR A C 1
ATOM 1341 O O . TYR A 1 175 ? 1.314 -16.140 -1.883 1.00 97.62 175 TYR A O 1
ATOM 1349 N N . THR A 1 176 ? 2.849 -17.767 -1.943 1.00 95.44 176 THR A N 1
ATOM 1350 C CA . THR A 1 176 ? 3.992 -16.949 -1.523 1.00 95.44 176 THR A CA 1
ATOM 1351 C C . THR A 1 176 ? 5.293 -17.434 -2.168 1.00 95.44 176 THR A C 1
ATOM 1353 O O . THR A 1 176 ? 5.309 -18.412 -2.912 1.00 95.44 176 THR A O 1
ATOM 1356 N N . GLY A 1 177 ? 6.395 -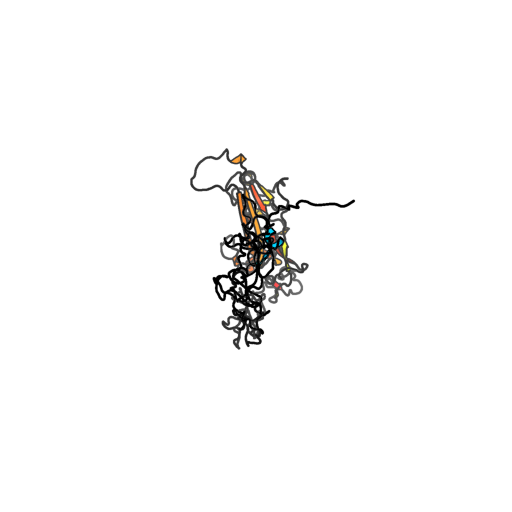16.742 -1.879 1.00 94.12 177 GLY A N 1
ATOM 1357 C CA . GLY A 1 177 ? 7.713 -16.978 -2.468 1.00 94.12 177 GLY A CA 1
ATOM 1358 C C . GLY A 1 177 ? 8.034 -15.989 -3.589 1.00 94.12 177 GLY A C 1
ATOM 1359 O O . GLY A 1 177 ? 7.185 -15.214 -4.027 1.00 94.12 177 GLY A O 1
ATOM 1360 N N . THR A 1 178 ? 9.284 -15.980 -4.061 1.00 94.19 178 THR A N 1
ATOM 1361 C CA . THR A 1 178 ? 9.694 -15.116 -5.186 1.00 94.19 178 THR A CA 1
ATOM 1362 C C . THR A 1 178 ? 9.067 -15.558 -6.503 1.00 94.19 178 THR A C 1
ATOM 1364 O O . THR A 1 178 ? 8.797 -14.715 -7.353 1.00 94.19 178 THR A O 1
ATOM 1367 N N . LYS A 1 179 ? 8.799 -16.860 -6.633 1.00 96.38 179 LYS A N 1
ATOM 1368 C CA . LYS A 1 179 ? 8.214 -17.517 -7.804 1.00 96.38 179 LYS A CA 1
ATOM 1369 C C . LYS A 1 179 ? 6.748 -17.905 -7.614 1.00 96.38 179 LYS A C 1
ATOM 1371 O O . LYS A 1 179 ? 6.152 -18.437 -8.539 1.00 96.38 179 LYS A O 1
ATOM 1376 N N . CYS A 1 180 ? 6.169 -17.642 -6.441 1.00 97.25 180 CYS A N 1
ATOM 1377 C CA . CYS A 1 180 ? 4.816 -18.075 -6.077 1.00 97.25 180 CYS A CA 1
ATOM 1378 C C . CYS A 1 180 ? 4.630 -19.605 -6.075 1.00 97.25 180 CYS A C 1
ATOM 1380 O O . CYS A 1 180 ? 3.542 -20.105 -6.331 1.00 97.25 180 CYS A O 1
ATOM 1382 N N . ASP A 1 181 ? 5.695 -20.346 -5.779 1.00 97.06 181 ASP A N 1
ATOM 1383 C CA . ASP A 1 181 ? 5.796 -21.810 -5.809 1.00 97.06 181 ASP A CA 1
ATOM 1384 C C . ASP A 1 181 ? 5.544 -22.467 -4.437 1.00 97.06 181 ASP A C 1
ATOM 1386 O O . ASP A 1 181 ? 5.855 -23.638 -4.218 1.00 97.06 181 ASP A O 1
ATOM 1390 N N . GLN A 1 182 ? 4.998 -21.709 -3.483 1.00 96.81 182 GLN A N 1
ATOM 1391 C CA . GLN A 1 182 ? 4.732 -22.152 -2.115 1.00 96.81 182 GLN A CA 1
ATOM 1392 C C . GLN A 1 182 ? 3.363 -21.655 -1.653 1.00 96.81 182 GLN A C 1
ATOM 1394 O O . GLN A 1 182 ? 2.922 -20.579 -2.057 1.00 96.81 182 GLN A O 1
ATOM 1399 N N . CYS A 1 183 ? 2.699 -22.400 -0.765 1.00 96.44 183 CYS A N 1
ATOM 1400 C CA . CYS A 1 183 ? 1.507 -21.880 -0.098 1.00 96.44 183 CYS A CA 1
ATOM 1401 C C . CYS A 1 183 ? 1.893 -20.814 0.929 1.00 96.44 183 CYS A C 1
ATOM 1403 O O . CYS A 1 183 ? 2.874 -20.959 1.658 1.00 96.44 183 CYS A O 1
ATOM 1405 N N . ALA A 1 184 ? 1.116 -19.736 0.974 1.00 96.25 184 ALA A N 1
ATOM 1406 C CA . ALA A 1 184 ? 1.243 -18.700 1.984 1.00 96.25 184 ALA A CA 1
ATOM 1407 C C . ALA A 1 184 ? 0.935 -19.253 3.383 1.00 96.25 184 ALA A C 1
ATOM 1409 O O . ALA A 1 184 ? 0.271 -20.278 3.539 1.00 96.25 184 ALA A O 1
ATOM 1410 N N . PHE A 1 185 ? 1.390 -18.545 4.414 1.00 93.62 185 PHE A N 1
ATOM 1411 C CA . PHE A 1 185 ? 1.023 -18.863 5.791 1.00 93.62 185 PHE A CA 1
ATOM 1412 C C . PHE A 1 185 ? -0.508 -18.893 5.947 1.00 93.62 185 PHE A C 1
ATOM 1414 O O . PHE A 1 185 ? -1.201 -18.005 5.447 1.00 93.62 185 PHE A O 1
ATOM 1421 N N . GLY A 1 186 ? -1.040 -19.933 6.596 1.00 93.31 186 GLY A N 1
ATOM 1422 C CA . GLY A 1 186 ? -2.486 -20.175 6.658 1.00 93.31 186 GLY A CA 1
ATOM 1423 C C . GLY A 1 186 ? -3.075 -20.950 5.480 1.00 93.31 186 GLY A C 1
ATOM 1424 O O . GLY A 1 186 ? -4.291 -21.128 5.439 1.00 93.31 186 GLY A O 1
ATOM 1425 N N . TYR A 1 187 ? -2.248 -21.421 4.543 1.00 95.12 187 TYR A N 1
ATOM 1426 C CA . TYR A 1 187 ? -2.653 -22.245 3.406 1.00 95.12 187 TYR A CA 1
ATOM 1427 C C . TYR A 1 187 ? -1.788 -23.509 3.300 1.00 95.12 187 TYR A C 1
ATOM 1429 O O . TYR A 1 187 ? -0.608 -23.502 3.645 1.00 95.12 187 TYR A O 1
ATOM 1437 N N . LYS A 1 188 ? -2.361 -24.603 2.785 1.00 93.81 188 LYS A N 1
ATOM 1438 C CA . LYS A 1 188 ? -1.674 -25.894 2.592 1.00 93.81 188 LYS A CA 1
ATOM 1439 C C . LYS A 1 188 ? -2.016 -26.553 1.256 1.00 93.81 188 LYS A C 1
ATOM 1441 O O . LYS A 1 188 ? -2.947 -26.136 0.582 1.00 93.81 188 LYS A O 1
ATOM 1446 N N . ALA A 1 189 ? -1.291 -27.624 0.922 1.00 93.81 189 ALA A N 1
ATOM 1447 C CA . ALA A 1 189 ? -1.531 -28.503 -0.233 1.00 93.81 189 ALA A CA 1
ATOM 1448 C C . ALA A 1 189 ? -1.198 -27.922 -1.628 1.00 93.81 189 ALA A C 1
ATOM 1450 O O . ALA A 1 189 ? -1.968 -28.057 -2.578 1.00 93.81 189 ALA A O 1
ATOM 1451 N N . TYR A 1 190 ? -0.005 -27.339 -1.786 1.00 95.00 190 TYR A N 1
ATOM 1452 C CA . TYR A 1 190 ? 0.551 -26.997 -3.105 1.00 95.00 190 TYR A CA 1
ATOM 1453 C C . TYR A 1 190 ? 0.488 -28.205 -4.073 1.00 95.00 190 TYR A C 1
ATOM 1455 O O . TYR A 1 190 ? 0.804 -29.320 -3.646 1.00 95.00 190 TYR A O 1
ATOM 1463 N N . PRO A 1 191 ? 0.101 -28.040 -5.358 1.00 95.25 191 PRO A N 1
ATOM 1464 C CA . PRO A 1 191 ? -0.069 -26.790 -6.114 1.00 95.25 191 PRO A CA 1
ATOM 1465 C C . PRO A 1 191 ? -1.460 -26.150 -6.022 1.00 95.25 191 PRO A C 1
ATOM 1467 O O . PRO A 1 191 ? -1.696 -25.138 -6.670 1.00 95.25 191 PRO A O 1
ATOM 1470 N N . HIS A 1 192 ? -2.386 -26.721 -5.249 1.00 95.50 192 HIS A N 1
ATOM 1471 C CA . HIS A 1 192 ? -3.730 -26.181 -5.046 1.00 95.50 192 HIS A CA 1
ATOM 1472 C C . HIS A 1 192 ? -3.871 -25.710 -3.604 1.00 95.50 192 HIS A C 1
ATOM 1474 O O . HIS A 1 192 ? -4.493 -26.378 -2.781 1.00 95.50 192 HIS A O 1
ATOM 1480 N N . CYS A 1 193 ? -3.257 -24.567 -3.299 1.00 96.31 193 CYS A N 1
ATOM 1481 C CA . CYS A 1 193 ? -3.251 -24.030 -1.947 1.00 96.31 193 CYS A CA 1
ATOM 1482 C C . CYS A 1 193 ? -4.681 -23.765 -1.458 1.00 96.31 193 CYS A C 1
ATOM 1484 O O . CYS A 1 193 ? -5.398 -22.930 -2.007 1.00 96.31 193 CYS A O 1
ATOM 1486 N N . VAL A 1 194 ? -5.083 -24.489 -0.416 1.00 94.12 194 VAL A N 1
ATOM 1487 C CA . VAL A 1 194 ? -6.364 -24.333 0.277 1.00 94.12 194 VAL A CA 1
ATOM 1488 C C . VAL A 1 194 ? -6.126 -23.721 1.646 1.00 94.12 194 VAL A C 1
ATOM 1490 O O . VAL A 1 194 ? -5.115 -24.012 2.289 1.00 94.12 194 VAL A O 1
ATOM 1493 N N . ARG A 1 195 ? -7.048 -22.865 2.090 1.00 93.69 195 ARG A N 1
ATOM 1494 C CA . ARG A 1 195 ? -6.972 -22.256 3.418 1.00 93.69 195 ARG A CA 1
ATOM 1495 C C . ARG A 1 195 ? -7.022 -23.348 4.484 1.00 93.69 195 ARG A C 1
ATOM 1497 O O . ARG A 1 195 ? -7.756 -24.326 4.351 1.00 93.69 195 ARG A O 1
ATOM 1504 N N . CYS A 1 196 ? -6.214 -23.188 5.517 1.00 92.94 196 CYS A N 1
ATOM 1505 C CA . CYS A 1 196 ? -6.196 -24.093 6.648 1.00 92.94 196 CYS A CA 1
ATOM 1506 C C . CYS A 1 196 ? -7.449 -23.927 7.513 1.00 92.94 196 CYS A C 1
ATOM 1508 O O . CYS A 1 196 ? -8.110 -22.890 7.474 1.00 92.94 196 CYS A O 1
ATOM 1510 N N . ASN A 1 197 ? -7.792 -24.987 8.246 1.00 91.88 197 ASN A N 1
ATOM 1511 C CA . ASN A 1 197 ? -9.046 -25.061 8.988 1.00 91.88 197 ASN A CA 1
ATOM 1512 C C . ASN A 1 197 ? -9.056 -24.093 10.173 1.00 91.88 197 ASN A C 1
ATOM 1514 O O . ASN A 1 197 ? -10.059 -23.427 10.397 1.00 91.88 197 ASN A O 1
ATOM 1518 N N . CYS A 1 198 ? -7.937 -23.961 10.892 1.00 94.50 198 CYS A N 1
ATOM 1519 C CA . CYS A 1 198 ? -7.870 -23.068 12.038 1.00 94.50 198 CYS A CA 1
ATOM 1520 C C . CYS A 1 198 ? -7.869 -21.599 11.608 1.00 94.50 198 CYS A C 1
ATOM 1522 O O . CYS A 1 198 ? -7.081 -21.162 10.764 1.00 94.50 198 CYS A O 1
ATOM 1524 N N . SER A 1 199 ? -8.733 -20.817 12.245 1.00 94.12 199 SER A N 1
ATOM 1525 C CA . SER A 1 199 ? -8.800 -19.371 12.100 1.00 94.12 199 SER A CA 1
ATOM 1526 C C . SER A 1 199 ? -7.490 -18.720 12.535 1.00 94.12 199 SER A C 1
ATOM 1528 O O . SER A 1 199 ? -7.097 -18.821 13.694 1.00 94.12 199 SER A O 1
ATOM 1530 N N . LEU A 1 200 ? -6.853 -17.973 11.628 1.00 93.31 200 LEU A N 1
ATOM 1531 C CA . LEU A 1 200 ? -5.619 -17.225 11.917 1.00 93.31 200 LEU A CA 1
ATOM 1532 C C . LEU A 1 200 ? -5.790 -16.181 13.028 1.00 93.31 200 LEU A C 1
ATOM 1534 O O . LEU A 1 200 ? -4.826 -15.827 13.694 1.00 93.31 200 LEU A O 1
ATOM 1538 N N . ILE A 1 201 ? -7.010 -15.671 13.207 1.00 94.56 201 ILE A N 1
ATOM 1539 C CA . ILE A 1 201 ? -7.301 -14.594 14.159 1.00 94.56 201 ILE A CA 1
ATOM 1540 C C . ILE A 1 201 ? -7.901 -15.107 15.469 1.00 94.56 201 ILE A C 1
ATOM 1542 O O . ILE A 1 201 ? -7.796 -14.422 16.486 1.00 94.56 201 ILE A O 1
ATOM 1546 N N . GLY A 1 202 ? -8.527 -16.288 15.451 1.00 95.12 202 GLY A N 1
ATOM 1547 C CA . GLY A 1 202 ? -9.200 -16.880 16.609 1.00 95.12 202 GLY A CA 1
ATOM 1548 C C . GLY A 1 202 ? -8.479 -18.065 17.234 1.00 95.12 202 GLY A C 1
ATOM 1549 O O . GLY A 1 202 ? -8.819 -18.450 18.350 1.00 95.12 202 GLY A O 1
ATOM 1550 N N . SER A 1 203 ? -7.469 -18.619 16.564 1.00 94.81 203 SER A N 1
ATOM 1551 C CA . SER A 1 203 ? -6.622 -19.682 17.096 1.00 94.81 203 SER A CA 1
ATOM 1552 C C . SER A 1 203 ? -5.297 -19.136 17.639 1.00 94.81 203 SER A C 1
ATOM 1554 O O . SER A 1 203 ? -4.797 -18.115 17.171 1.00 94.81 203 SER A O 1
ATOM 1556 N N . VAL A 1 204 ? -4.729 -19.823 18.632 1.00 94.62 204 VAL A N 1
ATOM 1557 C CA . VAL A 1 204 ? -3.383 -19.563 19.178 1.00 94.62 204 VAL A CA 1
ATOM 1558 C C . VAL A 1 204 ? -2.317 -20.505 18.604 1.00 94.62 204 VAL A C 1
ATOM 1560 O O . VAL A 1 204 ? -1.183 -20.501 19.072 1.00 94.62 204 VAL A O 1
ATOM 1563 N N . ASN A 1 205 ? -2.669 -21.348 17.628 1.00 91.56 205 ASN A N 1
ATOM 1564 C CA . ASN A 1 205 ? -1.728 -22.279 17.009 1.00 91.56 205 ASN A CA 1
ATOM 1565 C C . ASN A 1 205 ? -0.656 -21.524 16.205 1.00 91.56 205 ASN A C 1
ATOM 1567 O O . ASN A 1 205 ? -0.989 -20.704 15.352 1.00 91.56 205 ASN A O 1
ATOM 1571 N N . ASP A 1 206 ? 0.617 -21.881 16.407 1.00 89.75 206 ASP A N 1
ATOM 1572 C CA . ASP A 1 206 ? 1.729 -21.374 15.584 1.00 89.75 206 ASP A CA 1
ATOM 1573 C C . ASP A 1 206 ? 1.599 -21.825 14.118 1.00 89.75 206 ASP A C 1
ATOM 1575 O O . ASP A 1 206 ? 1.862 -21.056 13.194 1.00 89.75 206 ASP A O 1
ATOM 1579 N N . ASP A 1 207 ? 1.177 -23.079 13.907 1.00 89.75 207 ASP A N 1
ATOM 1580 C CA . ASP A 1 207 ? 0.817 -23.618 12.595 1.00 89.75 207 ASP A CA 1
ATOM 1581 C C . ASP A 1 207 ? -0.715 -23.785 12.486 1.00 89.75 207 ASP A C 1
ATOM 1583 O O . ASP A 1 207 ? -1.289 -24.716 13.071 1.00 89.75 207 ASP A O 1
ATOM 1587 N N . PRO A 1 208 ? -1.399 -22.926 11.709 1.00 89.31 208 PRO A N 1
ATOM 1588 C CA . PRO A 1 208 ? -2.852 -22.970 11.536 1.00 89.31 208 PRO A CA 1
ATOM 1589 C C . PRO A 1 208 ? -3.334 -24.189 10.737 1.00 89.31 208 PRO A C 1
ATOM 1591 O O . PRO A 1 208 ? -4.534 -24.431 10.622 1.00 89.31 208 PRO A O 1
ATOM 1594 N N . CYS A 1 209 ? -2.412 -24.948 10.148 1.00 90.69 209 CYS A N 1
ATOM 1595 C CA . CYS A 1 209 ? -2.693 -26.106 9.312 1.00 90.69 209 CYS A CA 1
ATOM 1596 C C . CYS A 1 209 ? -2.708 -27.433 10.073 1.00 90.69 209 CYS A C 1
ATOM 1598 O O . CYS A 1 209 ? -2.990 -28.469 9.456 1.00 90.69 209 CYS A O 1
ATOM 1600 N N . THR A 1 210 ? -2.451 -27.377 11.383 1.00 87.38 210 THR A N 1
ATOM 1601 C CA . THR A 1 210 ? -2.604 -28.481 12.336 1.00 87.38 210 THR A CA 1
ATOM 1602 C C . THR A 1 210 ? -4.040 -29.011 12.373 1.00 87.38 210 THR A C 1
ATOM 1604 O O . THR A 1 210 ? -4.994 -28.296 12.074 1.00 87.38 210 THR A O 1
ATOM 1607 N N . ASP A 1 211 ? -4.198 -30.291 12.719 1.00 85.00 211 ASP A N 1
ATOM 1608 C CA . ASP A 1 211 ? -5.512 -30.950 12.703 1.00 85.00 211 ASP A CA 1
ATOM 1609 C C . ASP A 1 211 ? -6.427 -30.505 13.857 1.00 85.00 211 ASP A C 1
ATOM 1611 O O . ASP A 1 211 ? -7.645 -30.592 13.734 1.00 85.00 211 ASP A O 1
ATOM 1615 N N . GLN A 1 212 ? -5.862 -30.033 14.975 1.00 91.25 212 GLN A N 1
ATOM 1616 C CA . GLN A 1 212 ? -6.619 -29.591 16.148 1.00 91.25 212 GLN A CA 1
ATOM 1617 C C . GLN A 1 212 ? -6.334 -28.120 16.465 1.00 91.25 212 GLN A C 1
ATOM 1619 O O . GLN A 1 212 ? -5.223 -27.759 16.867 1.00 91.25 212 GLN A O 1
ATOM 1624 N N . CYS A 1 213 ? -7.366 -27.286 16.344 1.00 94.50 213 CYS A N 1
ATOM 1625 C CA . CYS A 1 213 ? -7.293 -25.866 16.655 1.00 94.50 213 CYS A CA 1
ATOM 1626 C C . CYS A 1 213 ? -7.436 -25.622 18.162 1.00 94.50 213 CYS A C 1
ATOM 1628 O O . CYS A 1 213 ? -8.325 -26.157 18.825 1.00 94.50 213 CYS A O 1
ATOM 1630 N N . ILE A 1 214 ? -6.553 -24.793 18.706 1.00 95.56 214 ILE A N 1
ATOM 1631 C CA . ILE A 1 214 ? -6.604 -24.268 20.066 1.00 95.56 214 ILE A CA 1
ATOM 1632 C C . ILE A 1 214 ? -7.125 -22.842 19.943 1.00 95.56 214 ILE A C 1
ATOM 1634 O O . ILE A 1 214 ? -6.485 -21.996 19.313 1.00 95.56 214 ILE A O 1
ATOM 1638 N N . CYS A 1 215 ? -8.309 -22.588 20.490 1.00 96.88 215 CYS A N 1
ATOM 1639 C CA . CYS A 1 215 ? -8.965 -21.291 20.374 1.00 96.88 215 CYS A CA 1
ATOM 1640 C C . CYS A 1 215 ? -8.456 -20.313 21.433 1.00 96.88 215 CYS A C 1
ATOM 1642 O O . CYS A 1 215 ? -8.058 -20.719 22.527 1.00 96.88 215 CYS A O 1
ATOM 1644 N N . LYS A 1 216 ? -8.493 -19.019 21.108 1.00 97.44 216 LYS A N 1
ATOM 1645 C CA . LYS A 1 216 ? -8.343 -17.942 22.091 1.00 97.44 216 LYS A CA 1
ATOM 1646 C C . LYS A 1 216 ? -9.460 -18.019 23.141 1.00 97.44 216 LYS A C 1
ATOM 1648 O O . LYS A 1 216 ? -10.501 -18.635 22.914 1.00 97.44 216 LYS A O 1
ATOM 1653 N N . GLU A 1 217 ? -9.242 -17.375 24.287 1.00 97.44 217 GLU A N 1
ATOM 1654 C CA . GLU A 1 217 ? -10.076 -17.529 25.488 1.00 97.44 217 GLU A CA 1
ATOM 1655 C C . GLU A 1 217 ? -11.579 -17.318 25.238 1.00 97.44 217 GLU A C 1
ATOM 1657 O O . GLU A 1 217 ? -12.395 -18.082 25.750 1.00 97.44 217 GLU A O 1
ATOM 1662 N N . HIS A 1 218 ? -11.970 -16.346 24.413 1.00 97.44 218 HIS A N 1
ATOM 1663 C CA . HIS A 1 218 ? -13.378 -16.013 24.155 1.00 97.44 218 HIS A CA 1
ATOM 1664 C C . HIS A 1 218 ? -13.885 -16.485 22.783 1.00 97.44 218 HIS A C 1
ATOM 1666 O O . HIS A 1 218 ? -14.894 -15.999 22.274 1.00 97.44 218 HIS A O 1
ATOM 1672 N N . VAL A 1 219 ? -13.202 -17.470 22.198 1.00 97.88 219 VAL A N 1
ATOM 1673 C CA . VAL A 1 219 ? -13.480 -18.027 20.868 1.00 97.88 219 VAL A CA 1
ATOM 1674 C C . VAL A 1 219 ? -13.821 -19.514 20.983 1.00 97.88 219 VAL A C 1
ATOM 1676 O O . VAL A 1 219 ? -13.322 -20.222 21.859 1.00 97.88 219 VAL A O 1
ATOM 1679 N N . GLU A 1 220 ? -14.690 -20.002 20.107 1.00 96.12 220 GLU A N 1
ATOM 1680 C CA . GLU A 1 220 ? -15.142 -21.388 20.032 1.00 96.12 220 GLU A CA 1
ATOM 1681 C C . GLU A 1 220 ? -15.348 -21.856 18.579 1.00 96.12 220 GLU A C 1
ATOM 1683 O O . GLU A 1 220 ? -15.115 -21.121 17.618 1.00 96.12 220 GLU A O 1
ATOM 1688 N N . GLY A 1 221 ? -15.783 -23.110 18.428 1.00 94.81 221 GLY A N 1
ATOM 1689 C CA . GLY A 1 221 ? -15.900 -23.806 17.146 1.00 94.81 221 GLY A CA 1
ATOM 1690 C C . GLY A 1 221 ? -14.707 -24.726 16.880 1.00 94.81 221 GLY A C 1
ATOM 1691 O O . GLY A 1 221 ? -13.631 -24.542 17.440 1.00 94.81 221 GLY A O 1
ATOM 1692 N N . GLU A 1 222 ? -14.893 -25.729 16.016 1.00 93.81 222 GLU A N 1
ATOM 1693 C CA . GLU A 1 222 ? -13.821 -26.664 15.615 1.00 93.81 222 GLU A CA 1
ATOM 1694 C C . GLU A 1 222 ? -12.631 -25.926 14.976 1.00 93.81 222 GLU A C 1
ATOM 1696 O O . GLU A 1 222 ? -11.481 -26.312 15.160 1.00 93.81 222 GLU A O 1
ATOM 1701 N N . ASN A 1 223 ? -12.928 -24.815 14.299 1.00 94.44 223 ASN A N 1
ATOM 1702 C CA . ASN A 1 223 ? -11.986 -23.985 13.556 1.00 94.44 223 ASN A CA 1
ATOM 1703 C C . ASN A 1 223 ? -11.608 -22.682 14.284 1.00 94.44 223 ASN A C 1
ATOM 1705 O O . ASN A 1 223 ? -10.856 -21.878 13.734 1.00 94.44 223 ASN A O 1
ATOM 1709 N N . CYS A 1 224 ? -12.108 -22.446 15.502 1.00 96.38 224 CYS A N 1
ATOM 1710 C CA . CYS A 1 224 ? -11.917 -21.195 16.250 1.00 96.38 224 CYS A CA 1
ATOM 1711 C C . CYS A 1 224 ? -12.349 -19.937 15.475 1.00 96.38 224 CYS A C 1
ATOM 1713 O O . CYS A 1 224 ? -11.657 -18.918 15.458 1.00 96.38 224 CYS A O 1
ATOM 1715 N N . ASP A 1 225 ? -13.471 -20.028 14.773 1.00 95.06 225 ASP A N 1
ATOM 1716 C CA . ASP A 1 225 ? -13.997 -19.017 13.860 1.00 95.06 225 ASP A CA 1
ATOM 1717 C C . ASP A 1 225 ? -15.235 -18.286 14.398 1.00 95.06 225 ASP A C 1
ATOM 1719 O O . ASP A 1 225 ? -15.730 -17.375 13.736 1.00 95.06 225 ASP A O 1
ATOM 1723 N N . ARG A 1 226 ? -15.710 -18.631 15.602 1.00 95.25 226 ARG A N 1
ATOM 1724 C CA . ARG A 1 226 ? -16.888 -18.019 16.229 1.00 95.25 226 ARG A CA 1
ATOM 1725 C C . ARG A 1 226 ? -16.592 -17.539 17.646 1.00 95.25 226 ARG A C 1
ATOM 1727 O O . ARG A 1 226 ? -15.833 -18.170 18.373 1.00 95.25 226 ARG A O 1
ATOM 1734 N N . CYS A 1 227 ? -17.214 -16.443 18.061 1.00 97.00 227 CYS A N 1
ATOM 1735 C CA . CYS A 1 227 ? -17.177 -16.006 19.453 1.00 97.00 227 CYS A CA 1
ATOM 1736 C C . CYS A 1 227 ? -18.026 -16.912 20.352 1.00 97.00 227 CYS A C 1
ATOM 1738 O O . CYS A 1 227 ? -19.046 -17.455 19.925 1.00 97.00 227 CYS A O 1
ATOM 1740 N N . LYS A 1 228 ? -17.611 -17.079 21.611 1.00 96.81 228 LYS A N 1
ATOM 1741 C CA . LYS A 1 228 ? -18.470 -17.697 22.632 1.00 96.81 228 LYS A CA 1
ATOM 1742 C C . LYS A 1 228 ? -19.703 -16.812 22.862 1.00 96.81 228 LYS A C 1
ATOM 1744 O O . LYS A 1 228 ? -19.613 -15.596 22.727 1.00 96.81 228 LYS A O 1
ATOM 1749 N N . SER A 1 229 ? -20.833 -17.405 23.256 1.00 95.06 229 SER A N 1
ATOM 1750 C CA . SER A 1 229 ? -22.010 -16.631 23.702 1.00 95.06 229 SER A CA 1
ATOM 1751 C C . SER A 1 229 ? -21.604 -15.651 24.811 1.00 95.06 229 SER A C 1
ATOM 1753 O O . SER A 1 229 ? -20.806 -16.009 25.683 1.00 95.06 229 SER A O 1
ATOM 1755 N N . GLY A 1 230 ? -22.101 -14.413 24.747 1.00 95.62 230 GLY A N 1
ATOM 1756 C CA . GLY A 1 230 ? -21.608 -13.317 25.586 1.00 95.62 230 GLY A CA 1
ATOM 1757 C C . GLY A 1 230 ? -20.527 -12.447 24.948 1.00 95.62 230 GLY A C 1
ATOM 1758 O O . GLY A 1 230 ? -20.151 -11.444 25.547 1.00 95.62 230 GLY A O 1
ATOM 1759 N N . PHE A 1 231 ? -20.003 -12.812 23.773 1.00 96.62 231 PHE A N 1
ATOM 1760 C CA . PHE A 1 231 ? -18.884 -12.123 23.134 1.00 96.62 231 PHE A CA 1
ATOM 1761 C C . PHE A 1 231 ? -19.121 -11.922 21.636 1.00 96.62 231 PHE A C 1
ATOM 1763 O O . PHE A 1 231 ? -19.745 -12.750 20.980 1.00 96.62 231 PHE A O 1
ATOM 1770 N N . TYR A 1 232 ? -18.543 -10.859 21.084 1.00 95.62 232 TYR A N 1
ATOM 1771 C CA . TYR A 1 232 ? -18.651 -10.479 19.675 1.00 95.62 232 TYR A CA 1
ATOM 1772 C C . TYR A 1 232 ? -17.308 -9.951 19.146 1.00 95.62 232 TYR A C 1
ATOM 1774 O O . TYR A 1 232 ? -16.357 -9.760 19.909 1.00 95.62 232 TYR A O 1
ATOM 1782 N N . ASN A 1 233 ? -17.221 -9.676 17.844 1.00 93.88 233 ASN A N 1
ATOM 1783 C CA . ASN A 1 233 ? -16.116 -8.954 17.215 1.00 93.88 233 ASN A CA 1
ATOM 1784 C C . ASN A 1 233 ? -14.762 -9.674 17.356 1.00 93.88 233 ASN A C 1
ATOM 1786 O O . ASN A 1 233 ? -13.836 -9.199 18.021 1.00 93.88 233 ASN A O 1
ATOM 1790 N N . LEU A 1 234 ? -14.637 -10.830 16.692 1.00 94.62 234 LEU A N 1
ATOM 1791 C CA . LEU A 1 234 ? -13.387 -11.592 16.627 1.00 94.62 234 LEU A CA 1
ATOM 1792 C C . LEU A 1 234 ? -12.286 -10.793 15.906 1.00 94.62 234 LEU A C 1
ATOM 1794 O O . LEU A 1 234 ? -12.352 -10.572 14.696 1.00 94.62 234 LEU A O 1
ATOM 1798 N N . GLN A 1 235 ? -11.236 -10.397 16.631 1.00 91.81 235 GLN A N 1
ATOM 1799 C CA . GLN A 1 235 ? -10.140 -9.583 16.095 1.00 91.81 235 GLN A CA 1
ATOM 1800 C C . GLN A 1 235 ? -8.761 -10.200 16.328 1.00 91.81 235 GLN A C 1
ATOM 1802 O O . GLN A 1 235 ? -8.434 -10.678 17.412 1.00 91.81 235 GLN A O 1
ATOM 1807 N N . GLU A 1 236 ? -7.887 -10.082 15.323 1.00 91.00 236 GLU A N 1
ATOM 1808 C CA . GLU A 1 236 ? -6.490 -10.533 15.406 1.00 91.00 236 GLU A CA 1
ATOM 1809 C C . GLU A 1 236 ? -5.744 -9.879 16.578 1.00 91.00 236 GLU A C 1
ATOM 1811 O O . GLU A 1 236 ? -5.068 -10.559 17.349 1.00 91.00 236 GLU A O 1
ATOM 1816 N N . ARG A 1 237 ? -5.934 -8.561 16.741 1.00 89.69 237 ARG A N 1
ATOM 1817 C CA . ARG A 1 237 ? -5.279 -7.739 17.771 1.00 89.69 237 ARG A CA 1
ATOM 1818 C C . ARG A 1 237 ? -5.812 -7.977 19.181 1.00 89.69 237 ARG A C 1
ATOM 1820 O O . ARG A 1 237 ? -5.157 -7.560 20.130 1.00 89.69 237 ARG A O 1
ATOM 1827 N N . ASN A 1 238 ? -6.979 -8.604 19.320 1.00 91.81 238 ASN A N 1
ATOM 1828 C CA . ASN A 1 238 ? -7.517 -8.964 20.622 1.00 91.81 238 ASN A CA 1
ATOM 1829 C C . ASN A 1 238 ? -6.870 -10.294 21.065 1.00 91.81 238 ASN A C 1
ATOM 1831 O O . ASN A 1 238 ? -7.110 -11.322 20.420 1.00 91.81 238 ASN A O 1
ATOM 1835 N N . PRO A 1 239 ? -6.043 -10.313 22.129 1.00 93.12 239 PRO A N 1
ATOM 1836 C CA . PRO A 1 239 ? -5.392 -11.538 22.596 1.00 93.12 239 PRO A CA 1
ATOM 1837 C C . PRO A 1 239 ? -6.395 -12.600 23.067 1.00 93.12 239 PRO A C 1
ATOM 1839 O O . PRO A 1 239 ? -6.121 -13.790 22.939 1.00 93.12 239 PRO A O 1
ATOM 1842 N N . GLU A 1 240 ? -7.574 -12.187 23.533 1.00 95.12 240 GLU A N 1
ATOM 1843 C CA . GLU A 1 240 ? -8.659 -13.078 23.962 1.00 95.12 240 GLU A CA 1
ATOM 1844 C C . GLU A 1 240 ? -9.608 -13.443 22.803 1.00 95.12 240 GLU A C 1
ATOM 1846 O O . GLU A 1 240 ? -10.436 -14.346 22.918 1.00 95.12 240 GLU A O 1
ATOM 1851 N N . GLY A 1 241 ? -9.435 -12.796 21.647 1.00 95.56 241 GLY A N 1
ATOM 1852 C CA . GLY A 1 241 ? -10.145 -13.056 20.398 1.00 95.56 241 GLY A CA 1
ATOM 1853 C C . GLY A 1 241 ? -11.396 -12.202 20.251 1.00 95.56 241 GLY A C 1
ATOM 1854 O O . GLY A 1 241 ? -11.414 -11.319 19.396 1.00 95.56 241 GLY A O 1
ATOM 1855 N N . CYS A 1 242 ? -12.401 -12.429 21.093 1.00 96.44 242 CYS A N 1
ATOM 1856 C CA . CYS A 1 242 ? -13.669 -11.694 21.069 1.00 96.44 242 CYS A CA 1
ATOM 1857 C C . CYS A 1 242 ? -13.817 -10.761 22.276 1.00 96.44 242 CYS A C 1
ATOM 1859 O O . CYS A 1 242 ? -13.149 -10.929 23.296 1.00 96.44 242 CYS A O 1
ATOM 1861 N N . THR A 1 243 ? -14.659 -9.743 22.138 1.00 94.06 243 THR A N 1
ATOM 1862 C CA . THR A 1 243 ? -14.956 -8.733 23.160 1.00 94.06 243 THR A CA 1
ATOM 1863 C C . THR A 1 243 ? -16.279 -9.055 23.843 1.00 94.06 243 THR A C 1
ATOM 1865 O O . THR A 1 243 ? -17.231 -9.428 23.170 1.00 94.06 243 THR A O 1
ATOM 1868 N N . GLU A 1 244 ? -16.346 -8.915 25.166 1.00 95.12 244 GLU A N 1
ATOM 1869 C CA . GLU A 1 244 ? -17.570 -9.159 25.941 1.00 95.12 244 GLU A CA 1
ATOM 1870 C C . GLU A 1 244 ? -18.681 -8.154 25.588 1.00 95.12 244 GLU A C 1
ATOM 1872 O O . GLU A 1 244 ? -18.425 -6.955 25.425 1.00 95.12 244 GLU A O 1
ATOM 1877 N N . CYS A 1 245 ? -19.917 -8.639 25.488 1.00 95.62 245 CYS A N 1
ATOM 1878 C CA . CYS A 1 245 ? -21.115 -7.835 25.269 1.00 95.62 245 CYS A CA 1
ATOM 1879 C C . CYS A 1 245 ? -21.405 -6.933 26.479 1.00 95.62 245 CYS A C 1
ATOM 1881 O O . CYS A 1 245 ? -21.490 -7.397 27.613 1.00 95.62 245 CYS A O 1
ATOM 1883 N N . PHE A 1 246 ? -21.649 -5.644 26.244 1.00 94.94 246 PHE A N 1
ATOM 1884 C CA . PHE A 1 246 ? -22.048 -4.667 27.261 1.00 94.94 246 PHE A CA 1
ATOM 1885 C C . PHE A 1 246 ? -23.475 -4.170 27.024 1.00 94.94 246 PHE A C 1
ATOM 1887 O O . PHE A 1 246 ? -23.766 -2.983 26.925 1.00 94.94 246 PHE A O 1
ATOM 1894 N N . CYS A 1 247 ? -24.431 -5.094 27.035 1.00 95.81 247 CYS A N 1
ATOM 1895 C CA . CYS A 1 247 ? -25.845 -4.755 26.875 1.00 95.81 247 CYS A CA 1
ATOM 1896 C C . CYS A 1 247 ? -26.474 -4.175 28.162 1.00 95.81 247 CYS A C 1
ATOM 1898 O O . CYS A 1 247 ? -27.589 -4.546 28.535 1.00 95.81 247 CYS A O 1
ATOM 1900 N N . PHE A 1 248 ? -25.726 -3.357 28.917 1.00 94.19 248 PHE A N 1
ATOM 1901 C CA . PHE A 1 248 ? -26.103 -2.754 30.206 1.00 94.19 248 PHE A CA 1
ATOM 1902 C C . PHE A 1 248 ? -26.675 -3.750 31.239 1.00 94.19 248 PHE A C 1
ATOM 1904 O O . PHE A 1 248 ? -27.500 -3.395 32.084 1.00 94.19 248 PHE A O 1
ATOM 1911 N N . GLY A 1 249 ? -26.250 -5.017 31.172 1.00 92.06 249 GLY A N 1
ATOM 1912 C CA . GLY A 1 249 ? -26.757 -6.107 32.014 1.00 92.06 249 GLY A CA 1
ATOM 1913 C C . GLY A 1 249 ? -28.199 -6.538 31.712 1.00 92.06 249 GLY A C 1
ATOM 1914 O O . GLY A 1 249 ? -28.780 -7.297 32.485 1.00 92.06 249 GLY A O 1
ATOM 1915 N N . VAL A 1 250 ? -28.791 -6.048 30.619 1.00 94.50 250 VAL A N 1
ATOM 1916 C CA . VAL A 1 250 ? -30.148 -6.387 30.163 1.00 94.50 250 VAL A CA 1
ATOM 1917 C C . VAL A 1 250 ? -30.149 -7.680 29.346 1.00 94.50 250 VAL A C 1
ATOM 1919 O O . VAL A 1 250 ? -31.066 -8.488 29.480 1.00 94.50 250 VAL A O 1
ATOM 1922 N N . SER A 1 251 ? -29.123 -7.869 28.516 1.00 94.19 251 SER A N 1
ATOM 1923 C CA . SER A 1 251 ? -28.904 -9.057 27.688 1.00 94.19 251 SER A CA 1
ATOM 1924 C C . SER A 1 251 ? -27.440 -9.498 27.775 1.00 94.19 251 SER A C 1
ATOM 1926 O O . SER A 1 251 ? -26.575 -8.710 28.160 1.00 94.19 251 SER A O 1
ATOM 1928 N N . GLY A 1 252 ? -27.173 -10.762 27.457 1.00 92.69 252 GLY A N 1
ATOM 1929 C CA . GLY A 1 252 ? -25.821 -11.268 27.206 1.00 92.69 252 GLY A CA 1
ATOM 1930 C C . GLY A 1 252 ? -25.566 -11.541 25.725 1.00 92.69 252 GLY A C 1
ATOM 1931 O O . GLY A 1 252 ? -24.435 -11.815 25.351 1.00 92.69 252 GLY A O 1
ATOM 1932 N N . ASP A 1 253 ? -26.592 -11.469 24.880 1.00 94.94 253 ASP A N 1
ATOM 1933 C CA . ASP A 1 253 ? -26.497 -11.850 23.477 1.00 94.94 253 ASP A CA 1
ATOM 1934 C C . ASP A 1 253 ? -26.351 -10.596 22.608 1.00 94.94 253 ASP A C 1
ATOM 1936 O O . ASP A 1 253 ? -27.191 -9.687 22.643 1.00 94.94 253 ASP A O 1
ATOM 1940 N N . CYS A 1 254 ? -25.250 -10.527 21.860 1.00 95.44 254 CYS A N 1
ATOM 1941 C CA . CYS A 1 254 ? -24.948 -9.432 20.952 1.00 95.44 254 CYS A CA 1
ATOM 1942 C C . CYS A 1 254 ? -24.088 -9.898 19.774 1.00 95.44 254 CYS A C 1
ATOM 1944 O O . CYS A 1 254 ? -23.328 -10.856 19.896 1.00 95.44 254 CYS A O 1
ATOM 1946 N N . ASP A 1 255 ? -24.181 -9.163 18.668 1.00 94.56 255 ASP A N 1
ATOM 1947 C CA . ASP A 1 255 ? -23.371 -9.350 17.461 1.00 94.56 255 ASP A CA 1
ATOM 1948 C C . ASP A 1 255 ? -22.669 -8.040 17.064 1.00 94.56 255 ASP A C 1
ATOM 1950 O O . ASP A 1 255 ? -22.921 -6.975 17.639 1.00 94.56 255 ASP A O 1
ATOM 1954 N N . GLU A 1 256 ? -21.796 -8.082 16.055 1.00 92.88 256 GLU A N 1
ATOM 1955 C CA . GLU A 1 256 ? -21.230 -6.872 15.460 1.00 92.88 256 GLU A CA 1
ATOM 1956 C C . GLU A 1 256 ? -22.298 -6.018 14.755 1.00 92.88 256 GLU A C 1
ATOM 1958 O O . GLU A 1 256 ? -23.160 -6.509 14.022 1.00 92.88 256 GLU A O 1
ATOM 1963 N N . LEU A 1 257 ? -22.203 -4.695 14.896 1.00 91.56 257 LEU A N 1
ATOM 1964 C CA . LEU A 1 257 ? -23.063 -3.778 14.161 1.00 91.56 257 LEU A CA 1
ATOM 1965 C C . LEU A 1 257 ? -22.638 -3.687 12.681 1.00 91.56 257 LEU A C 1
ATOM 1967 O O . LEU A 1 257 ? -21.553 -3.213 12.348 1.00 91.56 257 LEU A O 1
ATOM 1971 N N . PHE A 1 258 ? -23.542 -4.055 11.768 1.00 87.06 258 PHE A N 1
ATOM 1972 C CA . PHE A 1 258 ? -23.312 -4.011 10.311 1.00 87.06 258 PHE A CA 1
ATOM 1973 C C . PHE A 1 258 ? -23.425 -2.614 9.679 1.00 87.06 258 PHE A C 1
ATOM 1975 O O . PHE A 1 258 ? -23.368 -2.473 8.459 1.00 87.06 258 PHE A O 1
ATOM 1982 N N . TRP A 1 259 ? -23.627 -1.570 10.483 1.00 90.00 259 TRP A N 1
ATOM 1983 C CA . TRP A 1 259 ? -23.664 -0.192 9.994 1.00 90.00 259 TRP A CA 1
ATOM 1984 C C . TRP A 1 259 ? -22.273 0.268 9.574 1.00 90.00 259 TRP A C 1
ATOM 1986 O O . TRP A 1 259 ? -21.260 -0.239 10.050 1.00 90.00 259 TRP A O 1
ATOM 1996 N N . HIS A 1 260 ? -22.219 1.266 8.702 1.00 89.75 260 HIS A N 1
ATOM 1997 C CA . HIS A 1 260 ? -20.958 1.769 8.181 1.00 89.75 260 HIS A CA 1
ATOM 1998 C C . HIS A 1 260 ? -20.487 2.987 8.982 1.00 89.75 260 HIS A C 1
ATOM 2000 O O . HIS A 1 260 ? -21.284 3.852 9.360 1.00 89.75 260 HIS A O 1
ATOM 2006 N N . THR A 1 261 ? -19.183 3.060 9.250 1.00 89.50 261 THR A N 1
ATOM 2007 C CA . THR A 1 261 ? -18.578 4.176 9.987 1.00 89.50 261 THR A CA 1
ATOM 2008 C C . THR A 1 261 ? -18.533 5.425 9.114 1.00 89.50 261 THR A C 1
ATOM 2010 O O . THR A 1 261 ? -17.944 5.402 8.042 1.00 89.50 261 THR A O 1
ATOM 2013 N N . THR A 1 262 ? -19.107 6.528 9.588 1.00 90.88 262 THR A N 1
ATOM 2014 C CA . THR A 1 262 ? -19.113 7.854 8.945 1.00 90.88 262 THR A CA 1
ATOM 2015 C C . THR A 1 262 ? -18.458 8.896 9.841 1.00 90.88 262 THR A C 1
ATOM 2017 O O . THR A 1 262 ? -18.344 8.679 11.041 1.00 90.88 262 THR A O 1
ATOM 2020 N N . GLN A 1 263 ? -18.065 10.041 9.285 1.00 90.44 263 GLN A N 1
ATOM 2021 C CA . GLN A 1 263 ? -17.532 11.161 10.061 1.00 90.44 263 GLN A CA 1
ATOM 2022 C C . GLN A 1 263 ? -18.589 12.241 10.240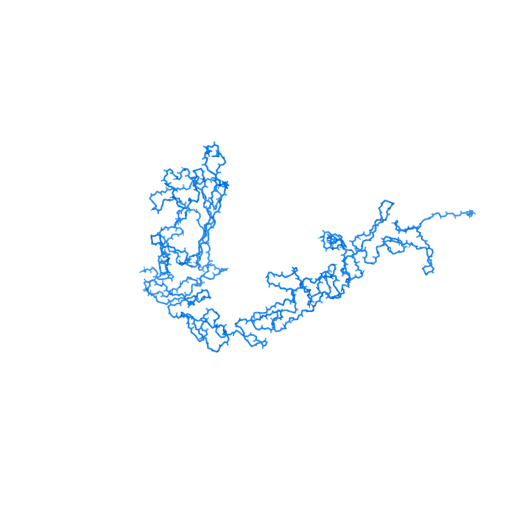 1.00 90.44 263 GLN A C 1
ATOM 2024 O O . GLN A 1 263 ? -19.055 12.826 9.262 1.00 90.44 263 GLN A O 1
ATOM 2029 N N . MET A 1 264 ? -18.943 12.533 11.492 1.00 90.56 264 MET A N 1
ATOM 2030 C CA . MET A 1 264 ? -19.705 13.734 11.816 1.00 90.56 264 MET A CA 1
ATOM 2031 C C . MET A 1 264 ? -18.757 14.894 12.127 1.00 90.56 264 MET A C 1
ATOM 2033 O O . MET A 1 264 ? -17.774 14.726 12.849 1.00 90.56 264 MET A O 1
ATOM 2037 N N . SER A 1 265 ? -19.074 16.078 11.604 1.00 91.81 265 SER A N 1
ATOM 2038 C CA . SER A 1 265 ? -18.376 17.325 11.913 1.00 91.81 265 SER A CA 1
ATOM 2039 C C . SER A 1 265 ? -19.386 18.447 12.102 1.00 91.81 265 SER A C 1
ATOM 2041 O O . SER A 1 265 ? -20.192 18.724 11.212 1.00 91.81 265 SER A O 1
ATOM 2043 N N . ASP A 1 266 ? -19.311 19.119 13.236 1.00 89.94 266 ASP A N 1
ATOM 2044 C CA . ASP A 1 266 ? -20.056 20.340 13.511 1.00 89.94 266 ASP A CA 1
ATOM 2045 C C . ASP A 1 266 ? -19.135 21.317 14.242 1.00 89.94 266 ASP A C 1
ATOM 2047 O O . ASP A 1 266 ? -18.666 21.033 15.344 1.00 89.94 266 ASP A O 1
ATOM 2051 N N . ILE A 1 267 ? -18.799 22.431 13.594 1.00 89.38 267 ILE A N 1
ATOM 2052 C CA . ILE A 1 267 ? -17.948 23.477 14.176 1.00 89.38 267 ILE A CA 1
ATOM 2053 C C . ILE A 1 267 ? -18.782 24.580 14.846 1.00 89.38 267 ILE A C 1
ATOM 2055 O O . ILE A 1 267 ? -18.250 25.409 15.582 1.00 89.38 267 ILE A O 1
ATOM 2059 N N . HIS A 1 268 ? -20.104 24.583 14.650 1.00 87.00 268 HIS A N 1
ATOM 2060 C CA . HIS A 1 268 ? -20.982 25.612 15.192 1.00 87.00 268 HIS A CA 1
ATOM 2061 C C . HIS A 1 268 ? -21.356 25.301 16.645 1.00 87.00 268 HIS A C 1
ATOM 2063 O O . HIS A 1 268 ? -21.617 24.162 17.013 1.00 87.00 268 HIS A O 1
ATOM 2069 N N . GLY A 1 269 ? -21.408 26.328 17.497 1.00 88.06 269 GLY A N 1
ATOM 2070 C CA . GLY A 1 269 ? -21.835 26.192 18.898 1.00 88.06 269 GLY A CA 1
ATOM 2071 C C . GLY A 1 269 ? -20.745 25.740 19.879 1.00 88.06 269 GLY A C 1
ATOM 2072 O O . GLY A 1 269 ? -20.987 25.716 21.089 1.00 88.06 269 GLY A O 1
ATOM 2073 N N . TRP A 1 270 ? -19.540 25.447 19.390 1.00 93.56 270 TRP A N 1
ATOM 2074 C CA . TRP A 1 270 ? -18.358 25.341 20.241 1.00 93.56 270 TRP A CA 1
ATOM 2075 C C . TRP A 1 270 ? -18.075 26.680 20.923 1.00 93.56 270 TRP A C 1
ATOM 2077 O O . TRP A 1 270 ? -18.150 27.751 20.317 1.00 93.56 270 TRP A O 1
ATOM 2087 N N . HIS A 1 271 ? -17.740 26.611 22.201 1.00 93.25 271 HIS A N 1
ATOM 2088 C CA . HIS A 1 271 ? -17.420 27.770 23.025 1.00 93.25 271 HIS A CA 1
ATOM 2089 C C . HIS A 1 271 ? -16.315 27.406 24.007 1.00 93.25 271 HIS A C 1
ATOM 2091 O O . HIS A 1 271 ? -15.947 26.241 24.100 1.00 93.25 271 HIS A O 1
ATOM 2097 N N . VAL A 1 272 ? -15.755 28.379 24.722 1.00 93.94 272 VAL A N 1
ATOM 2098 C CA . VAL A 1 272 ? -14.775 28.089 25.775 1.00 93.94 272 VAL A CA 1
ATOM 2099 C C . VAL A 1 272 ? -15.393 28.201 27.153 1.00 93.94 272 VAL A C 1
ATOM 2101 O O . VAL A 1 272 ? -16.238 29.064 27.407 1.00 93.94 272 VAL A O 1
ATOM 2104 N N . SER A 1 273 ? -14.937 27.345 28.055 1.00 94.44 273 SER A N 1
ATOM 2105 C CA . SER A 1 273 ? -15.358 27.341 29.447 1.00 94.44 273 SER A CA 1
ATOM 2106 C C . SER A 1 273 ? -14.236 26.901 30.379 1.00 94.44 273 SER A C 1
ATOM 2108 O O . SER A 1 273 ? -13.178 26.406 29.964 1.00 94.44 273 SER A O 1
ATOM 2110 N N . ASP A 1 274 ? -14.455 27.121 31.672 1.00 91.50 274 ASP A N 1
ATOM 2111 C CA . ASP A 1 274 ? -13.631 26.525 32.709 1.00 91.50 274 ASP A CA 1
ATOM 2112 C C . ASP A 1 274 ? -13.920 25.018 32.830 1.00 91.50 274 ASP A C 1
ATOM 2114 O O . ASP A 1 274 ? -14.895 24.475 32.298 1.00 91.50 274 ASP A O 1
ATOM 2118 N N . LEU A 1 275 ? -13.078 24.317 33.592 1.00 89.31 275 LEU A N 1
ATOM 2119 C CA . LEU A 1 275 ? -13.230 22.876 33.797 1.00 89.31 275 LEU A CA 1
ATOM 2120 C C . LEU A 1 275 ? -14.618 22.505 34.349 1.00 89.31 275 LEU A C 1
ATOM 2122 O O . LEU A 1 275 ? -15.130 21.434 34.028 1.00 89.31 275 LEU A O 1
ATOM 2126 N N . HIS A 1 276 ? -15.251 23.373 35.143 1.00 89.31 276 HIS A N 1
ATOM 2127 C CA . HIS A 1 276 ? -16.555 23.109 35.754 1.00 89.31 276 HIS A CA 1
ATOM 2128 C C . HIS A 1 276 ? -17.749 23.612 34.925 1.00 89.31 276 HIS A C 1
ATOM 2130 O O . HIS A 1 276 ? -18.872 23.183 35.180 1.00 89.31 276 HIS A O 1
ATOM 2136 N N . GLY A 1 277 ? -17.522 24.440 33.900 1.00 87.69 277 GLY A N 1
ATOM 2137 C CA . GLY A 1 277 ? -18.577 25.010 33.055 1.00 87.69 277 GLY A CA 1
ATOM 2138 C C . GLY A 1 277 ? -19.377 26.129 33.730 1.00 87.69 277 GLY A C 1
ATOM 2139 O O . GLY A 1 277 ? -20.503 26.412 33.300 1.00 87.69 277 GLY A O 1
ATOM 2140 N N . SER A 1 278 ? -18.810 26.715 34.788 1.00 88.81 278 SER A N 1
ATOM 2141 C CA . SER A 1 278 ? -19.357 27.824 35.576 1.00 88.81 278 SER A CA 1
ATOM 2142 C C . SER A 1 278 ? -19.272 29.136 34.805 1.00 88.81 278 SER A C 1
ATOM 2144 O O . SER A 1 278 ? -20.208 29.928 34.822 1.00 88.81 278 SER A O 1
ATOM 2146 N N . GLU A 1 279 ? -18.160 29.333 34.102 1.00 90.56 279 GLU A N 1
ATOM 2147 C CA . GLU A 1 279 ? -17.871 30.522 33.311 1.00 90.56 279 GLU A CA 1
ATOM 2148 C C . GLU A 1 279 ? -17.758 30.118 31.842 1.00 90.56 279 GLU A C 1
ATOM 2150 O O . GLU A 1 279 ? -17.208 29.061 31.516 1.00 90.56 279 GLU A O 1
ATOM 2155 N N . ARG A 1 280 ? -18.300 30.941 30.938 1.00 91.38 280 ARG A N 1
ATOM 2156 C CA . ARG A 1 280 ? -18.364 30.624 29.504 1.00 91.38 280 ARG A CA 1
ATOM 2157 C C . ARG A 1 280 ? -18.124 31.859 28.660 1.00 91.38 280 ARG A C 1
ATOM 2159 O O . ARG A 1 280 ? -18.667 32.922 28.950 1.00 91.38 280 ARG A O 1
ATOM 2166 N N . MET A 1 281 ? -17.377 31.696 27.575 1.00 90.69 281 MET A N 1
ATOM 2167 C CA . MET A 1 281 ? -17.253 32.708 26.531 1.00 90.69 281 MET A CA 1
ATOM 2168 C C . MET A 1 281 ? -17.433 32.091 25.151 1.00 90.69 281 MET A C 1
ATOM 2170 O O . MET A 1 281 ? -16.975 30.983 24.887 1.00 90.69 281 MET A O 1
ATOM 2174 N N . TYR A 1 282 ? -18.076 32.836 24.260 1.00 89.31 282 TYR A N 1
ATOM 2175 C CA . TYR A 1 282 ? -18.368 32.402 22.898 1.00 89.31 282 TYR A CA 1
ATOM 2176 C C . TYR A 1 282 ? -17.417 33.093 21.911 1.00 89.31 282 TYR A C 1
ATOM 2178 O O . TYR A 1 282 ? -17.122 34.277 22.108 1.00 89.31 282 TYR A O 1
ATOM 2186 N N . PRO A 1 283 ? -16.947 32.393 20.862 1.00 86.06 283 PRO A N 1
ATOM 2187 C CA . PRO A 1 283 ? -16.190 33.009 19.777 1.00 86.06 283 PRO A CA 1
ATOM 2188 C C . PRO A 1 283 ? -16.986 34.159 19.162 1.00 86.06 283 PRO A C 1
ATOM 2190 O O . PRO A 1 283 ? -18.187 34.023 18.915 1.00 86.06 283 PRO A O 1
ATOM 2193 N N . GLN A 1 284 ? -16.329 35.288 18.898 1.00 71.06 284 GLN A N 1
ATOM 2194 C CA . GLN A 1 284 ? -16.905 36.292 18.008 1.00 71.06 284 GLN A CA 1
ATOM 2195 C C . GLN A 1 284 ? -16.706 35.795 16.578 1.00 71.06 284 GLN A C 1
ATOM 2197 O O . GLN A 1 284 ? -15.613 35.380 16.211 1.00 71.06 284 GLN A O 1
ATOM 2202 N N . GLN A 1 285 ? -17.778 35.769 15.792 1.00 60.34 285 GLN A N 1
ATOM 2203 C CA . GLN A 1 285 ? -17.735 35.278 14.420 1.00 60.34 285 GLN A CA 1
ATOM 2204 C C . GLN A 1 285 ? -17.069 36.351 13.544 1.00 60.34 285 GLN A C 1
ATOM 2206 O O . GLN A 1 285 ? -17.742 37.245 13.032 1.00 60.34 285 GLN A O 1
ATOM 2211 N N . ASP A 1 286 ? -15.739 36.325 13.453 1.00 54.69 286 ASP A N 1
ATOM 2212 C CA . ASP A 1 286 ? -14.985 37.280 12.644 1.00 54.69 286 ASP A CA 1
ATOM 2213 C C . ASP A 1 286 ? -15.137 36.969 11.149 1.00 54.69 286 ASP A C 1
ATOM 2215 O O . ASP A 1 286 ? -15.112 35.815 10.725 1.00 54.69 286 ASP A O 1
ATOM 2219 N N . LEU A 1 287 ? -15.221 38.014 10.319 1.00 52.59 287 LEU A N 1
ATOM 2220 C CA . LEU A 1 287 ? -15.260 37.915 8.846 1.00 52.59 287 LEU A CA 1
ATOM 2221 C C . LEU A 1 287 ? -14.017 37.223 8.239 1.00 52.59 287 LEU A C 1
ATOM 2223 O O . LEU A 1 287 ? -14.019 36.905 7.051 1.00 52.59 287 LEU A O 1
ATOM 2227 N N . PHE A 1 288 ? -12.963 37.031 9.039 1.00 55.59 288 PHE A N 1
ATOM 2228 C CA . PHE A 1 288 ? -11.679 36.439 8.656 1.00 55.59 288 PHE A CA 1
ATOM 2229 C C . PHE A 1 288 ? -11.516 34.969 9.063 1.00 55.59 288 PHE A C 1
ATOM 2231 O O . PHE A 1 288 ? -10.599 34.315 8.563 1.00 55.59 288 PHE A O 1
ATOM 2238 N N . ASP A 1 289 ? -12.377 34.433 9.932 1.00 60.78 289 ASP A N 1
ATOM 2239 C CA . ASP A 1 289 ? -12.354 33.007 10.241 1.00 60.78 289 ASP A CA 1
ATOM 2240 C C . ASP A 1 289 ? -13.020 32.240 9.091 1.00 60.78 289 ASP A C 1
ATOM 2242 O O . ASP A 1 289 ? -14.177 32.469 8.733 1.00 60.78 289 ASP A O 1
ATOM 2246 N N . GLY A 1 290 ? -12.260 31.350 8.446 1.00 60.81 290 GLY A N 1
ATOM 2247 C CA . GLY A 1 290 ? -12.797 30.491 7.391 1.00 60.81 290 GLY A CA 1
ATOM 2248 C C . GLY A 1 290 ? -13.953 29.615 7.908 1.00 60.81 290 GLY A C 1
ATOM 2249 O O . GLY A 1 290 ? -14.035 29.355 9.106 1.00 60.81 290 GLY A O 1
ATOM 2250 N N . PRO A 1 291 ? -14.816 29.071 7.028 1.00 65.19 291 PRO A N 1
ATOM 2251 C CA . PRO A 1 291 ? -16.044 28.360 7.424 1.00 65.19 291 PRO A CA 1
ATOM 2252 C C . PRO A 1 291 ? -15.843 27.070 8.248 1.00 65.19 291 PRO A C 1
ATOM 2254 O O . PRO A 1 291 ? -16.819 26.431 8.625 1.00 65.19 291 PRO A O 1
ATOM 2257 N N . HIS A 1 292 ? -14.597 26.676 8.524 1.00 72.56 292 HIS A N 1
ATOM 2258 C CA . HIS A 1 292 ? -14.232 25.420 9.185 1.00 72.56 292 HIS A CA 1
ATOM 2259 C C . HIS A 1 292 ? -13.371 25.622 10.446 1.00 72.56 292 HIS A C 1
ATOM 2261 O O . HIS A 1 292 ? -12.764 24.663 10.927 1.00 72.56 292 HIS A O 1
ATOM 2267 N N . GLN A 1 293 ? -13.282 26.848 10.974 1.00 84.56 293 GLN A N 1
ATOM 2268 C CA . GLN A 1 293 ? -12.537 27.141 12.200 1.00 84.56 293 GLN A CA 1
ATOM 2269 C C . GLN A 1 293 ? -13.235 28.196 13.060 1.00 84.56 293 GLN A C 1
ATOM 2271 O O . GLN A 1 293 ? -14.001 29.014 12.559 1.00 84.56 293 GLN A O 1
ATOM 2276 N N . ILE A 1 294 ? -12.917 28.197 14.350 1.00 88.88 294 ILE A N 1
ATOM 2277 C CA . ILE A 1 294 ? -13.325 29.234 15.305 1.00 88.88 294 ILE A CA 1
ATOM 2278 C C . ILE A 1 294 ? -12.120 29.706 16.101 1.00 88.88 294 ILE A C 1
ATOM 2280 O O . ILE A 1 294 ? -11.223 28.909 16.384 1.00 88.88 294 ILE A O 1
ATOM 2284 N N . SER A 1 295 ? -12.112 30.980 16.485 1.00 89.25 295 SER A N 1
ATOM 2285 C CA . SER A 1 295 ? -10.998 31.585 17.208 1.00 89.25 295 SER A CA 1
ATOM 2286 C C . SER A 1 295 ? -11.436 32.342 18.461 1.00 89.25 295 SER A C 1
ATOM 2288 O O . SER A 1 295 ? -12.544 32.870 18.549 1.00 89.25 295 SER A O 1
ATOM 2290 N N . ILE A 1 296 ? -10.557 32.369 19.466 1.00 89.06 296 ILE A N 1
ATOM 2291 C CA . ILE A 1 296 ? -10.708 33.181 20.675 1.00 89.06 296 ILE A CA 1
ATOM 2292 C C . ILE A 1 296 ? -9.380 33.840 21.029 1.00 89.06 296 ILE A C 1
ATOM 2294 O O . ILE A 1 296 ? -8.322 33.209 21.046 1.00 89.06 296 ILE A O 1
ATOM 2298 N N . ASN A 1 297 ? -9.452 35.127 21.364 1.00 88.00 297 ASN A N 1
ATOM 2299 C CA . ASN A 1 297 ? -8.312 35.882 21.859 1.00 88.00 297 ASN A CA 1
ATOM 2300 C C . ASN A 1 297 ? -8.025 35.520 23.328 1.00 88.00 297 ASN A C 1
ATOM 2302 O O . ASN A 1 297 ? -8.884 35.700 24.198 1.00 88.00 297 ASN A O 1
ATOM 2306 N N . ASN A 1 298 ? -6.804 35.059 23.623 1.00 86.56 298 ASN A N 1
ATOM 2307 C CA . ASN A 1 298 ? -6.400 34.674 24.978 1.00 86.56 298 ASN A CA 1
ATOM 2308 C C . ASN A 1 298 ? -6.526 35.829 25.976 1.00 86.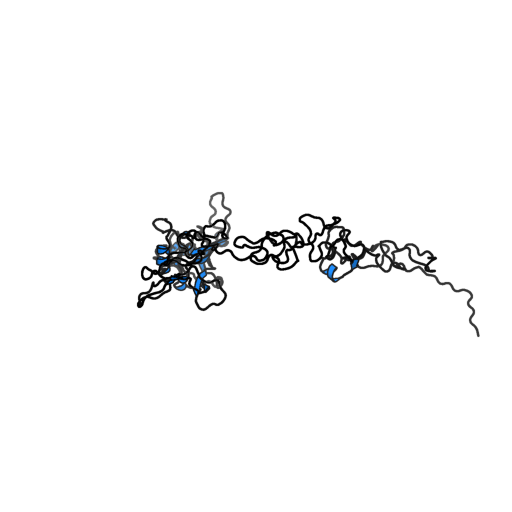56 298 ASN A C 1
ATOM 2310 O O . ASN A 1 298 ? -6.856 35.590 27.139 1.00 86.56 298 ASN A O 1
ATOM 2314 N N . SER A 1 299 ? -6.259 37.066 25.549 1.00 85.00 299 SER A N 1
ATOM 2315 C CA . SER A 1 299 ? -6.318 38.241 26.425 1.00 85.00 299 SER A CA 1
ATOM 2316 C C . SER A 1 299 ? -7.742 38.524 26.896 1.00 85.00 299 SER A C 1
ATOM 2318 O O . SER A 1 299 ? -7.933 38.865 28.061 1.00 85.00 299 SER A O 1
ATOM 2320 N N . GLU A 1 300 ? -8.738 38.303 26.035 1.00 85.44 300 GLU A N 1
ATOM 2321 C CA . GLU A 1 300 ? -10.154 38.428 26.376 1.00 85.44 300 GLU A CA 1
ATOM 2322 C C . GLU A 1 300 ? -10.619 37.231 27.206 1.00 85.44 300 GLU A C 1
ATOM 2324 O O . GLU A 1 300 ? -11.244 37.415 28.248 1.00 85.44 300 GLU A O 1
ATOM 2329 N N . ALA A 1 301 ? -10.249 36.007 26.811 1.00 86.69 301 ALA A N 1
ATOM 2330 C CA . ALA A 1 301 ? -10.603 34.798 27.553 1.00 86.69 301 ALA A CA 1
ATOM 2331 C C . ALA A 1 301 ? -10.125 34.845 29.004 1.00 86.69 301 ALA A C 1
ATOM 2333 O O . ALA A 1 301 ? -10.895 34.544 29.909 1.00 86.69 301 ALA A O 1
ATOM 2334 N N . ARG A 1 302 ? -8.896 35.305 29.253 1.00 85.12 302 ARG A N 1
ATOM 2335 C CA . ARG A 1 302 ? -8.319 35.385 30.604 1.00 85.12 302 ARG A CA 1
ATOM 2336 C C . ARG A 1 302 ? -8.942 36.452 31.504 1.00 85.12 302 ARG A C 1
ATOM 2338 O O . ARG A 1 302 ? -8.694 36.418 32.707 1.00 85.12 302 ARG A O 1
ATOM 2345 N N . LYS A 1 303 ? -9.743 37.383 30.970 1.00 85.38 303 LYS A N 1
ATOM 2346 C CA . LYS A 1 303 ? -10.527 38.311 31.808 1.00 85.38 303 LYS A CA 1
ATOM 2347 C C . LYS A 1 303 ? -11.635 37.579 32.565 1.00 85.38 303 LYS A C 1
ATOM 2349 O O . LYS A 1 303 ? -11.976 37.993 33.668 1.00 85.38 303 LYS A O 1
ATOM 2354 N N . THR A 1 304 ? -12.146 36.494 31.985 1.00 84.00 304 THR A N 1
ATOM 2355 C CA . THR A 1 304 ? -13.310 35.746 32.485 1.00 84.00 304 THR A CA 1
ATOM 2356 C C . THR A 1 304 ? -12.924 34.343 32.975 1.00 84.00 304 THR A C 1
ATOM 2358 O O . THR A 1 304 ? -13.347 33.912 34.039 1.00 84.00 304 THR A O 1
ATOM 2361 N N . LEU A 1 305 ? -12.070 33.634 32.232 1.00 81.44 305 LEU A N 1
ATOM 2362 C CA . LEU A 1 305 ? -11.782 32.200 32.358 1.00 81.44 305 LEU A CA 1
ATOM 2363 C C . LEU A 1 305 ? -10.359 31.924 32.878 1.00 81.44 305 LEU A C 1
ATOM 2365 O O . LEU A 1 305 ? -9.581 31.274 32.190 1.00 81.44 305 LEU A O 1
ATOM 2369 N N . HIS A 1 306 ? -9.998 32.429 34.067 1.00 76.94 306 HIS A N 1
ATOM 2370 C CA . HIS A 1 306 ? -8.731 32.167 34.793 1.00 76.94 306 HIS A CA 1
ATOM 2371 C C . HIS A 1 306 ? -7.497 31.794 33.912 1.00 76.94 306 HIS A C 1
ATOM 2373 O O . HIS A 1 306 ? -7.218 32.480 32.932 1.00 76.94 306 HIS A O 1
ATOM 2379 N N . SER A 1 307 ? -6.668 30.799 34.284 1.00 73.81 307 SER A N 1
ATOM 2380 C CA . SER A 1 307 ? -5.403 30.485 33.583 1.00 73.81 307 SER A CA 1
ATOM 2381 C C . SER A 1 307 ? -5.488 29.339 32.566 1.00 73.81 307 SER A C 1
ATOM 2383 O O . SER A 1 307 ? -4.740 29.360 31.589 1.00 73.81 307 SER A O 1
ATOM 2385 N N . VAL A 1 308 ? -6.373 28.356 32.768 1.00 86.81 308 VAL A N 1
ATOM 2386 C CA . VAL A 1 308 ? -6.548 27.182 31.892 1.00 86.81 308 VAL A CA 1
ATOM 2387 C C . VAL A 1 308 ? -8.028 27.028 31.569 1.00 86.81 308 VAL A C 1
ATOM 2389 O O . VAL A 1 308 ? -8.848 26.912 32.479 1.00 86.81 308 VAL A O 1
ATOM 2392 N N . TYR A 1 309 ? -8.351 26.994 30.280 1.00 91.94 309 TYR A N 1
ATOM 2393 C CA . TYR A 1 309 ? -9.718 26.864 29.782 1.00 91.94 309 TYR A CA 1
ATOM 2394 C C . TYR A 1 309 ? -9.778 25.909 28.580 1.00 91.94 309 TYR A C 1
ATOM 2396 O O . TYR A 1 309 ? -8.751 25.543 27.990 1.00 91.94 309 TYR A O 1
ATOM 2404 N N . TYR A 1 310 ? -10.988 25.463 28.252 1.00 94.56 310 TYR A N 1
ATOM 2405 C CA . TYR A 1 310 ? -11.242 24.364 27.324 1.00 94.56 310 TYR A CA 1
ATOM 2406 C C . TYR A 1 310 ? -12.292 24.764 26.298 1.00 94.56 310 TYR A C 1
ATOM 2408 O O . TYR A 1 310 ? -13.247 25.448 26.641 1.00 94.56 310 TYR A O 1
ATOM 2416 N N . TRP A 1 311 ? -12.128 24.300 25.065 1.00 95.25 311 TRP A N 1
ATOM 2417 C CA . TRP A 1 311 ? -13.188 24.231 24.074 1.00 95.25 311 TRP A CA 1
ATOM 2418 C C . TRP A 1 311 ? -14.218 23.188 24.510 1.00 95.25 311 TRP A C 1
ATOM 2420 O O . TRP A 1 311 ? -13.903 22.004 24.620 1.00 95.25 311 TRP A O 1
ATOM 2430 N N . GLU A 1 312 ? -15.439 23.630 24.771 1.00 96.25 312 GLU A N 1
ATOM 2431 C CA . GLU A 1 312 ? -16.581 22.805 25.137 1.00 96.25 312 GLU A CA 1
ATOM 2432 C C . GLU A 1 312 ? -17.466 22.539 23.920 1.00 96.25 312 GLU A C 1
ATOM 2434 O O . GLU A 1 312 ? -17.848 23.459 23.188 1.00 96.25 312 GLU A O 1
ATOM 2439 N N . ALA A 1 313 ? -17.771 21.258 23.710 1.00 96.31 313 ALA A N 1
ATOM 2440 C CA . ALA A 1 313 ? -18.486 20.797 22.533 1.00 96.31 313 ALA A CA 1
ATOM 2441 C C . ALA A 1 313 ? -19.981 21.164 22.542 1.00 96.31 313 ALA A C 1
ATOM 2443 O O . ALA A 1 313 ? -20.618 21.157 23.601 1.00 96.31 313 ALA A O 1
ATOM 2444 N N . PRO A 1 314 ? -20.572 21.417 21.361 1.00 95.19 314 PRO A N 1
ATOM 2445 C CA . PRO A 1 314 ? -22.006 21.602 21.191 1.00 95.19 314 PRO A CA 1
ATOM 2446 C C . PRO A 1 314 ? -22.765 20.277 21.330 1.00 95.19 314 PRO A C 1
ATOM 2448 O O . PRO A 1 314 ? -22.188 19.188 21.302 1.00 95.19 314 PRO A O 1
ATOM 2451 N N . SER A 1 315 ? -24.094 20.369 21.419 1.00 94.81 315 SER A N 1
ATOM 2452 C CA . SER A 1 315 ? -24.989 19.222 21.623 1.00 94.81 315 SER A CA 1
ATOM 2453 C C . SER A 1 315 ? -24.862 18.121 20.566 1.00 94.81 315 SER A C 1
ATOM 2455 O O . SER A 1 315 ? -25.157 16.968 20.873 1.00 94.81 315 SER A O 1
ATOM 2457 N N . SER A 1 316 ? -24.376 18.427 19.360 1.00 94.50 316 SER A N 1
ATOM 2458 C CA . SER A 1 316 ? -24.108 17.435 18.313 1.00 94.50 316 SER A CA 1
ATOM 2459 C C . SER A 1 316 ? -23.090 16.366 18.748 1.00 94.50 316 SER A C 1
ATOM 2461 O O . SER A 1 316 ? -23.263 15.196 18.401 1.00 94.50 316 SER A O 1
ATOM 2463 N N . TYR A 1 317 ? -22.111 16.697 19.602 1.00 95.50 317 TYR A N 1
ATOM 2464 C CA . TYR A 1 317 ? -21.124 15.746 20.153 1.00 95.50 317 TYR A CA 1
ATOM 2465 C C . TYR A 1 317 ? -21.534 15.126 21.494 1.00 95.50 317 TYR A C 1
ATOM 2467 O O . TYR A 1 317 ? -20.834 14.250 21.994 1.00 95.50 317 TYR A O 1
ATOM 2475 N N . LEU A 1 318 ? -22.657 15.550 22.075 1.00 96.38 318 LEU A N 1
ATOM 2476 C CA . LEU A 1 318 ? -23.107 15.129 23.406 1.00 96.38 318 LEU A CA 1
ATOM 2477 C C . LEU A 1 318 ? -24.212 14.064 23.327 1.00 96.38 318 LEU A C 1
ATOM 2479 O O . LEU A 1 318 ? -24.667 13.697 22.242 1.00 96.38 318 LEU A O 1
ATOM 2483 N N . GLY A 1 319 ? -24.649 13.558 24.477 1.00 96.62 319 GLY A N 1
ATOM 2484 C CA . GLY A 1 319 ? -25.665 12.509 24.565 1.00 96.62 319 GLY A CA 1
ATOM 2485 C C . GLY A 1 319 ? -25.119 11.130 24.196 1.00 96.62 319 GLY A C 1
ATOM 2486 O O . GLY A 1 319 ? -23.946 10.843 24.430 1.00 96.62 319 GLY A O 1
ATOM 2487 N N . ASN A 1 320 ? -25.972 10.273 23.635 1.00 96.62 320 ASN A N 1
ATOM 2488 C CA . ASN A 1 320 ? -25.596 8.909 23.271 1.00 96.62 320 ASN A CA 1
ATOM 2489 C C . ASN A 1 320 ? -24.666 8.895 22.045 1.00 96.62 320 ASN A C 1
ATOM 2491 O O . ASN A 1 320 ? -25.002 9.420 20.979 1.00 96.62 320 ASN A O 1
ATO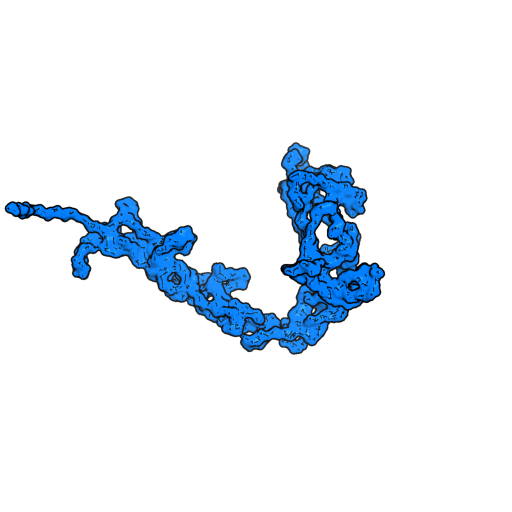M 2495 N N . LYS A 1 321 ? -23.485 8.309 22.236 1.00 96.38 321 LYS A N 1
ATOM 2496 C CA . LYS A 1 321 ? -22.389 8.128 21.280 1.00 96.38 321 LYS A CA 1
ATOM 2497 C C . LYS A 1 321 ? -21.823 6.702 21.330 1.00 96.38 321 LYS A C 1
ATOM 2499 O O . LYS A 1 321 ? -20.666 6.488 20.977 1.00 96.38 321 LYS A O 1
ATOM 2504 N N . LEU A 1 322 ? -22.624 5.713 21.741 1.00 96.31 322 LEU A N 1
ATOM 2505 C CA . LEU A 1 322 ? -22.228 4.294 21.720 1.00 96.31 322 LEU A CA 1
ATOM 2506 C C . LEU A 1 322 ? -21.827 3.831 20.312 1.00 96.31 322 LEU A C 1
ATOM 2508 O O . LEU A 1 322 ? -20.851 3.104 20.152 1.00 96.31 322 LEU A O 1
ATOM 2512 N N . THR A 1 323 ? -22.491 4.353 19.278 1.00 95.25 323 THR A N 1
ATOM 2513 C CA . THR A 1 323 ? -22.163 4.095 17.865 1.00 95.25 323 THR A CA 1
ATOM 2514 C C . THR A 1 323 ? -20.812 4.659 17.420 1.00 95.25 323 THR A C 1
ATOM 2516 O O . THR A 1 323 ? -20.404 4.438 16.283 1.00 95.25 323 THR A O 1
ATOM 2519 N N . SER A 1 324 ? -20.119 5.410 18.277 1.00 95.81 324 SER A N 1
ATOM 2520 C CA . SER A 1 324 ? -18.772 5.930 18.030 1.00 95.81 324 SER A CA 1
ATOM 2521 C C . SER A 1 324 ? -17.675 5.051 18.648 1.00 95.81 324 SER A C 1
ATOM 2523 O O . SER A 1 324 ? -16.492 5.303 18.418 1.00 95.81 324 SER A O 1
ATOM 2525 N N . TYR A 1 325 ? -18.034 4.022 19.426 1.00 95.69 325 TYR A N 1
ATOM 2526 C CA . TYR A 1 325 ? -17.069 3.126 20.065 1.00 95.69 325 TYR A CA 1
ATOM 2527 C C . TYR A 1 325 ? -16.155 2.450 19.032 1.00 95.69 325 TYR A C 1
ATOM 2529 O O . TYR A 1 325 ? -16.602 1.981 17.986 1.00 95.69 325 TYR A O 1
ATOM 2537 N N . GLY A 1 326 ? -14.848 2.439 19.307 1.00 92.62 326 GLY A N 1
ATOM 2538 C CA . GLY A 1 326 ? -13.839 1.931 18.376 1.00 92.62 326 GLY A CA 1
ATOM 2539 C C . GLY A 1 326 ? -13.484 2.856 17.203 1.00 92.62 326 GLY A C 1
ATOM 2540 O O . GLY A 1 326 ? -12.481 2.615 16.524 1.00 92.62 326 GLY A O 1
ATOM 2541 N N . GLY A 1 327 ? -14.258 3.924 16.985 1.00 94.00 327 GLY A N 1
ATOM 2542 C CA . GLY A 1 327 ? -13.956 5.005 16.049 1.00 94.00 327 GLY A CA 1
ATOM 2543 C C . GLY A 1 327 ? -12.951 6.013 16.614 1.00 94.00 327 GLY A C 1
ATOM 2544 O O . GLY A 1 327 ? -12.355 5.794 17.670 1.00 94.00 327 GLY A O 1
ATOM 2545 N N . PHE A 1 328 ? -12.754 7.132 15.919 1.00 95.88 328 PHE A N 1
ATOM 2546 C CA . PHE A 1 328 ? -11.829 8.186 16.324 1.00 95.88 328 PHE A CA 1
ATOM 2547 C C . PHE A 1 328 ? -12.514 9.541 16.524 1.00 95.88 328 PHE A C 1
ATOM 2549 O O . PHE A 1 328 ? -13.381 9.944 15.749 1.00 95.88 328 PHE A O 1
ATOM 2556 N N . LEU A 1 329 ? -12.050 10.274 17.536 1.00 96.75 329 LEU A N 1
ATOM 2557 C CA . LEU A 1 329 ? -12.224 11.716 17.676 1.00 96.75 329 LEU A CA 1
ATOM 2558 C C . LEU A 1 329 ? -10.956 12.396 17.153 1.00 96.75 329 LEU A C 1
ATOM 2560 O O . LEU A 1 329 ? -9.870 12.176 17.696 1.00 96.75 329 LEU A O 1
ATOM 2564 N N . ARG A 1 330 ? -11.086 13.229 16.121 1.00 96.69 330 ARG A N 1
ATOM 2565 C CA . ARG A 1 330 ? -9.978 14.021 15.573 1.00 96.69 330 ARG A CA 1
ATOM 2566 C C . ARG A 1 330 ? -10.257 15.497 15.761 1.00 96.69 330 ARG A C 1
ATOM 2568 O O . ARG A 1 330 ? -11.403 15.916 15.638 1.00 96.69 330 ARG A O 1
ATOM 2575 N N . TYR A 1 331 ? -9.228 16.272 16.066 1.00 95.12 331 TYR A N 1
ATOM 2576 C CA . TYR A 1 331 ? -9.327 17.725 16.147 1.00 95.12 331 TYR A CA 1
ATOM 2577 C C . TYR A 1 331 ? -7.964 18.377 15.966 1.00 95.12 331 TYR A C 1
ATOM 2579 O O . TYR A 1 331 ? -6.925 17.763 16.226 1.00 95.12 331 TYR A O 1
ATOM 2587 N N . THR A 1 332 ? -7.985 19.658 15.615 1.00 94.00 332 THR A N 1
ATOM 2588 C CA . THR A 1 332 ? -6.784 20.473 15.496 1.00 94.00 332 THR A CA 1
ATOM 2589 C C . THR A 1 332 ? -6.939 21.757 16.298 1.00 94.00 332 THR A C 1
ATOM 2591 O O . THR A 1 332 ? -7.909 22.497 16.134 1.00 94.00 332 THR A O 1
ATOM 2594 N N . VAL A 1 333 ? -5.986 22.014 17.193 1.00 92.69 333 VAL A N 1
ATOM 2595 C CA . VAL A 1 333 ? -5.881 23.275 17.931 1.00 92.69 333 VAL A CA 1
ATOM 2596 C C . VAL A 1 333 ? -4.631 23.998 17.463 1.00 92.69 333 VAL A C 1
ATOM 2598 O O . VAL A 1 333 ? -3.535 23.453 17.540 1.00 92.69 333 VAL A O 1
ATOM 2601 N N . SER A 1 334 ? -4.789 25.228 16.990 1.00 90.56 334 SER A N 1
ATOM 2602 C CA . SER A 1 334 ? -3.670 26.069 16.564 1.00 90.56 334 SER A CA 1
ATOM 2603 C C . SER A 1 334 ? -3.649 27.368 17.349 1.00 90.56 334 SER A C 1
ATOM 2605 O O . SER A 1 334 ? -4.664 27.782 17.910 1.00 90.56 334 SER A O 1
ATOM 2607 N N . TYR A 1 335 ? -2.496 28.020 17.412 1.00 86.12 335 TYR A N 1
ATOM 2608 C CA . TYR A 1 335 ? -2.414 29.369 17.948 1.00 86.12 335 TYR A CA 1
ATOM 2609 C C . TYR A 1 335 ? -1.429 30.215 17.152 1.00 86.12 335 TYR A C 1
ATOM 2611 O O . TYR A 1 335 ? -0.446 29.698 16.626 1.00 86.12 335 TYR A O 1
ATOM 2619 N N . ASP A 1 336 ? -1.674 31.521 17.095 1.00 84.62 336 ASP A N 1
ATOM 2620 C CA . ASP A 1 336 ? -0.728 32.504 16.572 1.00 84.62 336 ASP A CA 1
ATOM 2621 C C . ASP A 1 336 ? -0.593 33.705 17.510 1.00 84.62 336 ASP A C 1
ATOM 2623 O O . ASP A 1 336 ? -1.519 34.051 18.246 1.00 84.62 336 ASP A O 1
ATOM 2627 N N . ILE A 1 337 ? 0.582 34.334 17.500 1.00 79.88 337 ILE A N 1
ATOM 2628 C CA . ILE A 1 337 ? 0.852 35.567 18.244 1.00 79.88 337 ILE A CA 1
ATOM 2629 C C . ILE A 1 337 ? 0.877 36.730 17.239 1.00 79.88 337 ILE A C 1
ATOM 2631 O O . ILE A 1 337 ? 1.799 36.791 16.420 1.00 79.88 337 ILE A O 1
ATOM 2635 N N . PRO A 1 338 ? -0.088 37.670 17.288 1.00 71.50 338 PRO A N 1
ATOM 2636 C CA . PRO A 1 338 ? -0.146 38.795 16.361 1.00 71.50 338 PRO A CA 1
ATOM 2637 C C . PRO A 1 338 ? 1.123 39.648 16.435 1.00 71.50 338 PRO A C 1
ATOM 2639 O O . PRO A 1 338 ? 1.556 40.042 17.522 1.00 71.50 338 PRO A O 1
ATOM 2642 N N . VAL A 1 339 ? 1.692 39.981 15.274 1.00 62.41 339 VAL A N 1
ATOM 2643 C CA . VAL A 1 339 ? 2.983 40.686 15.151 1.00 62.41 339 VAL A CA 1
ATOM 2644 C C . VAL A 1 339 ? 2.976 42.055 15.852 1.00 62.41 339 VAL A C 1
ATOM 2646 O O . VAL A 1 339 ? 3.989 42.451 16.419 1.00 62.41 339 VAL A O 1
ATOM 2649 N N . GLU A 1 340 ? 1.827 42.737 15.920 1.00 59.62 340 GLU A N 1
ATOM 2650 C CA . GLU A 1 340 ? 1.663 44.027 16.619 1.00 59.62 340 GLU A CA 1
ATOM 2651 C C . GLU A 1 340 ? 1.896 43.949 18.140 1.00 59.62 340 GLU A C 1
ATOM 2653 O O . GLU A 1 340 ? 2.140 44.964 18.787 1.00 59.62 340 GLU A O 1
ATOM 2658 N N . SER A 1 341 ? 1.850 42.749 18.730 1.00 53.97 341 SER A N 1
ATOM 2659 C CA . SER A 1 341 ? 2.057 42.538 20.169 1.00 53.97 341 SER A CA 1
ATOM 2660 C C . SER A 1 341 ? 3.515 42.257 20.568 1.00 53.97 341 SER A C 1
ATOM 2662 O O . SER A 1 341 ? 3.807 42.123 21.757 1.00 53.97 341 SER A O 1
ATOM 2664 N N . LEU A 1 342 ? 4.443 42.212 19.602 1.00 54.31 342 LEU A N 1
ATOM 2665 C CA . LEU A 1 342 ? 5.872 41.943 19.828 1.00 54.31 342 LEU A CA 1
ATOM 2666 C C . LEU A 1 342 ? 6.679 43.167 20.306 1.00 54.31 342 LEU A C 1
ATOM 2668 O O . LEU A 1 342 ? 7.819 43.003 20.731 1.00 54.31 342 LEU A O 1
ATOM 2672 N N . ASP A 1 343 ? 6.094 44.369 20.305 1.00 47.09 343 ASP A N 1
ATOM 2673 C CA . ASP A 1 343 ? 6.779 45.613 20.703 1.00 47.09 343 ASP A CA 1
ATOM 2674 C C . ASP A 1 343 ? 6.734 45.912 22.223 1.00 47.09 343 ASP A C 1
ATOM 2676 O O . ASP A 1 343 ? 7.251 46.938 22.667 1.00 47.09 343 ASP A O 1
ATOM 2680 N N . GLY A 1 344 ? 6.135 45.039 23.050 1.00 50.84 344 GLY A N 1
ATOM 2681 C CA . GLY A 1 344 ? 5.803 45.364 24.452 1.00 50.84 344 GLY A CA 1
ATOM 2682 C C . GLY A 1 344 ? 6.361 44.478 25.577 1.00 50.84 344 GLY A C 1
ATOM 2683 O O . GLY A 1 344 ? 6.356 44.920 26.724 1.00 50.84 344 GLY A O 1
ATOM 2684 N N . GLU A 1 345 ? 6.853 43.264 25.317 1.00 43.28 345 GLU A N 1
ATOM 2685 C CA . GLU A 1 345 ? 7.392 42.366 26.364 1.00 43.28 345 GLU A CA 1
ATOM 2686 C C . GLU A 1 345 ? 8.780 41.820 25.970 1.00 43.28 345 GLU A C 1
ATOM 2688 O O . GLU A 1 345 ? 8.992 40.629 25.767 1.00 43.28 345 GLU A O 1
ATOM 2693 N N . LEU A 1 346 ? 9.774 42.710 25.901 1.00 47.09 346 LEU A N 1
ATOM 2694 C CA . LEU A 1 346 ? 11.181 42.333 26.060 1.00 47.09 346 LEU A CA 1
ATOM 2695 C C . LEU A 1 346 ? 11.528 42.328 27.553 1.00 47.09 346 LEU A C 1
ATOM 2697 O O . LEU A 1 346 ? 11.882 43.386 28.052 1.00 47.09 346 LEU A O 1
ATOM 2701 N N . VAL A 1 347 ? 11.491 41.177 28.245 1.00 37.81 347 VAL A N 1
ATOM 2702 C CA . VAL A 1 347 ? 12.388 40.870 29.389 1.00 37.81 347 VAL A CA 1
ATOM 2703 C C . VAL A 1 347 ? 12.518 39.342 29.594 1.00 37.81 347 VAL A C 1
ATOM 2705 O O . VAL A 1 347 ? 11.616 38.690 30.104 1.00 37.81 347 VAL A O 1
ATOM 2708 N N . TYR A 1 348 ? 13.703 38.828 29.237 1.00 38.00 348 TYR A N 1
ATOM 2709 C CA . TYR A 1 348 ? 14.488 37.736 29.848 1.00 38.00 348 TYR A CA 1
ATOM 2710 C C . TYR A 1 348 ? 13.820 36.386 30.199 1.00 38.00 348 TYR A C 1
ATOM 2712 O O . TYR A 1 348 ? 13.317 36.192 31.301 1.00 38.00 348 TYR A O 1
ATOM 2720 N N . ASN A 1 349 ? 14.046 35.372 29.354 1.00 32.97 349 ASN A N 1
ATOM 2721 C CA . ASN A 1 349 ? 14.975 34.282 29.687 1.00 32.97 349 ASN A CA 1
ATOM 2722 C C . ASN A 1 349 ? 15.357 33.452 28.450 1.00 32.97 349 ASN A C 1
ATOM 2724 O O . ASN A 1 349 ? 14.626 33.358 27.472 1.00 32.97 349 ASN A O 1
ATOM 2728 N N . VAL A 1 350 ? 16.573 32.927 28.532 1.00 44.06 350 VAL A N 1
ATOM 2729 C CA . VAL A 1 350 ? 17.368 32.207 27.536 1.00 44.06 350 VAL A CA 1
ATOM 2730 C C . VAL A 1 350 ? 16.700 30.871 27.132 1.00 44.06 350 VAL A C 1
ATOM 2732 O O . VAL A 1 350 ? 16.063 30.236 27.967 1.00 44.06 350 VAL A O 1
ATOM 2735 N N . ASP A 1 351 ? 16.873 30.468 25.864 1.00 34.75 351 ASP A N 1
ATOM 2736 C CA . ASP A 1 351 ? 16.569 29.144 25.267 1.00 34.75 351 ASP A CA 1
ATOM 2737 C C . ASP A 1 351 ? 15.134 28.777 24.817 1.00 34.75 351 ASP A C 1
ATOM 2739 O O . ASP A 1 351 ? 14.739 27.619 24.931 1.00 34.75 351 ASP A O 1
ATOM 2743 N N . LEU A 1 352 ? 14.367 29.671 24.177 1.00 40.84 352 LEU A N 1
ATOM 2744 C CA . LEU A 1 352 ? 13.268 29.217 23.301 1.00 40.84 352 LEU A CA 1
ATOM 2745 C C . LEU A 1 352 ? 13.161 30.046 22.017 1.00 40.84 352 LEU A C 1
ATOM 2747 O O . LEU A 1 352 ? 12.858 31.236 22.039 1.00 40.84 352 LEU A O 1
ATOM 2751 N N . VAL A 1 353 ? 13.361 29.384 20.876 1.00 40.97 353 VAL A N 1
ATOM 2752 C CA . VAL A 1 353 ? 12.912 29.874 19.568 1.00 40.97 353 VAL A CA 1
ATOM 2753 C C . VAL A 1 353 ? 11.385 29.941 19.626 1.00 40.97 353 VAL A C 1
ATOM 2755 O O . VAL A 1 353 ? 10.716 28.913 19.582 1.00 40.97 353 VAL A O 1
ATOM 2758 N N . MET A 1 354 ? 10.828 31.140 19.791 1.00 47.25 354 MET A N 1
ATOM 2759 C CA . MET A 1 354 ? 9.382 31.350 19.825 1.00 47.25 354 MET A CA 1
ATOM 2760 C C . MET A 1 354 ? 8.846 31.193 18.397 1.00 47.25 354 MET A C 1
ATOM 2762 O O . MET A 1 354 ? 9.000 32.092 17.571 1.00 47.25 354 MET A O 1
ATOM 2766 N N . GLN A 1 355 ? 8.274 30.030 18.074 1.00 56.25 355 GLN A N 1
ATOM 2767 C CA . GLN A 1 355 ? 7.524 29.867 16.831 1.00 56.25 355 GLN A CA 1
ATOM 2768 C C . GLN A 1 355 ? 6.240 30.709 16.948 1.00 56.25 355 GLN A C 1
ATOM 2770 O O . GLN A 1 355 ? 5.465 30.500 17.880 1.00 56.25 355 GLN A O 1
ATOM 2775 N N . PRO A 1 356 ? 6.014 31.696 16.062 1.00 70.88 356 PRO A N 1
ATOM 2776 C CA . PRO A 1 356 ? 4.859 32.593 16.149 1.00 70.88 356 PRO A CA 1
ATOM 2777 C C . PRO A 1 356 ? 3.532 31.894 15.828 1.00 70.88 356 PRO A C 1
ATOM 2779 O O . PRO A 1 356 ? 2.478 32.480 16.058 1.00 70.88 356 PRO A O 1
ATOM 2782 N N . TYR A 1 357 ? 3.597 30.663 15.315 1.00 79.75 357 TYR A N 1
ATOM 2783 C CA . TYR A 1 357 ? 2.480 29.779 15.023 1.00 79.75 357 TYR A CA 1
ATOM 2784 C C . TYR A 1 357 ? 2.860 28.345 15.398 1.00 79.75 357 TYR A C 1
ATOM 2786 O O . TYR A 1 357 ? 3.948 27.891 15.041 1.00 79.75 357 TYR A O 1
ATOM 2794 N N . GLU A 1 358 ? 1.961 27.636 16.071 1.00 83.44 358 GLU A N 1
ATOM 2795 C CA . GLU A 1 358 ? 2.075 26.196 16.314 1.00 83.44 358 GLU A CA 1
ATOM 2796 C C . GLU A 1 358 ? 0.692 25.552 16.161 1.00 83.44 358 GLU A C 1
ATOM 2798 O O . GLU A 1 358 ? -0.342 26.156 16.471 1.00 83.44 358 GLU A O 1
ATOM 2803 N N . GLU A 1 359 ? 0.679 24.313 15.680 1.00 88.00 359 GLU A N 1
ATOM 2804 C CA . GLU A 1 359 ? -0.527 23.537 15.424 1.00 88.00 359 GLU A CA 1
ATOM 2805 C C . GLU A 1 359 ? -0.397 22.155 16.063 1.00 88.00 359 GLU A C 1
ATOM 2807 O O . GLU A 1 359 ? 0.588 21.443 15.865 1.00 88.00 359 GLU A O 1
ATOM 2812 N N . TYR A 1 360 ? -1.409 21.773 16.835 1.00 89.38 360 TYR A N 1
ATOM 2813 C CA . TYR A 1 360 ? -1.511 20.478 17.484 1.00 89.38 360 TYR A CA 1
ATOM 2814 C C . TYR A 1 360 ? -2.719 19.728 16.933 1.00 89.38 360 TYR A C 1
ATOM 2816 O O . TYR A 1 360 ? -3.864 20.113 17.172 1.00 89.38 360 TYR A O 1
ATOM 2824 N N . THR A 1 361 ? -2.459 18.637 16.218 1.00 93.38 361 THR A N 1
ATOM 2825 C CA . THR A 1 361 ? -3.500 17.722 15.742 1.00 93.38 361 THR A CA 1
ATOM 2826 C C . THR A 1 361 ? -3.521 16.476 16.616 1.00 93.38 361 THR A C 1
ATOM 2828 O O . THR A 1 361 ? -2.481 15.861 16.853 1.00 93.38 361 THR A O 1
ATOM 2831 N N . ALA A 1 362 ? -4.709 16.106 17.088 1.00 94.31 362 ALA A N 1
ATOM 2832 C CA . ALA A 1 362 ? -4.934 14.903 17.872 1.00 94.31 362 ALA A CA 1
ATOM 2833 C C . ALA A 1 362 ? -5.868 13.945 17.137 1.00 94.31 362 ALA A C 1
ATOM 2835 O O . ALA A 1 362 ? -6.868 14.360 16.554 1.00 94.31 362 ALA A O 1
ATOM 2836 N N . GLU A 1 363 ? -5.559 12.656 17.235 1.00 96.69 363 GLU A N 1
ATOM 2837 C CA . GLU A 1 363 ? -6.405 11.559 16.780 1.00 96.69 363 GLU A CA 1
ATOM 2838 C C . GLU A 1 363 ? -6.527 10.553 17.926 1.00 96.69 363 GLU A C 1
ATOM 2840 O O . GLU A 1 363 ? -5.578 9.839 18.249 1.00 96.69 363 GLU A O 1
ATOM 2845 N N . ILE A 1 364 ? -7.686 10.544 18.588 1.00 95.50 364 ILE A N 1
ATOM 2846 C CA . ILE A 1 364 ? -7.947 9.707 19.762 1.00 95.50 364 ILE A CA 1
ATOM 2847 C C . ILE A 1 364 ? -8.922 8.609 19.378 1.00 95.50 364 ILE A C 1
ATOM 2849 O O . ILE A 1 364 ? -10.075 8.882 19.046 1.00 95.50 364 ILE A O 1
ATOM 2853 N N . LYS A 1 365 ? -8.479 7.356 19.473 1.00 95.62 365 LYS A N 1
ATOM 2854 C CA . LYS A 1 365 ? -9.358 6.206 19.278 1.00 95.62 365 LYS A CA 1
ATOM 2855 C C . LYS A 1 365 ? -10.224 5.983 20.520 1.00 95.62 365 LYS A C 1
ATOM 2857 O O . LYS A 1 365 ? -9.702 5.931 21.635 1.00 95.62 365 LYS A O 1
ATOM 2862 N N . LEU A 1 366 ? -11.532 5.817 20.336 1.00 95.81 366 LEU A N 1
ATOM 2863 C CA . LEU A 1 366 ? -12.517 5.603 21.399 1.00 95.81 366 LEU A CA 1
ATOM 2864 C C . LEU A 1 366 ? -12.478 4.162 21.929 1.00 95.81 366 LEU A C 1
ATOM 2866 O O . LEU A 1 366 ? -13.436 3.406 21.789 1.00 95.81 366 LEU A O 1
ATOM 2870 N N . LEU A 1 367 ? -11.342 3.797 22.523 1.00 93.75 367 LEU A N 1
ATOM 2871 C CA . LEU A 1 367 ? -11.099 2.531 23.208 1.00 93.75 367 LEU A CA 1
ATOM 2872 C C . LEU A 1 367 ? -10.520 2.782 24.609 1.00 93.75 367 LEU A C 1
ATOM 2874 O O . LEU A 1 367 ? -9.835 3.795 24.790 1.00 93.75 367 LEU A O 1
ATOM 2878 N N . PRO A 1 368 ? -10.776 1.900 25.594 1.00 93.44 368 PRO A N 1
ATOM 2879 C CA . PRO A 1 368 ? -10.480 2.159 27.007 1.00 93.44 368 PRO A CA 1
ATOM 2880 C C . PRO A 1 368 ? -9.012 2.502 27.295 1.00 93.44 368 PRO A C 1
ATOM 2882 O O . PRO A 1 368 ? -8.734 3.385 28.105 1.00 93.44 368 PRO A O 1
ATOM 2885 N N . GLU A 1 369 ? -8.072 1.894 26.568 1.00 91.69 369 GLU A N 1
ATOM 2886 C CA . GLU A 1 369 ? -6.631 2.126 26.700 1.00 91.69 369 GLU A CA 1
ATOM 2887 C C . GLU A 1 369 ? -6.190 3.578 26.441 1.00 91.69 369 GLU A C 1
ATOM 2889 O O . GLU A 1 369 ? -5.108 3.974 26.877 1.00 91.69 369 GLU A O 1
ATOM 2894 N N . ASN A 1 370 ? -7.022 4.391 25.779 1.00 94.94 370 ASN A N 1
ATOM 2895 C CA . ASN A 1 370 ? -6.734 5.800 25.497 1.00 94.94 370 ASN A CA 1
ATOM 2896 C C . ASN A 1 370 ? -7.309 6.767 26.546 1.00 94.94 370 ASN A C 1
ATOM 2898 O O . ASN A 1 370 ? -7.125 7.979 26.419 1.00 94.94 370 ASN A O 1
ATOM 2902 N N . PHE A 1 371 ? -7.995 6.267 27.582 1.00 95.25 371 PHE A N 1
ATOM 2903 C CA . PHE A 1 371 ? -8.655 7.099 28.588 1.00 95.25 371 PHE A CA 1
ATOM 2904 C C . PHE A 1 371 ? -8.171 6.796 30.005 1.00 95.25 371 PHE A C 1
ATOM 2906 O O . PHE A 1 371 ? -7.989 5.651 30.417 1.00 95.25 371 PHE A O 1
ATOM 2913 N N . LEU A 1 372 ? -8.017 7.866 30.785 1.00 95.75 372 LEU A N 1
ATOM 2914 C CA . LEU A 1 372 ? -7.736 7.810 32.214 1.00 95.75 372 LEU A CA 1
ATOM 2915 C C . LEU A 1 372 ? -8.864 8.499 32.974 1.00 95.75 372 LEU A C 1
ATOM 2917 O O . LEU A 1 372 ? -9.323 9.576 32.585 1.00 95.75 372 LEU A O 1
ATOM 2921 N N . ASP A 1 373 ? -9.264 7.919 34.100 1.00 93.62 373 ASP A N 1
ATOM 2922 C CA . ASP A 1 373 ? -10.194 8.573 35.008 1.00 93.62 373 ASP A CA 1
ATOM 2923 C C . ASP A 1 373 ? -9.560 9.853 35.575 1.00 93.62 373 ASP A C 1
ATOM 2925 O O . ASP A 1 373 ? -8.415 9.869 36.042 1.00 93.62 373 ASP A O 1
ATOM 2929 N N . PHE A 1 374 ? -10.308 10.956 35.530 1.00 89.00 374 PHE A N 1
ATOM 2930 C CA . PHE A 1 374 ? -9.768 12.274 35.847 1.00 89.00 374 PHE A CA 1
ATOM 2931 C C . PHE A 1 374 ? -9.279 12.393 37.299 1.00 89.00 374 PHE A C 1
ATOM 2933 O O . PHE A 1 374 ? -8.271 13.065 37.536 1.00 89.00 374 PHE A O 1
ATOM 2940 N N . TYR A 1 375 ? -9.956 11.753 38.255 1.00 90.25 375 TYR A N 1
ATOM 2941 C CA . TYR A 1 375 ? -9.655 11.883 39.682 1.00 90.25 375 TYR A CA 1
ATOM 2942 C C . TYR A 1 375 ? -8.606 10.876 40.138 1.00 90.25 375 TYR A C 1
ATOM 2944 O O . TYR A 1 375 ? -7.658 11.229 40.834 1.00 90.25 375 TYR A O 1
ATOM 2952 N N . THR A 1 376 ? -8.769 9.620 39.737 1.00 93.88 376 THR A N 1
ATOM 2953 C CA . THR A 1 376 ? -7.913 8.516 40.179 1.00 93.88 376 THR A CA 1
ATOM 2954 C C . THR A 1 376 ? -6.665 8.352 39.319 1.00 93.88 376 THR A C 1
ATOM 2956 O O . THR A 1 376 ? -5.718 7.700 39.759 1.00 93.88 376 THR A O 1
ATOM 2959 N N . LYS A 1 377 ? -6.651 8.933 38.108 1.00 94.00 377 LYS A N 1
ATOM 2960 C CA . LYS A 1 377 ? -5.600 8.770 37.085 1.00 94.00 377 LYS A CA 1
ATOM 2961 C C . LYS A 1 377 ? -5.356 7.313 36.685 1.00 94.00 377 LYS A C 1
ATOM 2963 O O . LYS A 1 377 ? -4.292 6.986 36.167 1.00 94.00 377 LYS A O 1
ATOM 2968 N N . ARG A 1 378 ? -6.328 6.436 36.940 1.00 93.00 378 ARG A N 1
ATOM 2969 C CA . ARG A 1 378 ? -6.267 5.021 36.569 1.00 93.00 378 ARG A CA 1
ATOM 2970 C C . ARG A 1 378 ? -6.815 4.813 35.155 1.00 93.00 378 ARG A C 1
ATOM 2972 O O . ARG A 1 378 ? -7.679 5.594 34.747 1.00 93.00 378 ARG A O 1
ATOM 2979 N N . PRO A 1 379 ? -6.340 3.782 34.434 1.00 92.38 379 PRO A N 1
ATOM 2980 C CA . PRO A 1 379 ? -6.948 3.352 33.180 1.00 92.38 379 PRO A CA 1
ATOM 2981 C C . PRO A 1 379 ? -8.444 3.112 33.344 1.00 92.38 379 PRO A C 1
ATOM 2983 O O . PRO A 1 379 ? -8.883 2.582 34.367 1.00 92.38 379 PRO A O 1
ATOM 2986 N N . VAL A 1 380 ? -9.205 3.549 32.349 1.00 94.38 380 VAL A N 1
ATOM 2987 C CA . VAL A 1 380 ? -10.642 3.303 32.256 1.00 94.38 380 VAL A CA 1
ATOM 2988 C C . VAL A 1 380 ? -10.840 1.895 31.690 1.00 94.38 380 VAL A C 1
ATOM 2990 O O . VAL A 1 380 ? -10.114 1.491 30.786 1.00 94.38 380 VAL A O 1
ATOM 2993 N N . ASP A 1 381 ? -11.786 1.133 32.237 1.00 93.38 381 ASP A N 1
ATOM 2994 C CA . ASP A 1 381 ? -12.206 -0.153 31.671 1.00 93.38 381 ASP A CA 1
ATOM 2995 C C . ASP A 1 381 ? -13.308 0.038 30.614 1.00 93.38 381 ASP A C 1
ATOM 2997 O O . ASP A 1 381 ? -13.828 1.142 30.404 1.00 93.38 381 ASP A O 1
ATOM 3001 N N . ARG A 1 382 ? -13.643 -1.035 29.891 1.00 92.62 382 ARG A N 1
ATOM 3002 C CA . ARG A 1 382 ? -14.638 -0.972 28.814 1.00 92.62 382 ARG A CA 1
ATOM 3003 C C . ARG A 1 382 ? -15.993 -0.501 29.328 1.00 92.62 382 ARG A C 1
ATOM 3005 O O . ARG A 1 382 ? -16.531 0.458 28.782 1.00 92.62 382 ARG A O 1
ATOM 3012 N N . ASP A 1 383 ? -16.491 -1.102 30.399 1.00 93.06 383 ASP A N 1
ATOM 3013 C CA . ASP A 1 383 ? -17.786 -0.787 31.004 1.00 93.06 383 ASP A CA 1
ATOM 3014 C C . ASP A 1 383 ? -17.916 0.691 31.359 1.00 93.06 383 ASP A C 1
ATOM 3016 O O . ASP A 1 383 ? -18.933 1.341 31.082 1.00 93.06 383 ASP A O 1
ATOM 3020 N N . ARG A 1 384 ? -16.862 1.267 31.945 1.00 94.38 384 ARG A N 1
ATOM 3021 C CA . ARG A 1 384 ? -16.848 2.677 32.310 1.00 94.38 384 ARG A CA 1
ATOM 3022 C C . ARG A 1 384 ? -16.857 3.580 31.084 1.00 94.38 384 ARG A C 1
ATOM 3024 O O . ARG A 1 384 ? -17.597 4.565 31.096 1.00 94.38 384 ARG A O 1
ATOM 3031 N N . LEU A 1 385 ? -16.083 3.265 30.043 1.00 95.88 385 LEU A N 1
ATOM 3032 C CA . LEU A 1 385 ? -16.103 4.030 28.792 1.00 95.88 385 LEU A CA 1
ATOM 3033 C C . LEU A 1 385 ? -17.472 3.933 28.107 1.00 95.88 385 LEU A C 1
ATOM 3035 O O . LEU A 1 385 ? -18.033 4.959 27.730 1.00 95.88 385 LEU A O 1
ATOM 3039 N N . MET A 1 386 ? -18.042 2.734 28.008 1.00 95.62 386 MET A N 1
ATOM 3040 C CA . MET A 1 386 ? -19.361 2.512 27.414 1.00 95.62 386 MET A CA 1
ATOM 3041 C C . MET A 1 386 ? -20.459 3.267 28.173 1.00 95.62 386 MET A C 1
ATOM 3043 O O . MET A 1 386 ? -21.301 3.924 27.566 1.00 95.62 386 MET A O 1
ATOM 3047 N N . THR A 1 387 ? -20.396 3.290 29.507 1.00 95.06 387 THR A N 1
ATOM 3048 C CA . THR A 1 387 ? -21.308 4.094 30.338 1.00 95.06 387 THR A CA 1
ATOM 3049 C C . THR A 1 387 ? -21.192 5.595 30.040 1.00 95.06 387 THR A C 1
ATOM 3051 O O . THR A 1 387 ? -22.202 6.297 30.013 1.00 95.06 387 THR A O 1
ATOM 3054 N N . VAL A 1 388 ? -19.976 6.108 29.812 1.00 95.94 388 VAL A N 1
ATOM 3055 C CA . VAL A 1 388 ? -19.760 7.513 29.424 1.00 95.94 388 VAL A CA 1
ATOM 3056 C C . VAL A 1 388 ? -20.303 7.781 28.021 1.00 95.94 388 VAL A C 1
ATOM 3058 O O . VAL A 1 388 ? -20.964 8.796 27.816 1.00 95.94 388 VAL A O 1
ATOM 3061 N N . LEU A 1 389 ? -20.069 6.876 27.067 1.00 97.00 389 LEU A N 1
ATOM 3062 C CA . LEU A 1 389 ? -20.552 7.014 25.692 1.00 97.00 389 LEU A CA 1
ATOM 3063 C C . LEU A 1 389 ? -22.078 6.931 25.592 1.00 97.00 389 LEU A C 1
ATOM 3065 O O . LEU A 1 389 ? -22.649 7.626 24.760 1.00 97.00 389 LEU A O 1
ATOM 3069 N N . ALA A 1 390 ? -22.760 6.164 26.446 1.00 96.62 390 ALA A N 1
ATOM 3070 C CA . ALA A 1 390 ? -24.225 6.146 26.488 1.00 96.62 390 ALA A CA 1
ATOM 3071 C C . ALA A 1 390 ? -24.840 7.514 26.796 1.00 96.62 390 ALA A C 1
ATOM 3073 O O . ALA A 1 390 ? -25.956 7.799 26.358 1.00 96.62 390 ALA A O 1
ATOM 3074 N N . ASN A 1 391 ? -24.125 8.375 27.524 1.00 96.62 391 ASN A N 1
ATOM 3075 C CA . ASN A 1 391 ? -24.559 9.743 27.749 1.00 96.62 391 ASN A CA 1
ATOM 3076 C C . ASN A 1 391 ? -23.385 10.679 28.069 1.00 96.62 391 ASN A C 1
ATOM 3078 O O . ASN A 1 391 ? -23.047 10.923 29.234 1.00 96.62 391 ASN A O 1
ATOM 3082 N N . ILE A 1 392 ? -22.790 11.256 27.027 1.00 96.88 392 ILE A N 1
ATOM 3083 C CA . ILE A 1 392 ? -21.750 12.271 27.174 1.00 96.88 392 ILE A CA 1
ATOM 3084 C C . ILE A 1 392 ? -22.401 13.586 27.604 1.00 96.88 392 ILE A C 1
ATOM 3086 O O . ILE A 1 392 ? -23.064 14.256 26.814 1.00 96.88 392 ILE A O 1
ATOM 3090 N N . ASN A 1 393 ? -22.162 13.989 28.852 1.00 94.94 393 ASN A N 1
ATOM 3091 C CA . ASN A 1 393 ? -22.682 15.252 29.381 1.00 94.94 393 ASN A CA 1
ATOM 3092 C C . ASN A 1 393 ? -21.870 16.468 28.919 1.00 94.94 393 ASN A C 1
ATOM 3094 O O . ASN A 1 393 ? -22.440 17.524 28.660 1.00 94.94 393 ASN A O 1
ATOM 3098 N N . ARG A 1 394 ? -20.538 16.341 28.866 1.00 94.62 394 ARG A N 1
ATOM 3099 C CA . ARG A 1 394 ? -19.605 17.399 28.454 1.00 94.62 394 ARG A CA 1
ATOM 3100 C C . ARG A 1 394 ? -18.393 16.774 27.776 1.00 94.62 394 ARG A C 1
ATOM 3102 O O . ARG A 1 394 ? -17.861 15.782 28.271 1.00 94.62 394 ARG A O 1
ATOM 3109 N N . LEU A 1 395 ? -17.937 17.388 26.690 1.00 95.81 395 LEU A N 1
ATOM 3110 C CA . LEU A 1 395 ? -16.699 17.043 25.997 1.00 95.81 395 LEU A CA 1
ATOM 3111 C C . LEU A 1 395 ? -15.841 18.302 25.930 1.00 95.81 395 LEU A C 1
ATOM 3113 O O . LEU A 1 395 ? -16.288 19.331 25.425 1.00 95.81 395 LEU A O 1
ATOM 3117 N N . LEU A 1 396 ? -14.636 18.213 26.491 1.00 95.56 396 LEU A N 1
ATOM 3118 C CA . LEU A 1 396 ? -13.715 19.332 26.642 1.00 95.56 396 LEU A CA 1
ATOM 3119 C C . LEU A 1 396 ? -12.406 19.036 25.908 1.00 95.56 396 LEU A C 1
ATOM 3121 O O . LEU A 1 396 ? -11.740 18.045 26.201 1.00 95.56 396 LEU A O 1
ATOM 3125 N N . ILE A 1 397 ? -12.014 19.925 24.999 1.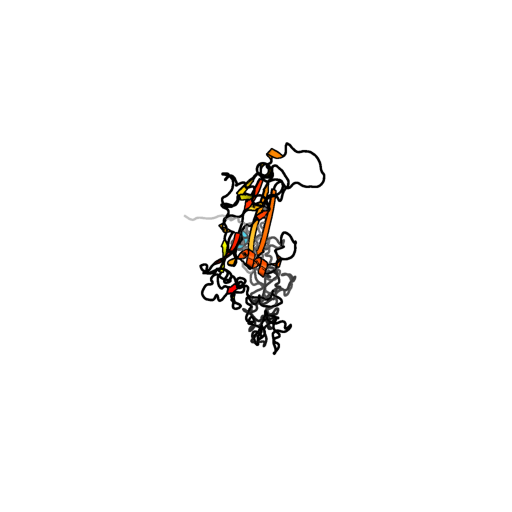00 95.38 397 ILE A N 1
ATOM 3126 C CA . ILE A 1 397 ? -10.706 19.929 24.340 1.00 95.38 397 ILE A CA 1
ATOM 3127 C C . ILE A 1 397 ? -9.902 21.079 24.936 1.00 95.38 397 ILE A C 1
ATOM 3129 O O . ILE A 1 397 ? -10.389 22.200 25.044 1.00 95.38 397 ILE A O 1
ATOM 3133 N N . ARG A 1 398 ? -8.662 20.834 25.357 1.00 92.19 398 ARG A N 1
ATOM 3134 C CA . ARG A 1 398 ? -7.829 21.900 25.928 1.00 92.19 398 ARG A CA 1
ATOM 3135 C C . ARG A 1 398 ? -7.640 23.015 24.896 1.00 92.19 398 ARG A C 1
ATOM 3137 O O . ARG A 1 398 ? -7.252 22.740 23.772 1.00 92.19 398 ARG A O 1
ATOM 3144 N N . ALA A 1 399 ? -7.894 24.265 25.274 1.00 89.81 399 ALA A N 1
ATOM 3145 C CA . ALA A 1 399 ? -7.636 25.409 24.397 1.00 89.81 399 ALA A CA 1
ATOM 3146 C C . ALA A 1 399 ? -6.239 25.996 24.663 1.00 89.81 399 ALA A C 1
ATOM 3148 O O . ALA A 1 399 ? -5.494 26.332 23.750 1.00 89.81 399 ALA A O 1
ATOM 3149 N N . THR A 1 400 ? -5.830 26.059 25.932 1.00 83.94 400 THR A N 1
ATOM 3150 C CA . THR A 1 400 ? -4.581 26.710 26.349 1.00 83.94 400 THR A CA 1
ATOM 3151 C C . THR A 1 400 ? -3.360 25.791 26.217 1.00 83.94 400 THR A C 1
ATOM 3153 O O . THR A 1 400 ? -2.888 25.225 27.215 1.00 83.94 400 THR A O 1
ATOM 3156 N N . TYR A 1 401 ? -2.858 25.630 24.991 1.00 79.06 401 TYR A N 1
ATOM 3157 C CA . TYR A 1 401 ? -1.558 24.996 24.715 1.00 79.06 401 TYR A CA 1
ATOM 3158 C C . TYR A 1 401 ? -0.380 25.981 24.828 1.00 79.06 401 TYR A C 1
ATOM 3160 O O . TYR A 1 401 ? 0.723 25.563 25.165 1.00 79.06 401 TYR A O 1
ATOM 3168 N N . ASN A 1 402 ? -0.626 27.288 24.659 1.00 74.00 402 ASN A N 1
ATOM 3169 C CA . ASN A 1 402 ? 0.365 28.356 24.824 1.00 74.00 402 ASN A CA 1
ATOM 3170 C C . ASN A 1 402 ? 0.004 29.302 25.994 1.00 74.00 402 ASN A C 1
ATOM 3172 O O . ASN A 1 402 ? -1.169 29.543 26.294 1.00 74.00 402 ASN A O 1
ATOM 3176 N N . ASN A 1 403 ? 1.025 29.853 26.661 1.00 71.19 403 ASN A N 1
ATOM 3177 C CA . ASN A 1 403 ? 0.885 30.752 27.810 1.00 71.19 403 ASN A CA 1
ATOM 3178 C C . ASN A 1 403 ? 0.895 32.257 27.465 1.00 71.19 403 ASN A C 1
ATOM 3180 O O . ASN A 1 403 ? 0.580 33.068 28.346 1.00 71.19 403 ASN A O 1
ATOM 3184 N N . ALA A 1 404 ? 1.197 32.640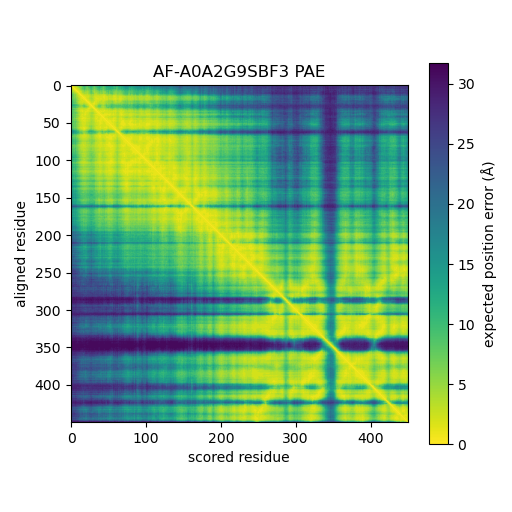 26.226 1.00 75.62 404 ALA A N 1
ATOM 3185 C CA . ALA A 1 404 ? 1.236 34.013 25.740 1.00 75.62 404 ALA A CA 1
ATOM 3186 C C . ALA A 1 404 ? -0.135 34.688 25.875 1.00 75.62 404 ALA A C 1
ATOM 3188 O O . ALA A 1 404 ? -1.179 34.127 25.523 1.00 75.62 404 ALA A O 1
ATOM 3189 N N . LYS A 1 405 ? -0.127 35.910 26.422 1.00 74.12 405 LYS A N 1
ATOM 3190 C CA . LYS A 1 405 ? -1.346 36.687 26.686 1.00 74.12 405 LYS A CA 1
ATOM 3191 C C . LYS A 1 405 ? -2.009 37.177 25.401 1.00 74.12 405 LYS A C 1
ATOM 3193 O O . LYS A 1 405 ? -3.230 37.221 25.362 1.00 74.12 405 LYS A O 1
ATOM 3198 N N . SER A 1 406 ? -1.225 37.534 24.385 1.00 78.19 406 SER A N 1
ATOM 3199 C CA . SER A 1 406 ? -1.718 38.065 23.109 1.00 78.19 406 SER A CA 1
ATOM 3200 C C . SER A 1 406 ? -2.044 36.993 22.067 1.00 78.19 406 SER A C 1
ATOM 3202 O O . SER A 1 406 ? -2.480 37.344 20.977 1.00 78.19 406 SER A O 1
ATOM 3204 N N . ALA A 1 407 ? -1.849 35.706 22.374 1.00 84.00 407 ALA A N 1
ATOM 3205 C CA . ALA A 1 407 ? -2.111 34.645 21.409 1.00 84.00 407 ALA A CA 1
ATOM 3206 C C . ALA A 1 407 ? -3.609 34.514 21.083 1.00 84.00 407 ALA A C 1
ATOM 3208 O O . ALA A 1 407 ? -4.469 34.648 21.958 1.00 84.00 407 ALA A O 1
ATOM 3209 N N . VAL A 1 408 ? -3.909 34.205 19.827 1.00 87.25 408 VAL A N 1
ATOM 3210 C CA . VAL A 1 408 ? -5.240 33.809 19.368 1.00 87.25 408 VAL A CA 1
ATOM 3211 C C . VAL A 1 408 ? -5.239 32.296 19.220 1.00 87.25 408 VAL A C 1
ATOM 3213 O O . VAL A 1 408 ? -4.444 31.749 18.464 1.00 87.25 408 VAL A O 1
ATOM 3216 N N . THR A 1 409 ? -6.108 31.614 19.962 1.00 89.31 409 THR A N 1
ATOM 3217 C CA . THR A 1 409 ? -6.260 30.155 19.891 1.00 89.31 409 THR A CA 1
ATOM 3218 C C . THR A 1 409 ? -7.394 29.818 18.929 1.00 89.31 409 THR A C 1
ATOM 3220 O O . THR A 1 409 ? -8.458 30.433 19.011 1.00 89.31 409 THR A O 1
ATOM 3223 N N . ARG A 1 410 ? -7.206 28.820 18.060 1.00 90.88 410 ARG A N 1
ATOM 3224 C CA . ARG A 1 410 ? -8.222 28.328 17.122 1.00 90.88 410 ARG A CA 1
ATOM 3225 C C . ARG A 1 410 ? -8.484 26.841 17.271 1.00 90.88 410 ARG A C 1
ATOM 3227 O O . ARG A 1 410 ? -7.569 26.080 17.574 1.00 90.88 410 ARG A O 1
ATOM 3234 N N . LEU A 1 411 ? -9.723 26.445 17.007 1.00 92.88 411 LEU A N 1
ATOM 3235 C CA . LEU A 1 411 ? -10.152 25.056 16.874 1.00 92.88 411 LEU A CA 1
ATOM 3236 C C . LEU A 1 411 ? -10.654 24.821 15.447 1.00 92.88 411 LEU A C 1
ATOM 3238 O O . LEU A 1 411 ? -11.454 25.605 14.933 1.00 92.88 411 LEU A O 1
ATOM 3242 N N . SER A 1 412 ? -10.197 23.742 14.822 1.00 92.12 412 SER A N 1
ATOM 3243 C CA . SER A 1 412 ? -10.599 23.325 13.479 1.00 92.12 412 SER A CA 1
ATOM 3244 C C . SER A 1 412 ? -10.592 21.799 13.353 1.00 92.12 412 SER A C 1
ATOM 3246 O O . SER A 1 412 ? -10.164 21.080 14.262 1.00 92.12 412 SER A O 1
ATOM 3248 N N . SER A 1 413 ? -11.102 21.302 12.222 1.00 90.75 413 SER A N 1
ATOM 3249 C CA . SER A 1 413 ? -11.023 19.884 11.832 1.00 90.75 413 SER A CA 1
ATOM 3250 C C . SER A 1 413 ? -11.574 18.903 12.875 1.00 90.75 413 SER A C 1
ATOM 3252 O O . SER A 1 413 ? -11.106 17.769 12.978 1.00 90.75 413 SER A O 1
ATOM 3254 N N . VAL A 1 414 ? -12.568 19.332 13.663 1.00 94.44 414 VAL A N 1
ATOM 3255 C CA . VAL A 1 414 ? -13.179 18.471 14.677 1.00 94.44 414 VAL A CA 1
ATOM 3256 C C . VAL A 1 414 ? -14.115 17.479 14.002 1.00 94.44 414 VAL A C 1
ATOM 3258 O O . VAL A 1 414 ? -15.101 17.871 13.377 1.00 94.44 414 VAL A O 1
ATOM 3261 N N . THR A 1 415 ? -13.798 16.195 14.121 1.00 95.38 415 THR A N 1
ATOM 3262 C CA . THR A 1 415 ? -14.592 15.102 13.557 1.00 95.38 415 THR A CA 1
ATOM 3263 C C . THR A 1 415 ? -14.723 13.967 14.561 1.00 95.38 415 THR A C 1
ATOM 3265 O O . THR A 1 415 ? -13.801 13.699 15.332 1.00 95.38 415 THR A O 1
ATOM 3268 N N . LEU A 1 416 ? -15.874 13.301 14.557 1.00 96.12 416 LEU A N 1
ATOM 3269 C CA . LEU A 1 416 ? -16.118 12.093 15.336 1.00 96.12 416 LEU A CA 1
ATOM 3270 C C . LEU A 1 416 ? -16.633 10.994 14.409 1.00 96.12 416 LEU A C 1
ATOM 3272 O O . LEU A 1 416 ? -17.627 11.184 13.706 1.00 96.12 416 LEU A O 1
ATOM 3276 N N . ASP A 1 417 ? -15.969 9.846 14.429 1.00 95.06 417 ASP A N 1
ATOM 3277 C CA . ASP A 1 417 ? -16.434 8.664 13.716 1.00 95.06 417 ASP A CA 1
ATOM 3278 C C . ASP A 1 417 ? -17.684 8.093 14.414 1.00 95.06 417 ASP A C 1
ATOM 3280 O O . ASP A 1 417 ? -17.706 7.905 15.629 1.00 95.06 417 ASP A O 1
ATOM 3284 N N . THR A 1 418 ? -18.741 7.809 13.656 1.00 93.25 418 THR A N 1
ATOM 3285 C CA . THR A 1 418 ? -20.001 7.246 14.156 1.00 93.25 418 THR A CA 1
ATOM 3286 C C . THR A 1 418 ? -20.624 6.294 13.139 1.00 93.25 418 THR A C 1
ATOM 3288 O O . THR A 1 418 ? -20.633 6.567 11.935 1.00 93.25 418 THR A O 1
ATOM 3291 N N . ALA A 1 419 ? -21.149 5.168 13.611 1.00 92.62 419 ALA A N 1
ATOM 3292 C CA . ALA A 1 419 ? -21.836 4.191 12.780 1.00 92.62 419 ALA A CA 1
ATOM 3293 C C . ALA A 1 419 ? -23.223 4.699 12.354 1.00 92.62 419 ALA A C 1
ATOM 3295 O O . ALA A 1 419 ? -24.008 5.146 13.193 1.00 92.62 419 ALA A O 1
ATOM 3296 N N . THR A 1 420 ? -23.549 4.607 11.060 1.00 87.81 420 THR A N 1
ATOM 3297 C CA . THR A 1 420 ? -24.873 4.980 10.534 1.00 87.81 420 THR A CA 1
ATOM 3298 C C . THR A 1 420 ? -25.412 3.956 9.523 1.00 87.81 420 THR A C 1
ATOM 3300 O O . THR A 1 420 ? -24.639 3.367 8.764 1.00 87.81 420 THR A O 1
ATOM 3303 N N . PRO A 1 421 ? -26.740 3.733 9.472 1.00 83.62 421 PRO A N 1
ATOM 3304 C CA . PRO A 1 421 ? -27.346 2.706 8.616 1.00 83.62 421 PRO A CA 1
ATOM 3305 C C . PRO A 1 421 ? -27.469 3.097 7.132 1.00 83.62 421 PRO A C 1
ATOM 3307 O O . PRO A 1 421 ? -27.733 2.238 6.298 1.00 83.62 421 PRO A O 1
ATOM 3310 N N . ASN A 1 422 ? -27.320 4.382 6.786 1.00 76.50 422 ASN A N 1
ATOM 3311 C CA . ASN A 1 422 ? -27.744 4.930 5.487 1.00 76.50 422 ASN A CA 1
ATOM 3312 C C . ASN A 1 422 ? -26.599 5.170 4.485 1.00 76.50 422 ASN A C 1
ATOM 3314 O O . ASN A 1 422 ? -26.813 5.838 3.474 1.00 76.50 422 ASN A O 1
ATOM 3318 N N . VAL A 1 423 ? -25.388 4.676 4.757 1.00 72.88 423 VAL A N 1
ATOM 3319 C CA . VAL A 1 423 ? -24.208 4.914 3.908 1.00 72.88 423 VAL A CA 1
ATOM 3320 C C . VAL A 1 423 ? -23.653 3.589 3.408 1.00 72.88 423 VAL A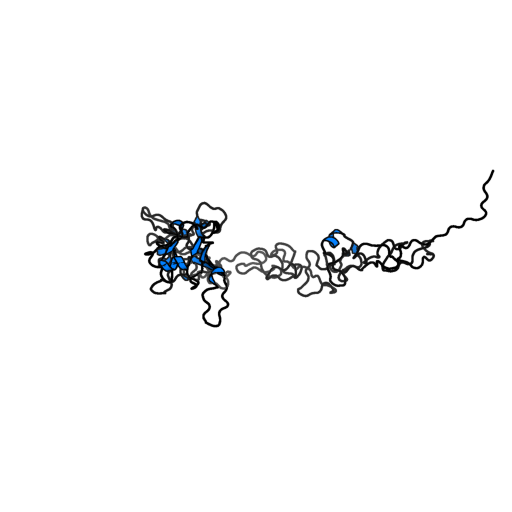 C 1
ATOM 3322 O O . VAL A 1 423 ? -23.359 2.711 4.205 1.00 72.88 423 VAL A O 1
ATOM 3325 N N . ILE A 1 424 ? -23.513 3.457 2.090 1.00 60.44 424 ILE A N 1
ATOM 3326 C CA . ILE A 1 424 ? -23.073 2.240 1.399 1.00 60.44 424 ILE A CA 1
ATOM 3327 C C . ILE A 1 424 ? -21.751 2.581 0.701 1.00 60.44 424 ILE A C 1
ATOM 3329 O O . ILE A 1 424 ? -21.790 2.941 -0.465 1.00 60.44 424 ILE A O 1
ATOM 3333 N N . ASP A 1 425 ? -20.631 2.617 1.436 1.00 60.56 425 ASP A N 1
ATOM 3334 C CA . ASP A 1 425 ? -19.252 2.625 0.867 1.00 60.56 425 ASP A CA 1
ATOM 3335 C C . ASP A 1 425 ? -18.115 2.754 1.911 1.00 60.56 425 ASP A C 1
ATOM 3337 O O . ASP A 1 425 ? -16.964 3.022 1.567 1.00 60.56 425 ASP A O 1
ATOM 3341 N N . LEU A 1 426 ? -18.394 2.582 3.209 1.00 73.38 426 LEU A N 1
ATOM 3342 C CA . LEU A 1 426 ? -17.383 2.719 4.270 1.00 73.38 426 LEU A CA 1
ATOM 3343 C C . LEU A 1 426 ? -17.146 1.389 4.996 1.00 73.38 426 LEU A C 1
ATOM 3345 O O . LEU A 1 426 ? -17.847 0.407 4.769 1.00 73.38 426 LEU A O 1
ATOM 3349 N N . LEU A 1 427 ? -16.128 1.320 5.854 1.00 78.25 427 LEU A N 1
ATOM 3350 C CA . LEU A 1 427 ? -15.857 0.111 6.638 1.00 78.25 427 LEU A CA 1
ATOM 3351 C C . LEU A 1 427 ? -17.002 -0.153 7.637 1.00 78.25 427 LEU A C 1
ATOM 3353 O O . LEU A 1 427 ? -17.526 0.806 8.215 1.00 78.25 427 LEU A O 1
ATOM 3357 N N . PRO A 1 428 ? -17.394 -1.423 7.858 1.00 84.81 428 PRO A N 1
ATOM 3358 C CA . PRO A 1 428 ? -18.390 -1.764 8.865 1.00 84.81 428 PRO A CA 1
ATOM 3359 C C . PRO A 1 428 ? -17.873 -1.432 10.271 1.00 84.81 428 PRO A C 1
ATOM 3361 O O . PRO A 1 428 ? -16.698 -1.639 10.589 1.00 84.81 428 PRO A O 1
ATOM 3364 N N . ALA A 1 429 ? -18.762 -0.934 11.126 1.00 88.12 429 ALA A N 1
ATOM 3365 C CA . ALA A 1 429 ? -18.486 -0.544 12.502 1.00 88.12 429 ALA A CA 1
ATOM 3366 C C . ALA A 1 429 ? -18.460 -1.759 13.444 1.00 88.12 429 ALA A C 1
ATOM 3368 O O . ALA A 1 429 ? -19.107 -1.764 14.485 1.00 88.12 429 ALA A O 1
ATOM 3369 N N . VAL A 1 430 ? -17.665 -2.777 13.097 1.00 90.50 430 VAL A N 1
ATOM 3370 C CA . VAL A 1 430 ? -17.636 -4.087 13.776 1.00 90.50 430 VAL A CA 1
ATOM 3371 C C . VAL A 1 430 ? -17.284 -4.025 15.266 1.00 90.50 430 VAL A C 1
ATOM 3373 O O . VAL A 1 430 ? -17.541 -4.965 16.003 1.00 90.50 430 VAL A O 1
ATOM 3376 N N . GLN A 1 431 ? -16.697 -2.915 15.726 1.00 91.94 431 GLN A N 1
ATOM 3377 C CA . GLN A 1 431 ? -16.371 -2.707 17.141 1.00 91.94 431 GLN A CA 1
ATOM 3378 C C . GLN A 1 431 ? -17.595 -2.316 17.975 1.00 91.94 431 GLN A C 1
ATOM 3380 O O . GLN A 1 431 ? -17.579 -2.497 19.190 1.00 91.94 431 GLN A O 1
ATOM 3385 N N . VAL A 1 432 ? -18.643 -1.781 17.348 1.00 94.94 432 VAL A N 1
ATOM 3386 C CA . VAL A 1 432 ? -19.896 -1.433 18.016 1.00 94.94 432 VAL A CA 1
ATOM 3387 C C . VAL A 1 432 ? -20.735 -2.700 18.141 1.00 94.94 432 VAL A C 1
ATOM 3389 O O . VAL A 1 432 ? -20.928 -3.419 17.163 1.00 94.94 432 VAL A O 1
ATOM 3392 N N . GLU A 1 433 ? -21.212 -2.976 19.348 1.00 95.00 433 GLU A N 1
ATOM 3393 C CA . GLU A 1 433 ? -22.114 -4.097 19.610 1.00 95.00 433 GLU A CA 1
ATOM 3394 C C . GLU A 1 433 ? -23.543 -3.776 19.169 1.00 95.00 433 GLU A C 1
ATOM 3396 O O . GLU A 1 433 ? -23.988 -2.626 19.210 1.00 95.00 433 GLU A O 1
ATOM 3401 N N . ASN A 1 434 ? -24.265 -4.814 18.774 1.00 95.69 434 ASN A N 1
ATOM 3402 C CA . ASN A 1 434 ? -25.691 -4.783 18.520 1.00 95.69 434 ASN A CA 1
ATOM 3403 C C . ASN A 1 434 ? -26.358 -5.878 19.357 1.00 95.69 434 ASN A C 1
ATOM 3405 O O . ASN A 1 434 ? -26.351 -7.052 18.992 1.00 95.69 434 ASN A O 1
ATOM 3409 N N . CYS A 1 435 ? -26.894 -5.480 20.503 1.00 96.38 435 CYS A N 1
ATOM 3410 C CA . CYS A 1 435 ? -27.497 -6.361 21.489 1.00 96.38 435 CYS A CA 1
ATOM 3411 C C . CYS A 1 435 ? -28.923 -6.782 21.123 1.00 96.38 435 CYS A C 1
ATOM 3413 O O . CYS A 1 435 ? -29.731 -5.984 20.641 1.00 96.38 435 CYS A O 1
ATOM 3415 N N . GLU A 1 436 ? -29.275 -8.021 21.460 1.00 96.31 436 GLU A N 1
ATOM 3416 C CA . GLU A 1 436 ? -30.656 -8.493 21.400 1.00 96.31 436 GLU A CA 1
ATOM 3417 C C . GLU A 1 436 ? -31.441 -7.992 22.621 1.00 96.31 436 GLU A C 1
ATOM 3419 O O . GLU A 1 436 ? -31.388 -8.567 23.712 1.00 96.31 436 GLU A O 1
ATOM 3424 N N . CYS A 1 437 ? -32.171 -6.885 22.452 1.00 95.56 437 CYS A N 1
ATOM 3425 C CA . CYS A 1 437 ? -32.909 -6.261 23.549 1.00 95.56 437 CYS A CA 1
ATOM 3426 C C . CYS A 1 437 ? -34.303 -6.884 23.765 1.00 95.56 437 CYS A C 1
ATOM 3428 O O . CYS A 1 437 ? -35.100 -6.961 22.824 1.00 95.56 437 CYS A O 1
ATOM 3430 N N . PRO A 1 438 ? -34.660 -7.273 25.006 1.00 95.31 438 PRO A N 1
ATOM 3431 C CA . PRO A 1 438 ? -35.993 -7.770 25.328 1.00 95.31 438 PRO A CA 1
ATOM 3432 C C . PRO A 1 438 ? -37.056 -6.653 25.275 1.00 95.31 438 PRO A C 1
ATOM 3434 O O . PRO A 1 438 ? -36.724 -5.466 25.353 1.00 95.31 438 PRO A O 1
ATOM 3437 N N . PRO A 1 439 ? -38.359 -7.001 25.206 1.00 94.44 439 PRO A N 1
ATOM 3438 C CA . PRO A 1 439 ? -39.438 -6.015 25.194 1.00 94.44 439 PRO A CA 1
ATOM 3439 C C . PRO A 1 439 ? -39.355 -5.024 26.365 1.00 94.44 439 PRO A C 1
ATOM 3441 O O . PRO A 1 439 ? -39.275 -5.428 27.526 1.00 94.44 439 PRO A O 1
ATOM 3444 N N . GLY A 1 440 ? -39.420 -3.725 26.056 1.00 93.44 440 GLY A N 1
ATOM 3445 C CA . GLY A 1 440 ? -39.259 -2.638 27.031 1.00 93.44 440 GLY A CA 1
ATOM 3446 C C . GLY A 1 440 ? -37.847 -2.044 27.094 1.00 93.44 440 GLY A C 1
ATOM 3447 O O . GLY A 1 440 ? -37.620 -1.135 27.892 1.00 93.44 440 GLY A O 1
ATOM 3448 N N . TYR A 1 441 ? -36.917 -2.526 26.264 1.00 95.50 441 TYR A N 1
ATOM 3449 C CA . TYR A 1 441 ? -35.578 -1.965 26.088 1.00 95.50 441 TYR A CA 1
ATOM 3450 C C . TYR A 1 441 ? -35.273 -1.704 24.606 1.00 95.50 441 TYR A C 1
ATOM 3452 O O . TYR A 1 441 ? -35.773 -2.405 23.728 1.00 95.50 441 TYR A O 1
ATOM 3460 N N . ALA A 1 442 ? -34.459 -0.685 24.330 1.00 94.00 442 ALA A N 1
ATOM 3461 C CA . ALA A 1 442 ? -34.066 -0.257 22.989 1.00 94.00 442 ALA A CA 1
ATOM 3462 C C . ALA A 1 442 ? -32.656 0.366 22.983 1.00 94.00 442 ALA A C 1
ATOM 3464 O O . ALA A 1 442 ? -32.111 0.691 24.039 1.00 94.00 442 ALA A O 1
ATOM 3465 N N . GLY A 1 443 ? -32.107 0.574 21.783 1.00 93.56 443 GLY A N 1
ATOM 3466 C CA . GLY A 1 443 ? -30.736 1.055 21.564 1.00 93.56 443 GLY A CA 1
ATOM 3467 C C . GLY A 1 443 ? -29.798 -0.071 21.125 1.00 93.56 443 GLY A C 1
ATOM 3468 O O . GLY A 1 443 ? -30.190 -1.236 21.158 1.00 93.56 443 GLY A O 1
ATOM 3469 N N . THR A 1 444 ? -28.584 0.262 20.678 1.00 94.38 444 THR A N 1
ATOM 3470 C CA . THR A 1 444 ? -27.619 -0.756 20.210 1.00 94.38 444 THR A CA 1
ATOM 3471 C C . THR A 1 444 ? -27.079 -1.603 21.361 1.00 94.38 444 THR A C 1
ATOM 3473 O O . THR A 1 444 ? -26.703 -2.746 21.139 1.00 94.38 444 THR A O 1
ATOM 3476 N N . SER A 1 445 ? -27.095 -1.077 22.590 1.00 96.00 445 SER A N 1
ATOM 3477 C CA . SER A 1 445 ? -26.631 -1.757 23.805 1.00 96.00 445 SER A CA 1
ATOM 3478 C C . SER A 1 445 ? -27.760 -1.956 24.831 1.00 96.00 445 SER A C 1
ATOM 3480 O O . SER A 1 445 ? -27.498 -2.226 25.998 1.00 96.00 445 SER A O 1
ATOM 3482 N N . CYS A 1 446 ? -29.032 -1.817 24.442 1.00 96.12 446 CYS A N 1
ATOM 3483 C CA . CYS A 1 446 ? -30.190 -1.859 25.354 1.00 96.12 446 CYS A CA 1
ATOM 3484 C C . CYS A 1 446 ? -30.184 -0.776 26.450 1.00 96.12 446 CYS A C 1
ATOM 3486 O O . CYS A 1 446 ? -30.730 -0.957 27.540 1.00 96.12 446 CYS A O 1
ATOM 3488 N N . GLU A 1 447 ? -29.576 0.370 26.160 1.00 94.88 447 GLU A N 1
ATOM 3489 C CA . GLU A 1 447 ? -29.361 1.472 27.092 1.00 94.88 447 GLU A CA 1
ATOM 3490 C C . GLU A 1 447 ? -30.620 2.316 27.370 1.00 94.88 447 GLU A C 1
ATOM 3492 O O . GLU A 1 447 ? -30.662 3.077 28.340 1.00 94.88 447 GLU A O 1
ATOM 3497 N N .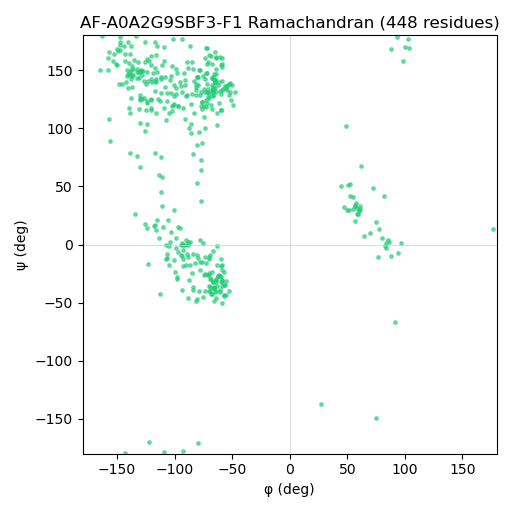 VAL A 1 448 ? -31.664 2.191 26.542 1.00 93.50 448 VAL A N 1
ATOM 3498 C CA . VAL A 1 448 ? -32.918 2.942 26.678 1.00 93.50 448 VAL A CA 1
ATOM 3499 C C . VAL A 1 448 ? -34.027 2.036 27.196 1.00 93.50 448 VAL A C 1
ATOM 3501 O O . VAL A 1 448 ? -34.383 1.049 26.559 1.00 93.50 448 VAL A O 1
ATOM 3504 N N . LYS A 1 449 ? -34.649 2.412 28.317 1.00 89.81 449 LYS A N 1
ATOM 3505 C CA . LYS A 1 449 ? -35.885 1.781 28.797 1.00 89.81 449 LYS A CA 1
ATOM 3506 C C . LYS A 1 449 ? -37.094 2.441 28.127 1.00 89.81 449 LYS A C 1
ATOM 3508 O O . LYS A 1 449 ? -37.253 3.656 28.237 1.00 89.81 449 LYS A O 1
ATOM 3513 N N . SER A 1 450 ? -37.889 1.643 27.415 1.00 75.38 450 SER A N 1
ATOM 3514 C CA . SER A 1 450 ? -39.049 2.074 26.613 1.00 75.38 450 SER A CA 1
ATOM 3515 C C . SER A 1 450 ? -40.293 2.343 27.450 1.00 75.38 450 SER A C 1
ATOM 3517 O O . SER A 1 450 ? -40.510 1.605 28.441 1.00 75.38 450 SER A O 1
#

InterPro domains:
  IPR000034 Laminin IV [PF00052] (310-433)
  IPR000034 Laminin IV [PS51115] (265-434)
  IPR000034 Laminin IV [SM00281] (305-421)
  IPR002049 Laminin-type EGF domain [PF00053] (14-60)
  IPR002049 Laminin-type EGF domain [PF00053] (71-129)
  IPR002049 Laminin-type EGF domain [PF00053] (141-191)
  IPR002049 Laminin-type EGF domain [PF00053] (196-242)
  IPR002049 Laminin-type EGF domain [PS01248] (169-198)
  IPR002049 Laminin-type EGF domain [PS50027] (141-195)
  IPR002049 Laminin-type EGF domain [PS50027] (196-244)
  IPR002049 Laminin-type EGF domain [SM00180] (14-68)
  IPR002049 Laminin-type EGF domain [SM00180] (71-138)
  IPR002049 Laminin-type EGF domain [SM00180] (141-193)
  IPR002049 Laminin-type EGF domain [SM00180] (196-242)
  IPR002049 Laminin-type EGF domain [cd00055] (33-61)
  IPR002049 Laminin-type EGF domain [cd00055] (140-187)
  IPR002049 Laminin-type EGF domain [cd00055] (195-243)
  IPR050440 Laminin/Netrin Extracellular Matrix [PTHR10574] (1-447)

Foldseek 3Di:
DDDDDPDDDDDDDQQQLQFAPAFDQDPVVRDTAGPGHLQFDDRNSQGGHFQQAQAGQDRQDPVRGRRGFGFQQLPQARGWHFDPVQQVVLNGAGPVRGSHGGTAGDRGHLQFDDRSSQWGHFQWAAFAPQGSNDPRRIDGQQADPQFAPDSGFQHAPVSDDPPGGISAGHTDPQFDDSRSQHGDQQWDDPPPTDGAQADLQFFPDPRSNDCATHGAQQFDDRRSPHGHQQWEQQGNPPSNRTDGAQLVPQFSGWYFFQFFKDKDDDAPPWWKAEPVRPWTDHFDPDPPDPPFKTKDWLLVCCVTHPQWMWTKDDCVQWAAQLQLAQHKWKKKKKKAFDPVPVPPDPDDDDDDPDDRMDMDIDIAGLAQQRDADPPVRHGGHPNRSSVCNNGPPIDTHTQPPDRDNGMMMMMGDTITIGGDRPDDDHDGSRSRIQDDGDPQFDDSSSSDGD

pLDDT: mean 89.93, std 11.42, range [32.97, 98.5]

Nearest PDB structures (foldseek):
  4urt-assembly1_A  TM=8.758E-01  e=8.673E-15  Homo sapiens
  8edk-assembly1_A  TM=8.561E-01  e=4.891E-15  Caenorhabditis elegans
  2y38-assembly1_A  TM=9.381E-01  e=1.806E-13  Mus musculus
  4aqs-assembly1_A  TM=7.249E-01  e=9.946E-17  Mus musculus
  7ler-assembly1_A  TM=7.120E-01  e=2.048E-14  Gallus gallus

Radius of gyration: 38.66 Å; Cα contacts (8 Å, |Δi|>4): 1025; chains: 1; bounding box: 77×77×131 Å

Secondary structure (DSSP, 8-state):
-----S----------TTSBS--PEETTTTEE---B-TTEESTTS-EEPTT--SS------SS---PPPPP--TTS-S-EEE-HHHHHTT--B-TTS-B-S-EEE-S--TTEESTTS-EE-TTEEPPTT--TTSSS--EE----TTTEEEEEE--STTTPPTT--TT-EEEPTTEESSSS-EEPTTEESTTS-EE-SS-TTTB--SSTTSSS--B-TTEESTTS-EEPTTEE---TT-TTSSEEP-STTT-S-EEE--SEEEEE---TT-EEE-TTSSSEE-----TTS-TTEEEEEHHHHHHHS-S--EEEPPGGGSB--GGGTTSEEEEEEEEE--GGGTTS-----SS----SEEEEEEEEESSGGG-B-TTT-PBPPHHHHHHHHHTB---EEE--S---TTPEEEEEEEEEEEEETT-SSS-B-TTSEEE-PPTTEESTTS-EE-